Protein AF-0000000087668235 (afdb_homodimer)

Foldseek 3Di:
DDPVVVVVVVVVVVVVVVCVVCVVVQCLVQLLQEDLVQNPDPPRDSHHPHGRPVLLVCLCPVLVLVLQAVLLQCLLVLLLVVLLVVLLVLLLVCLVDPDPVVVVVLVVLVVVLVDDCLVVLVVLQVVCVVVVVLVVLSVSSSVSLNSNCNSVLSVQLSVLLNVPDCVQQVVCVVVPADSVRSVVPPSCVSSVLSNVLSSLVSSLCSSLDDNNQLPRPDDPSNGHLNPSLVVQPDPPRSCSSSSSSSVCVSCVVNVVSCVVCVVSVVCVVVVVVVD/DDPVVVVVVVVVVVVVVVCVVCVVVQCLVQ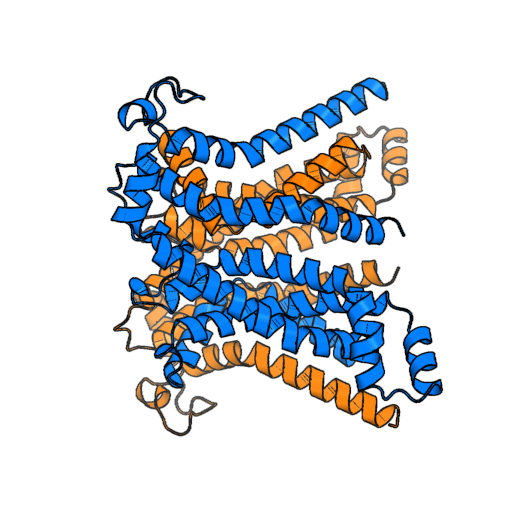LLQEDLVQPPDPPRDSHHPHGRPVLLVCLCPVLVLVLQAVLLQCLLVLLLVVLLVVLLVLLLVCLVDPDPVVVVVLVVLVVVLVDDCLVVLVVLQVVCVVVVVLVVLSVSSSVSLNSNCNSVLSVQLSVLLNVPDCVQLVVCVVVPADSVRCVVPPSCVSSVLSNVLSSLVSSLCSSLDDNNQLPRPDDPSNGHLNPSLVVQPDPPRSCSSSSSSSVCVSCVVNVVSCVVCVVSVVCVVVVVVVD

Secondary structure (DSSP, 8-state):
--HHHHHHHHHHHHHHHHHHHHHHHHHHHHHHTS-HHHHT-SSPPSS-SS--THHHHHHHHHTTHHHHHHHHHHHHHHHHHHHHHHHHHHHHHHHH---HHHHHHHHHHHHHHTS-HHHHHHHHHHHHHHTTGGGSHHHHHHHHHHHHHHHHHHHHHHHHHHTS-HHHHHHHHHTT--HHHHIIIIIHHHTHHHHHHHHHHHHHHHHT--HHHHHH--SGGG--HHHHHHHH--TT---HHHHHHHHHHHHHHHHHHHHHHHHHHHHHHHHHH--/--HHHHHHHHHHHHHHHHHHHHHHHHHHHHHHTS-HHHHT-SSPPSS-SS--THHHHHHHHHTTHHHHHHHHHHHHHHHHHHHHHHHHHHHHHHHH---HHHHHHHHHHHHHHTS-HHHHHHHHHHHHHHTTGGGSHHHHHHHHHHHHHHHHHHHHHHHHHHTS-HHHHHHHHHTT--HHHHIIIIIHHHTHHHHHHHHHHHHHHHHT--HHHHHH--SGGG--HHHHHHHH--TT---HHHHHHHHHHHHHHHHHHHHHHHHHHHHHHHHHH--

pLDDT: mean 86.84, std 11.22, range [36.69, 98.44]

Organism: NCBI:txid484088

Sequence (550 aa):
MSDTFRNRLMFFVALCLAVVYLFPLYWMYVSSLKTGSAMYATPPSFWPSDPQWSTYTDVWASRNMARYLWNSLLIAVGAVALISVFGAGCAYVLARYRNRWIDIGLFLVLLLQVLPPSLMVTPIFVGFSQVGLLNYPRLAVIIAIAANKMPFFVVLVRATFMSVPMELEEAALVDGNSRIGAFFNIVLPLARNGILVSAILIFMQAFGEFVYSKSMIQAAELQPASVGLNTFMGPNTSDWNKIMAYSTIYVTPILAVFVLLQRRIVSGLTSGALKMSDTFRNRLMFFVALCLAVVYLFPLYWMYVSSLKTGSAMYATPPSFWPSDPQWSTYTDVWASRNMARYLWNSLLIAVGAVALISVFGAGCAYVLARYRNRWIDIGLFLVLLLQVLPPSLMVTPIFVGFSQVGLLNYPRLAVIIAIAANKMPFFVVLVRATFMSVPMELEEAALVDGNSRIGAFFNIVLPLARNGILVSAILIFMQAFGEFVYSKSMIQAAELQPASVGLNTFMGPNTSDWNKIMAYSTIYVTPILAVFVLLQRRIVSGLTSGALK

Solvent-accessible surface area (backbone atoms only — not comparable to full-atom values): 28386 Å² total; per-residue (Å²): 129,55,71,66,58,51,50,53,50,39,38,50,50,20,48,51,53,48,48,65,69,43,40,45,58,51,47,23,57,38,42,20,20,28,46,79,68,54,72,68,37,84,73,76,66,92,59,52,90,61,65,37,71,61,43,51,58,48,40,39,62,75,64,44,40,66,52,19,47,47,34,21,48,50,36,12,51,50,18,38,50,53,26,51,62,55,24,49,54,52,12,45,53,52,44,73,50,84,46,73,49,39,52,51,30,51,48,52,51,47,56,58,54,56,53,29,64,56,61,49,42,56,38,48,48,54,52,33,50,76,73,50,39,51,82,42,27,60,59,43,35,20,51,52,49,24,66,60,47,29,56,61,48,20,55,56,33,16,54,36,44,55,69,48,62,63,64,60,49,52,51,34,43,72,74,67,39,48,73,68,49,28,40,66,70,46,51,44,63,72,26,41,65,48,43,48,52,49,44,49,55,50,28,47,40,46,44,26,48,40,66,52,46,60,71,48,34,79,54,71,84,64,28,29,42,42,45,53,52,56,72,61,63,46,93,82,58,74,59,58,26,49,53,25,30,49,47,42,64,65,37,46,62,55,52,53,52,46,63,67,39,48,63,57,48,49,50,55,56,49,56,60,68,72,102,130,55,71,64,58,51,51,51,48,40,38,50,52,22,50,53,51,47,48,64,69,44,40,45,57,50,47,24,58,39,44,19,20,28,48,78,70,54,71,69,37,86,73,76,66,90,58,52,90,62,64,38,70,62,43,51,58,48,40,40,62,76,64,43,39,65,52,19,48,48,34,18,47,51,37,13,51,50,18,38,50,52,27,50,61,56,24,49,55,51,12,45,54,52,43,72,48,84,47,72,49,39,52,51,29,52,47,52,52,49,56,57,52,57,52,28,64,55,61,48,43,55,38,48,48,54,54,34,50,75,73,51,39,52,81,41,27,62,58,42,36,19,52,52,50,24,66,60,47,28,56,62,47,21,54,56,34,16,54,34,45,55,69,50,61,63,65,61,48,52,49,35,42,72,74,67,38,48,71,67,48,30,39,66,71,44,53,44,64,74,27,40,65,48,43,49,51,49,45,49,57,49,28,47,38,45,44,27,47,40,67,53,47,59,70,49,33,79,54,71,86,64,27,29,43,41,43,52,51,56,71,61,64,45,93,80,56,76,57,58,27,52,53,26,30,50,46,43,64,65,39,46,62,56,52,52,52,45,64,68,39,46,63,57,47,50,51,56,55,50,56,60,69,73,102

Radius of gyration: 24.84 Å; Cα contacts (8 Å, |Δi|>4): 646; chains: 2; bounding box: 66×61×59 Å

Nearest PDB structures (foldseek):
  4jbw-assembly2_I  TM=8.636E-01  e=2.370E-10  Escherichia coli K-12
  8ja7-assembly1_B  TM=8.524E-01  e=6.441E-10  Mycobacterium tuberculosis H37Rv
  7cad-assembly1_B  TM=8.622E-01  e=7.026E-10  Mycolicibacterium smegmatis MC2 155
  3puv-assembly1_G  TM=8.013E-01  e=3.823E-10  Escherichia coli K-12
  2r6g-assembly1_G  TM=8.016E-01  e=1.039E-09  Escherichia coli K-12

Structure (mmCIF, N/CA/C/O backbone):
data_AF-0000000087668235-model_v1
#
loop_
_entity.id
_entity.type
_entity.pdbx_description
1 polymer 'ABC transporter permease'
#
loop_
_atom_site.group_PDB
_atom_site.id
_atom_site.type_symbol
_atom_site.label_atom_id
_atom_site.label_alt_id
_atom_site.label_comp_id
_atom_site.label_asym_id
_atom_site.label_entity_id
_atom_site.label_seq_id
_atom_site.pdbx_PDB_ins_code
_atom_site.Cartn_x
_atom_site.Cartn_y
_atom_site.Cartn_z
_atom_site.occupancy
_atom_site.B_iso_or_equiv
_atom_site.auth_seq_id
_atom_site.auth_comp_id
_atom_site.auth_asym_id
_atom_site.auth_atom_id
_atom_site.pdbx_PDB_model_num
ATOM 1 N N . MET A 1 1 ? 28.938 27.391 6.84 1 60.31 1 MET A N 1
ATOM 2 C CA . MET A 1 1 ? 28.625 27.141 5.434 1 60.31 1 MET A CA 1
ATOM 3 C C . MET A 1 1 ? 27.703 28.219 4.879 1 60.31 1 MET A C 1
ATOM 5 O O . MET A 1 1 ? 26.766 28.641 5.555 1 60.31 1 MET A O 1
ATOM 9 N N . SER A 1 2 ? 28.141 28.875 3.855 1 73.62 2 SER A N 1
ATOM 10 C CA . SER A 1 2 ? 27.359 29.969 3.279 1 73.62 2 SER A CA 1
ATOM 11 C C . SER A 1 2 ? 26 29.484 2.795 1 73.62 2 SER A C 1
ATOM 13 O O . SER A 1 2 ? 25.828 28.281 2.518 1 73.62 2 SER A O 1
ATOM 15 N N . ASP A 1 3 ? 25 30.234 2.955 1 78.88 3 ASP A N 1
ATOM 16 C CA . ASP A 1 3 ? 23.625 29.953 2.537 1 78.88 3 ASP A CA 1
ATOM 17 C C . ASP A 1 3 ? 23.578 29.469 1.088 1 78.88 3 ASP A C 1
ATOM 19 O O . ASP A 1 3 ? 22.797 28.578 0.744 1 78.88 3 ASP A O 1
ATOM 23 N N . THR A 1 4 ? 24.578 30.016 0.355 1 81.44 4 THR A N 1
ATOM 24 C CA . THR A 1 4 ? 24.609 29.656 -1.056 1 81.44 4 THR A CA 1
ATOM 25 C C . THR A 1 4 ? 25.078 28.219 -1.228 1 81.44 4 THR A C 1
ATOM 27 O O . THR A 1 4 ? 24.516 27.469 -2.035 1 81.44 4 THR A O 1
ATOM 30 N N . PHE A 1 5 ? 26.125 27.875 -0.523 1 82.94 5 PHE A N 1
ATOM 31 C CA . PHE A 1 5 ? 26.656 26.516 -0.595 1 82.94 5 PHE A CA 1
ATOM 32 C C . PHE A 1 5 ? 25.625 25.516 -0.078 1 82.94 5 PHE A C 1
ATOM 34 O O . PHE A 1 5 ? 25.453 24.438 -0.669 1 82.94 5 PHE A O 1
ATOM 41 N N . ARG A 1 6 ? 24.938 25.906 0.866 1 80.12 6 ARG A N 1
ATOM 42 C CA . ARG A 1 6 ? 23.922 25.031 1.45 1 80.12 6 ARG A CA 1
ATOM 43 C C . ARG A 1 6 ? 22.781 24.797 0.469 1 80.12 6 ARG A C 1
ATOM 45 O O . ARG A 1 6 ? 22.312 23.656 0.319 1 80.12 6 ARG A O 1
ATOM 52 N N . ASN A 1 7 ? 22.422 25.812 -0.205 1 83.19 7 ASN A N 1
ATOM 53 C CA . ASN A 1 7 ? 21.344 25.688 -1.188 1 83.19 7 ASN A CA 1
ATOM 54 C C . ASN A 1 7 ? 21.766 24.828 -2.371 1 83.19 7 ASN A C 1
ATOM 56 O O . ASN A 1 7 ? 20.984 24.031 -2.877 1 83.19 7 ASN A O 1
ATOM 60 N N . ARG A 1 8 ? 23.016 25.031 -2.713 1 84.94 8 ARG A N 1
ATOM 61 C CA . ARG A 1 8 ? 23.531 24.219 -3.816 1 84.94 8 ARG A CA 1
ATOM 62 C C . ARG A 1 8 ? 23.641 22.75 -3.424 1 84.94 8 ARG A C 1
ATOM 64 O O . ARG A 1 8 ? 23.328 21.875 -4.223 1 84.94 8 ARG A O 1
ATOM 71 N N . LEU A 1 9 ? 24.016 22.547 -2.273 1 83.81 9 LEU A N 1
ATOM 72 C CA . LEU A 1 9 ? 24.141 21.172 -1.776 1 83.81 9 LEU A CA 1
ATOM 73 C C . LEU A 1 9 ? 22.781 20.5 -1.682 1 83.81 9 LEU A C 1
ATOM 75 O O . LEU A 1 9 ? 22.625 19.328 -2.064 1 83.81 9 LEU A O 1
ATOM 79 N N . MET A 1 10 ? 21.812 21.266 -1.229 1 81.75 10 MET A N 1
ATOM 80 C CA . MET A 1 10 ? 20.469 20.719 -1.101 1 81.75 10 MET A CA 1
ATOM 81 C C . MET A 1 10 ? 19.875 20.422 -2.471 1 81.75 10 MET A C 1
ATOM 83 O O . MET A 1 10 ? 19.141 19.438 -2.637 1 81.75 10 MET A O 1
ATOM 87 N N . PHE A 1 11 ? 20.172 21.203 -3.328 1 82.81 11 PHE A N 1
ATOM 88 C CA . PHE A 1 11 ? 19.734 20.953 -4.695 1 82.81 11 PHE A CA 1
ATOM 89 C C . PHE A 1 11 ? 20.359 19.688 -5.25 1 82.81 11 PHE A C 1
ATOM 91 O O . PHE A 1 11 ? 19.688 18.891 -5.902 1 82.81 11 PHE A O 1
ATOM 98 N N . PHE A 1 12 ? 21.609 19.531 -4.969 1 86 12 PHE A N 1
ATOM 99 C CA . PHE A 1 12 ? 22.328 18.344 -5.426 1 86 12 PHE A CA 1
ATOM 100 C C . PHE A 1 12 ? 21.734 17.094 -4.789 1 86 12 PHE A C 1
ATOM 102 O O . PHE A 1 12 ? 21.562 16.062 -5.461 1 86 12 PHE A O 1
ATOM 109 N N . VAL A 1 13 ? 21.406 17.219 -3.596 1 81.31 13 VAL A N 1
ATOM 110 C CA . VAL A 1 13 ? 20.812 16.094 -2.889 1 81.31 13 VAL A CA 1
ATOM 111 C C . VAL A 1 13 ? 19.438 15.766 -3.482 1 81.31 13 VAL A C 1
ATOM 113 O O . VAL A 1 13 ? 19.125 14.594 -3.697 1 81.31 13 VAL A O 1
ATOM 116 N N . ALA A 1 14 ? 18.672 16.734 -3.74 1 81.81 14 ALA A N 1
ATOM 117 C CA . ALA A 1 14 ? 17.359 16.562 -4.355 1 81.81 14 ALA A CA 1
ATOM 118 C C . ALA A 1 14 ? 17.484 15.898 -5.727 1 81.81 14 ALA A C 1
ATOM 120 O O . ALA A 1 14 ? 16.688 15.023 -6.074 1 81.81 14 ALA A O 1
ATOM 121 N N . LEU A 1 15 ? 18.453 16.297 -6.383 1 85.19 15 LEU A N 1
ATOM 122 C CA . LEU A 1 15 ? 18.688 15.75 -7.715 1 85.19 15 LEU A CA 1
ATOM 123 C C . LEU A 1 15 ? 19.109 14.281 -7.637 1 85.19 15 LEU A C 1
ATOM 125 O O . LEU A 1 15 ? 18.656 13.461 -8.438 1 85.19 15 LEU A O 1
ATOM 129 N N . CYS A 1 16 ? 19.938 13.961 -6.746 1 85.31 16 CYS A N 1
ATOM 130 C CA . CYS A 1 16 ? 20.375 12.586 -6.555 1 85.31 16 CYS A CA 1
ATOM 131 C C . CYS A 1 16 ? 19.203 11.688 -6.184 1 85.31 16 CYS A C 1
ATOM 133 O O . CYS A 1 16 ? 19.078 10.578 -6.711 1 85.31 16 CYS A O 1
ATOM 135 N N . LEU A 1 17 ? 18.375 12.234 -5.375 1 80.19 17 LEU A N 1
ATOM 136 C CA . LEU A 1 17 ? 17.188 11.484 -4.98 1 80.19 17 LEU A CA 1
ATOM 137 C C . LEU A 1 17 ? 16.281 11.234 -6.176 1 80.19 17 LEU A C 1
ATOM 139 O O . LEU A 1 17 ? 15.797 10.117 -6.375 1 80.19 17 LEU A O 1
ATOM 143 N N . ALA A 1 18 ? 16.109 12.18 -6.934 1 82.12 18 ALA A N 1
ATOM 144 C CA . ALA A 1 18 ? 15.273 12.07 -8.125 1 82.12 18 ALA A CA 1
ATOM 145 C C . ALA A 1 18 ? 15.836 11.047 -9.102 1 82.12 18 ALA A C 1
ATOM 147 O O . ALA A 1 18 ? 15.102 10.219 -9.648 1 82.12 18 ALA A O 1
ATOM 148 N N . VAL A 1 19 ? 17.156 11.117 -9.266 1 86 19 VAL A N 1
ATOM 149 C CA . VAL A 1 19 ? 17.812 10.227 -10.211 1 86 19 VAL A CA 1
ATOM 150 C C . VAL A 1 19 ? 17.688 8.781 -9.727 1 86 19 VAL A C 1
ATOM 152 O O . VAL A 1 19 ? 17.359 7.883 -10.508 1 86 19 VAL A O 1
ATOM 155 N N . VAL A 1 20 ? 17.859 8.57 -8.508 1 84.25 20 VAL A N 1
ATOM 156 C CA . VAL A 1 20 ? 17.812 7.223 -7.945 1 84.25 20 VAL A CA 1
ATOM 157 C C . VAL A 1 20 ? 16.406 6.645 -8.102 1 84.25 20 VAL A C 1
ATOM 159 O O . VAL A 1 20 ? 16.25 5.473 -8.445 1 84.25 20 VAL A O 1
ATOM 162 N N . TYR A 1 21 ? 15.383 7.422 -7.934 1 84.75 21 TYR A N 1
ATOM 163 C CA . TYR A 1 21 ? 14.016 6.926 -7.945 1 84.75 21 TYR A CA 1
ATOM 164 C C . TYR A 1 21 ? 13.477 6.852 -9.367 1 84.75 21 TYR A C 1
ATOM 166 O O . TYR A 1 21 ? 12.617 6.023 -9.672 1 84.75 21 TYR A O 1
ATOM 174 N N . LEU A 1 22 ? 14.039 7.68 -10.25 1 88.12 22 LEU A N 1
ATOM 175 C CA . LEU A 1 22 ? 13.562 7.691 -11.625 1 88.12 22 LEU A CA 1
ATOM 176 C C . LEU A 1 22 ? 14.383 6.75 -12.5 1 88.12 22 LEU A C 1
ATOM 178 O O . LEU A 1 22 ? 13.977 6.402 -13.609 1 88.12 22 LEU A O 1
ATOM 182 N N . PHE A 1 23 ? 15.477 6.344 -12.023 1 89.56 23 PHE A N 1
ATOM 183 C CA . PHE A 1 23 ? 16.391 5.551 -12.828 1 89.56 23 PHE A CA 1
ATOM 184 C C . PHE A 1 23 ? 15.75 4.242 -13.258 1 89.56 23 PHE A C 1
ATOM 186 O O . PHE A 1 23 ? 15.844 3.857 -14.43 1 89.56 23 PHE A O 1
ATOM 193 N N . PRO A 1 24 ? 15.117 3.547 -12.328 1 89.75 24 PRO A N 1
ATOM 194 C CA . PRO A 1 24 ? 14.5 2.289 -12.758 1 89.75 24 PRO A CA 1
ATOM 195 C C . PRO A 1 24 ? 13.492 2.482 -13.883 1 89.75 24 PRO A C 1
ATOM 197 O O . PRO A 1 24 ? 13.383 1.634 -14.773 1 89.75 24 PRO A O 1
ATOM 200 N N . LEU A 1 25 ? 12.758 3.523 -13.805 1 90.5 25 LEU A N 1
ATOM 201 C CA . LEU A 1 25 ? 11.805 3.822 -14.859 1 90.5 25 LEU A CA 1
ATOM 202 C C . LEU A 1 25 ? 12.516 4.117 -16.172 1 90.5 25 LEU A C 1
ATOM 204 O O . LEU A 1 25 ? 12.141 3.592 -17.219 1 90.5 25 LEU A O 1
ATOM 208 N N . TYR A 1 26 ? 13.523 4.938 -16.047 1 92.19 26 TYR A N 1
ATOM 209 C CA . TYR A 1 26 ? 14.32 5.246 -17.234 1 92.19 26 TYR A CA 1
ATOM 210 C C . TYR A 1 26 ? 14.914 3.98 -17.844 1 92.19 26 TYR A C 1
ATOM 212 O O . TYR A 1 26 ? 14.836 3.773 -19.047 1 92.19 26 TYR A O 1
ATOM 220 N N . TRP A 1 27 ? 15.414 3.186 -17.016 1 91.12 27 TRP A N 1
ATOM 221 C CA . TRP A 1 27 ? 16.047 1.947 -17.453 1 91.12 27 TRP A CA 1
ATOM 222 C C . TRP A 1 27 ? 15.031 1.019 -18.109 1 91.12 27 TRP A C 1
ATOM 224 O O . TRP A 1 27 ? 15.367 0.303 -19.062 1 91.12 27 TRP A O 1
ATOM 234 N N . MET A 1 28 ? 13.867 0.999 -17.562 1 92.88 28 MET A N 1
ATOM 235 C CA . MET A 1 28 ? 12.797 0.183 -18.125 1 92.88 28 MET A CA 1
ATOM 236 C C . MET A 1 28 ? 12.492 0.596 -19.562 1 92.88 28 MET A C 1
ATOM 238 O O . MET A 1 28 ? 12.43 -0.25 -20.453 1 92.88 28 MET A O 1
ATOM 242 N N . TYR A 1 29 ? 12.367 1.873 -19.797 1 94.62 29 TYR A N 1
ATOM 243 C CA . TYR A 1 29 ? 12.055 2.379 -21.141 1 94.62 29 TYR A CA 1
ATOM 244 C C . TYR A 1 29 ? 13.188 2.094 -22.109 1 94.62 29 TYR A C 1
ATOM 246 O O . TYR A 1 29 ? 12.961 1.643 -23.234 1 94.62 29 TYR A O 1
ATOM 254 N N . VAL A 1 30 ? 14.406 2.289 -21.672 1 93.94 30 VAL A N 1
ATOM 255 C CA . VAL A 1 30 ? 15.57 2.113 -22.531 1 93.94 30 VAL A CA 1
ATOM 256 C C . VAL A 1 30 ? 15.781 0.628 -22.812 1 93.94 30 VAL A C 1
ATOM 258 O O . VAL A 1 30 ? 16.016 0.244 -23.969 1 93.94 30 VAL A O 1
ATOM 261 N N . SER A 1 31 ? 15.641 -0.188 -21.812 1 91.88 31 SER A N 1
ATOM 262 C CA . SER A 1 31 ? 15.891 -1.618 -21.969 1 91.88 31 SER A CA 1
ATOM 263 C C . SER A 1 31 ? 14.828 -2.277 -22.844 1 91.88 31 SER A C 1
ATOM 265 O O . SER A 1 31 ? 15.102 -3.279 -23.5 1 91.88 31 SER A O 1
ATOM 267 N N . SER A 1 32 ? 13.617 -1.736 -22.828 1 93.69 32 SER A N 1
ATOM 268 C CA . SER A 1 32 ? 12.555 -2.289 -23.656 1 93.69 32 SER A CA 1
ATOM 269 C C . SER A 1 32 ? 12.875 -2.137 -25.141 1 93.69 32 SER A C 1
ATOM 271 O O . SER A 1 32 ? 12.336 -2.865 -25.984 1 93.69 32 SER A O 1
ATOM 273 N N . LEU A 1 33 ? 13.781 -1.244 -25.469 1 95 33 LEU A N 1
ATOM 274 C CA . LEU A 1 33 ? 14.086 -0.949 -26.859 1 95 33 LEU A CA 1
ATOM 275 C C . LEU A 1 33 ? 15.414 -1.586 -27.281 1 95 33 LEU A C 1
ATOM 277 O O . LEU A 1 33 ? 15.789 -1.538 -28.453 1 95 33 LEU A O 1
ATOM 281 N N . LYS A 1 34 ? 16.047 -2.201 -26.375 1 92.31 34 LYS A N 1
ATOM 282 C CA . LYS A 1 34 ? 17.328 -2.818 -26.656 1 92.31 34 LYS A CA 1
ATOM 283 C C . LYS A 1 34 ? 17.156 -4.207 -27.25 1 92.31 34 LYS A C 1
ATOM 285 O O . LYS A 1 34 ? 16.141 -4.859 -27.047 1 92.31 34 LYS A O 1
ATOM 290 N N . THR A 1 35 ? 18.188 -4.594 -28 1 87 35 THR A N 1
ATOM 291 C CA . THR A 1 35 ? 18.25 -5.973 -28.469 1 87 35 THR A CA 1
ATOM 292 C C . THR A 1 35 ? 18.672 -6.914 -27.344 1 87 35 THR A C 1
ATOM 294 O O . THR A 1 35 ? 19.156 -6.469 -26.312 1 87 35 THR A O 1
ATOM 297 N N . GLY A 1 36 ? 18.391 -8.234 -27.531 1 81.62 36 GLY A N 1
ATOM 298 C CA . GLY A 1 36 ? 18.797 -9.219 -26.547 1 81.62 36 GLY A CA 1
ATOM 299 C C . GLY A 1 36 ? 20.281 -9.156 -26.219 1 81.62 36 GLY A C 1
ATOM 300 O O . GLY A 1 36 ? 20.656 -9.242 -25.047 1 81.62 36 GLY A O 1
ATOM 301 N N . SER A 1 37 ? 21.094 -8.922 -27.266 1 81.38 37 SER A N 1
ATOM 302 C CA . SER A 1 37 ? 22.547 -8.867 -27.078 1 81.38 37 SER A CA 1
ATOM 303 C C . SER A 1 37 ? 22.969 -7.594 -26.359 1 81.38 37 SER A C 1
ATOM 305 O O . SER A 1 37 ? 23.875 -7.617 -25.516 1 81.38 37 SER A O 1
ATOM 307 N N . ALA A 1 38 ? 22.281 -6.535 -26.609 1 83.5 38 ALA A N 1
ATOM 308 C CA . ALA A 1 38 ? 22.625 -5.25 -26 1 83.5 38 ALA A CA 1
ATOM 309 C C . ALA A 1 38 ? 22.266 -5.234 -24.516 1 83.5 38 ALA A C 1
ATOM 311 O O . ALA A 1 38 ? 22.859 -4.473 -23.734 1 83.5 38 ALA A O 1
ATOM 312 N N . MET A 1 39 ? 21.391 -6.059 -24.156 1 80.94 39 MET A N 1
ATOM 313 C CA . MET A 1 39 ? 20.938 -6.117 -22.766 1 80.94 39 MET A CA 1
ATOM 314 C C . MET A 1 39 ? 22.047 -6.668 -21.875 1 80.94 39 MET A C 1
ATOM 316 O O . MET A 1 39 ? 22.109 -6.336 -20.688 1 80.94 39 MET A O 1
ATOM 320 N N . TYR A 1 40 ? 22.922 -7.391 -22.516 1 76.19 40 TYR A N 1
ATOM 321 C CA . TYR A 1 40 ? 23.984 -8.023 -21.734 1 76.19 40 TYR A CA 1
ATOM 322 C C . TYR A 1 40 ? 25.344 -7.43 -22.078 1 76.19 40 TYR A C 1
ATOM 324 O O . TYR A 1 40 ? 26.375 -7.977 -21.703 1 76.19 40 TYR A O 1
ATOM 332 N N . ALA A 1 41 ? 25.266 -6.355 -22.734 1 77.31 41 ALA A N 1
ATOM 333 C CA . ALA A 1 41 ? 26.531 -5.734 -23.156 1 77.31 41 ALA A CA 1
ATOM 334 C C . ALA A 1 41 ? 27.281 -5.164 -21.953 1 77.31 41 ALA A C 1
ATOM 336 O O . ALA A 1 41 ? 26.672 -4.723 -20.984 1 77.31 41 ALA A O 1
ATOM 337 N N . THR A 1 42 ? 28.531 -5.32 -21.906 1 76.62 42 THR A N 1
ATOM 338 C CA . THR A 1 42 ? 29.422 -4.719 -20.922 1 76.62 42 THR A CA 1
ATOM 339 C C . THR A 1 42 ? 30.391 -3.75 -21.578 1 76.62 42 THR A C 1
ATOM 341 O O . THR A 1 42 ? 31.203 -4.152 -22.422 1 76.62 42 THR A O 1
ATOM 344 N N . PRO A 1 43 ? 30.344 -2.465 -21.172 1 77.38 43 PRO A N 1
ATOM 345 C CA . PRO A 1 43 ? 29.5 -1.83 -20.156 1 77.38 43 PRO A CA 1
ATOM 346 C C . PRO A 1 43 ? 28.047 -1.634 -20.625 1 77.38 43 PRO A C 1
ATOM 348 O O . PRO A 1 43 ? 27.781 -1.64 -21.828 1 77.38 43 PRO A O 1
ATOM 351 N N . PRO A 1 44 ? 27.234 -1.479 -19.578 1 79.88 44 PRO A N 1
ATOM 352 C CA . PRO A 1 44 ? 25.828 -1.266 -19.953 1 79.88 44 PRO A CA 1
ATOM 353 C C . PRO A 1 44 ? 25.625 0.052 -20.703 1 79.88 44 PRO A C 1
ATOM 355 O O . PRO A 1 44 ? 26.281 1.05 -20.391 1 79.88 44 PRO A O 1
ATOM 358 N N . SER A 1 45 ? 24.875 0.006 -21.781 1 83.06 45 SER A N 1
ATOM 359 C CA . SER A 1 45 ? 24.547 1.212 -22.547 1 83.06 45 SER A CA 1
ATOM 360 C C . SER A 1 45 ? 23.312 1.904 -21.969 1 83.06 45 SER A C 1
ATOM 362 O O . SER A 1 45 ? 22.297 1.257 -21.719 1 83.06 45 SER A O 1
ATOM 364 N N . PHE A 1 46 ? 23.438 3.174 -21.766 1 88 46 PHE A N 1
ATOM 365 C CA . PHE A 1 46 ? 22.359 3.955 -21.188 1 88 46 PHE A CA 1
ATOM 366 C C . PHE A 1 46 ? 21.438 4.492 -22.281 1 88 46 PHE A C 1
ATOM 368 O O . PHE A 1 46 ? 20.438 5.16 -21.984 1 88 46 PHE A O 1
ATOM 375 N N . TRP A 1 47 ? 21.766 4.156 -23.516 1 89.06 47 TRP A N 1
ATOM 376 C CA . TRP A 1 47 ? 20.938 4.504 -24.672 1 89.06 47 TRP A CA 1
ATOM 377 C C . TRP A 1 47 ? 20.891 3.357 -25.672 1 89.06 47 TRP A C 1
ATOM 379 O O . TRP A 1 47 ? 21.891 2.646 -25.859 1 89.06 47 TRP A O 1
ATOM 389 N N . PRO A 1 48 ? 19.766 3.156 -26.203 1 89.44 48 PRO A N 1
ATOM 390 C CA . PRO A 1 48 ? 19.688 2.092 -27.219 1 89.44 48 PRO A CA 1
ATOM 391 C C . PRO A 1 48 ? 20.312 2.496 -28.547 1 89.44 48 PRO A C 1
ATOM 393 O O . PRO A 1 48 ? 19.875 3.457 -29.172 1 89.44 48 PRO A O 1
ATOM 396 N N . SER A 1 49 ? 21.312 1.825 -28.984 1 87.69 49 SER A N 1
ATOM 397 C CA . SER A 1 49 ? 22 2.125 -30.234 1 87.69 49 SER A CA 1
ATOM 398 C C . SER A 1 49 ? 21.141 1.716 -31.438 1 87.69 49 SER A C 1
ATOM 400 O O . SER A 1 49 ? 21.172 2.375 -32.469 1 87.69 49 SER A O 1
ATOM 402 N N . ASP A 1 50 ? 20.406 0.69 -31.312 1 91.19 50 ASP A N 1
ATOM 403 C CA . ASP A 1 50 ? 19.484 0.193 -32.344 1 91.19 50 ASP A CA 1
ATOM 404 C C . ASP A 1 50 ? 18.094 -0.077 -31.75 1 91.19 50 ASP A C 1
ATOM 406 O O . ASP A 1 50 ? 17.75 -1.227 -31.469 1 91.19 50 ASP A O 1
ATOM 410 N N . PRO A 1 51 ? 17.422 1.014 -31.578 1 93.75 51 PRO A N 1
ATOM 411 C CA . PRO A 1 51 ? 16.109 0.868 -30.938 1 93.75 51 PRO A CA 1
ATOM 412 C C . PRO A 1 51 ? 15.18 -0.073 -31.703 1 93.75 51 PRO A C 1
ATOM 414 O O . PRO A 1 51 ? 14.953 0.11 -32.906 1 93.75 51 PRO A O 1
ATOM 417 N N . GLN A 1 52 ? 14.688 -1.099 -30.953 1 93.62 52 GLN A N 1
ATOM 418 C CA . GLN A 1 52 ? 13.758 -2.076 -31.516 1 93.62 52 GLN A CA 1
ATOM 419 C C . GLN A 1 52 ? 12.312 -1.695 -31.219 1 93.62 52 GLN A C 1
ATOM 421 O O . GLN A 1 52 ? 11.672 -2.289 -30.359 1 93.62 52 GLN A O 1
ATOM 426 N N . TRP A 1 53 ? 11.695 -0.889 -32.094 1 94.25 53 TRP A N 1
ATOM 427 C CA . TRP A 1 53 ? 10.328 -0.423 -31.891 1 94.25 53 TRP A CA 1
ATOM 428 C C . TRP A 1 53 ? 9.328 -1.556 -32.094 1 94.25 53 TRP A C 1
ATOM 430 O O . TRP A 1 53 ? 8.227 -1.529 -31.531 1 94.25 53 TRP A O 1
ATOM 440 N N . SER A 1 54 ? 9.719 -2.541 -32.812 1 94.69 54 SER A N 1
ATOM 441 C CA . SER A 1 54 ? 8.828 -3.658 -33.125 1 94.69 54 SER A CA 1
ATOM 442 C C . SER A 1 54 ? 8.539 -4.496 -31.891 1 94.69 54 SER A C 1
ATOM 444 O O . SER A 1 54 ? 7.562 -5.25 -31.859 1 94.69 54 SER A O 1
ATOM 446 N N . THR A 1 55 ? 9.414 -4.316 -30.891 1 93.88 55 THR A N 1
ATOM 447 C CA . THR A 1 55 ? 9.203 -5.047 -29.656 1 93.88 55 THR A CA 1
ATOM 448 C C . THR A 1 55 ? 7.84 -4.723 -29.047 1 93.88 55 THR A C 1
ATOM 450 O O . THR A 1 55 ? 7.164 -5.605 -28.516 1 93.88 55 THR A O 1
ATOM 453 N N . TYR A 1 56 ? 7.41 -3.557 -29.188 1 95.25 56 TYR A N 1
ATOM 454 C CA . TYR A 1 56 ? 6.141 -3.131 -28.609 1 95.25 56 TYR A CA 1
ATOM 455 C C . TYR A 1 56 ? 4.965 -3.76 -29.344 1 95.25 56 TYR A C 1
ATOM 457 O O . TYR A 1 56 ? 4.02 -4.246 -28.734 1 95.25 56 TYR A O 1
ATOM 465 N N . THR A 1 57 ? 5.012 -3.789 -30.625 1 95.25 57 THR A N 1
ATOM 466 C CA . THR A 1 57 ? 3.938 -4.398 -31.391 1 95.25 57 THR A CA 1
ATOM 467 C C . THR A 1 57 ? 3.908 -5.91 -31.188 1 95.25 57 THR A C 1
ATOM 469 O O . THR A 1 57 ? 2.834 -6.512 -31.109 1 95.25 57 THR A O 1
ATOM 472 N N . ASP A 1 58 ? 5.039 -6.473 -31.078 1 93.5 58 ASP A N 1
ATOM 473 C CA . ASP A 1 58 ? 5.137 -7.91 -30.844 1 93.5 58 ASP A CA 1
ATOM 474 C C . ASP A 1 58 ? 4.547 -8.289 -29.484 1 93.5 58 ASP A C 1
ATOM 476 O O . ASP A 1 58 ? 3.76 -9.234 -29.391 1 93.5 58 ASP A O 1
ATOM 480 N N . VAL A 1 59 ? 4.953 -7.551 -28.5 1 92.5 59 VAL A N 1
ATOM 481 C CA . VAL A 1 59 ? 4.477 -7.836 -27.156 1 92.5 59 VAL A CA 1
ATOM 482 C C . VAL A 1 59 ? 2.977 -7.57 -27.062 1 92.5 59 VAL A C 1
ATOM 484 O O . VAL A 1 59 ? 2.238 -8.336 -26.438 1 92.5 59 VAL A O 1
ATOM 487 N N . TRP A 1 60 ? 2.506 -6.527 -27.719 1 94.62 60 TRP A N 1
ATOM 488 C CA . TRP A 1 60 ? 1.084 -6.199 -27.719 1 94.62 60 TRP A CA 1
ATOM 489 C C . TRP A 1 60 ? 0.254 -7.355 -28.266 1 94.62 60 TRP A C 1
ATOM 491 O O . TRP A 1 60 ? -0.739 -7.758 -27.641 1 94.62 60 TRP A O 1
ATOM 501 N N . ALA A 1 61 ? 0.738 -7.918 -29.312 1 93.38 61 ALA A N 1
ATOM 502 C CA . ALA A 1 61 ? 0.003 -8.984 -29.984 1 93.38 61 ALA A CA 1
ATOM 503 C C . ALA A 1 61 ? 0.221 -10.32 -29.297 1 93.38 61 ALA A C 1
ATOM 505 O O . ALA A 1 61 ? -0.739 -11.031 -28.984 1 93.38 61 ALA A O 1
ATOM 506 N N . SER A 1 62 ? 1.425 -10.68 -28.969 1 89.5 62 SER A N 1
ATOM 507 C CA . SER A 1 62 ? 1.76 -12.008 -28.453 1 89.5 62 SER A CA 1
ATOM 508 C C . SER A 1 62 ? 1.257 -12.195 -27.031 1 89.5 62 SER A C 1
ATOM 510 O O . SER A 1 62 ? 0.941 -13.312 -26.625 1 89.5 62 SER A O 1
ATOM 512 N N . ARG A 1 63 ? 1.177 -11.164 -26.328 1 88.06 63 ARG A N 1
ATOM 513 C CA . ARG A 1 63 ? 0.805 -11.297 -24.922 1 88.06 63 ARG A CA 1
ATOM 514 C C . ARG A 1 63 ? -0.621 -10.812 -24.688 1 88.06 63 ARG A C 1
ATOM 516 O O . ARG A 1 63 ? -1.058 -10.688 -23.547 1 88.06 63 ARG A O 1
ATOM 523 N N . ASN A 1 64 ? -1.354 -10.477 -25.766 1 92.19 64 ASN A N 1
ATOM 524 C CA . ASN A 1 64 ? -2.729 -10.008 -25.656 1 92.19 64 ASN A CA 1
ATOM 525 C C . ASN A 1 64 ? -2.848 -8.859 -24.656 1 92.19 64 ASN A C 1
ATOM 527 O O . ASN A 1 64 ? -3.709 -8.891 -23.766 1 92.19 64 ASN A O 1
ATOM 531 N N . MET A 1 65 ? -1.996 -7.887 -24.812 1 93.62 65 MET A N 1
ATOM 532 C CA . MET A 1 65 ? -1.893 -6.773 -23.875 1 93.62 65 MET A CA 1
ATOM 533 C C . MET A 1 65 ? -3.221 -6.031 -23.766 1 93.62 65 MET A C 1
ATOM 535 O O . MET A 1 65 ? -3.576 -5.539 -22.688 1 93.62 65 MET A O 1
ATOM 539 N N . ALA A 1 66 ? -3.928 -5.945 -24.797 1 95.06 66 ALA A N 1
ATOM 540 C CA . ALA A 1 66 ? -5.203 -5.23 -24.797 1 95.06 66 ALA A CA 1
ATOM 541 C C . ALA A 1 66 ? -6.164 -5.824 -23.781 1 95.06 66 ALA A C 1
ATOM 543 O O . ALA A 1 66 ? -6.852 -5.09 -23.062 1 95.06 66 ALA A O 1
ATOM 544 N N . ARG A 1 67 ? -6.203 -7.062 -23.734 1 95.19 67 ARG A N 1
ATOM 545 C CA . ARG A 1 67 ? -7.098 -7.742 -22.797 1 95.19 67 ARG A CA 1
ATOM 546 C C . ARG A 1 67 ? -6.68 -7.484 -21.359 1 95.19 67 ARG A C 1
ATOM 548 O O . ARG A 1 67 ? -7.516 -7.156 -20.516 1 95.19 67 ARG A O 1
ATOM 555 N N . TYR A 1 68 ? -5.418 -7.652 -21.078 1 95.56 68 TYR A N 1
ATOM 556 C CA . TYR A 1 68 ? -4.914 -7.453 -19.734 1 95.56 68 TYR A CA 1
ATOM 557 C C . TYR A 1 68 ? -5.113 -6.012 -19.281 1 95.56 68 TYR A C 1
ATOM 559 O O . TYR A 1 68 ? -5.496 -5.762 -18.141 1 95.56 68 TYR A O 1
ATOM 567 N N . LEU A 1 69 ? -4.879 -5.098 -20.188 1 96.31 69 LEU A N 1
ATOM 568 C CA . LEU A 1 69 ? -5.078 -3.691 -19.859 1 96.31 69 LEU A CA 1
ATOM 569 C C . LEU A 1 69 ? -6.555 -3.383 -19.656 1 96.31 69 LEU A C 1
ATOM 571 O O . LEU A 1 69 ? -6.914 -2.594 -18.781 1 96.31 69 LEU A O 1
ATOM 575 N N . TRP A 1 70 ? -7.359 -3.967 -20.469 1 97.06 70 TRP A N 1
ATOM 576 C CA . TRP A 1 70 ? -8.797 -3.799 -20.312 1 97.06 70 TRP A CA 1
ATOM 577 C C . TRP A 1 70 ? -9.25 -4.316 -18.953 1 97.06 70 TRP A C 1
ATOM 579 O O . TRP A 1 70 ? -10.047 -3.666 -18.266 1 97.06 70 TRP A O 1
ATOM 589 N N . ASN A 1 71 ? -8.773 -5.461 -18.609 1 97.75 71 ASN A N 1
ATOM 590 C CA . ASN A 1 71 ? -9.102 -6.016 -17.297 1 97.75 71 ASN A CA 1
ATOM 591 C C . ASN A 1 71 ? -8.648 -5.094 -16.172 1 97.75 71 ASN A C 1
ATOM 593 O O . ASN A 1 71 ? -9.367 -4.906 -15.188 1 97.75 71 ASN A O 1
ATOM 597 N N . SER A 1 72 ? -7.449 -4.586 -16.312 1 97.38 72 SER A N 1
ATOM 598 C CA . SER A 1 72 ? -6.945 -3.639 -15.32 1 97.38 72 SER A CA 1
ATOM 599 C C . SER A 1 72 ? -7.863 -2.428 -15.195 1 97.38 72 SER A C 1
ATOM 601 O O . SER A 1 72 ? -8.188 -2.002 -14.086 1 97.38 72 SER A O 1
ATOM 603 N N . LEU A 1 73 ? -8.258 -1.893 -16.312 1 97.25 73 LEU A N 1
ATOM 604 C CA . LEU A 1 73 ? -9.117 -0.713 -16.328 1 97.25 73 LEU A CA 1
ATOM 605 C C . LEU A 1 73 ? -10.477 -1.018 -15.703 1 97.25 73 LEU A C 1
ATOM 607 O O . LEU A 1 73 ? -10.977 -0.237 -14.891 1 97.25 73 LEU A O 1
ATOM 611 N N . LEU A 1 74 ? -11.016 -2.104 -16.094 1 98.19 74 LEU A N 1
ATOM 612 C CA . LEU A 1 74 ? -12.32 -2.504 -15.57 1 98.19 74 LEU A CA 1
ATOM 613 C C . LEU A 1 74 ? -12.289 -2.639 -14.055 1 98.19 74 LEU A C 1
ATOM 615 O O . LEU A 1 74 ? -13.164 -2.111 -13.359 1 98.19 74 LEU A O 1
ATOM 619 N N . ILE A 1 75 ? -11.32 -3.295 -13.562 1 98.44 75 ILE A N 1
ATOM 620 C CA . ILE A 1 75 ? -11.188 -3.533 -12.133 1 98.44 75 ILE A CA 1
ATOM 621 C C . ILE A 1 75 ? -10.953 -2.211 -11.406 1 98.44 75 ILE A C 1
ATOM 623 O O . ILE A 1 75 ? -11.594 -1.922 -10.398 1 98.44 75 ILE A O 1
ATOM 627 N N . ALA A 1 76 ? -10.055 -1.448 -11.945 1 97.88 76 ALA A N 1
ATOM 628 C CA . ALA A 1 76 ? -9.711 -0.182 -11.305 1 97.88 76 ALA A CA 1
ATOM 629 C C . ALA A 1 76 ? -10.898 0.777 -11.312 1 97.88 76 ALA A C 1
ATOM 631 O O . ALA A 1 76 ? -11.234 1.371 -10.281 1 97.88 76 ALA A O 1
ATOM 632 N N . VAL A 1 77 ? -11.516 0.941 -12.445 1 97.88 77 VAL A N 1
ATOM 633 C CA . VAL A 1 77 ? -12.648 1.852 -12.562 1 97.88 77 VAL A CA 1
ATOM 634 C C . VAL A 1 77 ? -13.82 1.341 -11.727 1 97.88 77 VAL A C 1
ATOM 636 O O . VAL A 1 77 ? -14.516 2.127 -11.078 1 97.88 77 VAL A O 1
ATOM 639 N N . GLY A 1 78 ? -14.039 0.057 -11.773 1 98.44 78 GLY A N 1
ATOM 640 C CA . GLY A 1 78 ? -15.086 -0.521 -10.938 1 98.44 78 GLY A CA 1
ATOM 641 C C . GLY A 1 78 ? -14.891 -0.251 -9.461 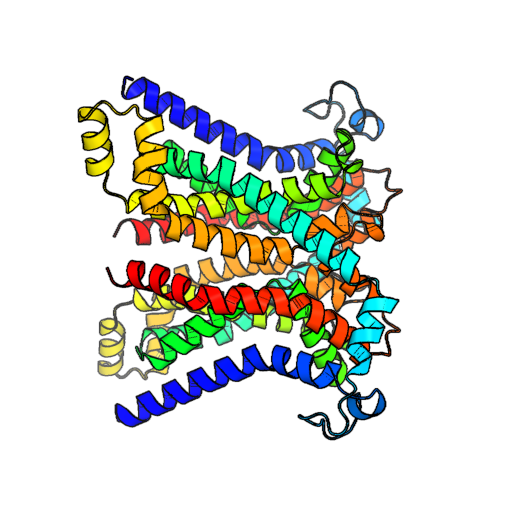1 98.44 78 GLY A C 1
ATOM 642 O O . GLY A 1 78 ? -15.836 0.125 -8.766 1 98.44 78 GLY A O 1
ATOM 643 N N . ALA A 1 79 ? -13.688 -0.463 -8.984 1 98.25 79 ALA A N 1
ATOM 644 C CA . ALA A 1 79 ? -13.375 -0.226 -7.574 1 98.25 79 ALA A CA 1
ATOM 645 C C . ALA A 1 79 ? -13.555 1.246 -7.215 1 98.25 79 ALA A C 1
ATOM 647 O O . ALA A 1 79 ? -14.172 1.572 -6.195 1 98.25 79 ALA A O 1
ATOM 648 N N . VAL A 1 80 ? -13.039 2.131 -8.047 1 97.81 80 VAL A N 1
ATOM 649 C CA . VAL A 1 80 ? -13.117 3.564 -7.785 1 97.81 80 VAL A CA 1
ATOM 650 C C . VAL A 1 80 ? -14.57 4.016 -7.785 1 97.81 80 VAL A C 1
ATOM 652 O O . VAL A 1 80 ? -14.977 4.844 -6.965 1 97.81 80 VAL A O 1
ATOM 655 N N . ALA A 1 81 ? -15.336 3.521 -8.711 1 98.06 81 ALA A N 1
ATOM 656 C CA . ALA A 1 81 ? -16.75 3.867 -8.773 1 98.06 81 ALA A CA 1
ATOM 657 C C . ALA A 1 81 ? -17.469 3.48 -7.488 1 98.06 81 ALA A C 1
ATOM 659 O O . ALA A 1 81 ? -18.203 4.293 -6.906 1 98.06 81 ALA A O 1
ATOM 660 N N . LEU A 1 82 ? -17.234 2.307 -7.055 1 97.25 82 LEU A N 1
ATOM 661 C CA . LEU A 1 82 ? -17.859 1.829 -5.824 1 97.25 82 LEU A CA 1
ATOM 662 C C . LEU A 1 82 ? -17.422 2.672 -4.629 1 97.25 82 LEU A C 1
ATOM 664 O O . LEU A 1 82 ? -18.25 3.068 -3.807 1 97.25 82 LEU A O 1
ATOM 668 N N . ILE A 1 83 ? -16.156 2.953 -4.535 1 97.12 83 ILE A N 1
ATOM 669 C CA . ILE A 1 83 ? -15.57 3.705 -3.426 1 97.12 83 ILE A CA 1
ATOM 670 C C . ILE A 1 83 ? -16.078 5.141 -3.449 1 97.12 83 ILE A C 1
ATOM 672 O O . ILE A 1 83 ? -16.438 5.703 -2.406 1 97.12 83 ILE A O 1
ATOM 676 N N . SER A 1 84 ? -16.125 5.738 -4.641 1 96.75 84 SER A N 1
ATOM 677 C CA . SER A 1 84 ? -16.547 7.133 -4.762 1 96.75 84 SER A CA 1
ATOM 678 C C . SER A 1 84 ? -18.016 7.297 -4.426 1 96.75 84 SER A C 1
ATOM 680 O O . SER A 1 84 ? -18.406 8.25 -3.744 1 96.75 84 SER A O 1
ATOM 682 N N . VAL A 1 85 ? -18.828 6.422 -4.844 1 94.12 85 VAL A N 1
ATOM 683 C CA . VAL A 1 85 ? -20.281 6.52 -4.641 1 94.12 85 VAL A CA 1
ATOM 684 C C . VAL A 1 85 ? -20.609 6.305 -3.166 1 94.12 85 VAL A C 1
ATOM 686 O O . VAL A 1 85 ? -21.312 7.113 -2.557 1 94.12 85 VAL A O 1
ATOM 689 N N . PHE A 1 86 ? -20.031 5.332 -2.557 1 92.06 86 PHE A N 1
ATOM 690 C CA . PHE A 1 86 ? -20.359 5.023 -1.169 1 92.06 86 PHE A CA 1
ATOM 691 C C . PHE A 1 86 ? -19.484 5.824 -0.216 1 92.06 86 PHE A C 1
ATOM 693 O O . PHE A 1 86 ? -19.922 6.227 0.861 1 92.06 86 PHE A O 1
ATOM 700 N N . GLY A 1 87 ? -18.297 6.07 -0.634 1 93.56 87 GLY A N 1
ATOM 701 C CA . GLY A 1 87 ? -17.359 6.754 0.228 1 93.56 87 GLY A CA 1
ATOM 702 C C . GLY A 1 87 ? -17.625 8.242 0.355 1 93.56 87 GLY A C 1
ATOM 703 O O . GLY A 1 87 ? -17.469 8.82 1.432 1 93.56 87 GLY A O 1
ATOM 704 N N . ALA A 1 88 ? -18.016 8.859 -0.723 1 94.38 88 ALA A N 1
ATOM 705 C CA . ALA A 1 88 ? -18.281 10.297 -0.695 1 94.38 88 ALA A CA 1
ATOM 706 C C . ALA A 1 88 ? -19.422 10.625 0.256 1 94.38 88 ALA A C 1
ATOM 708 O O . ALA A 1 88 ? -19.328 11.562 1.052 1 94.38 88 ALA A O 1
ATOM 709 N N . GLY A 1 89 ? -20.5 9.867 0.158 1 90.38 89 GLY A N 1
ATOM 710 C CA . GLY A 1 89 ? -21.609 10.07 1.079 1 90.38 89 GLY A CA 1
ATOM 711 C C . GLY A 1 89 ? -21.219 9.883 2.533 1 90.38 89 GLY A C 1
ATOM 712 O O . GLY A 1 89 ? -21.562 10.695 3.387 1 90.38 89 GLY A O 1
ATOM 713 N N . CYS A 1 90 ? -20.484 8.836 2.752 1 88.56 90 CYS A N 1
ATOM 714 C CA . CYS A 1 90 ? -20.016 8.562 4.105 1 88.56 90 CYS A CA 1
ATOM 715 C C . CYS A 1 90 ? -19.125 9.688 4.609 1 88.56 90 CYS A C 1
ATOM 717 O O . CYS A 1 90 ? -19.281 10.148 5.742 1 88.56 90 CYS A O 1
ATOM 719 N N . ALA A 1 91 ? -18.203 10.109 3.779 1 91.88 91 ALA A N 1
ATOM 720 C CA . ALA A 1 91 ? -17.281 11.18 4.137 1 91.88 91 ALA A CA 1
ATOM 721 C C . ALA A 1 91 ? -18.031 12.469 4.461 1 91.88 91 ALA A C 1
ATOM 723 O O . ALA A 1 91 ? -17.656 13.195 5.383 1 91.88 91 ALA A O 1
ATOM 724 N N . TYR A 1 92 ? -19.109 12.758 3.74 1 92.19 92 TYR A N 1
ATOM 725 C CA . TYR A 1 92 ? -19.906 13.953 3.959 1 92.19 92 TYR A CA 1
ATOM 726 C C . TYR A 1 92 ? -20.578 13.914 5.328 1 92.19 92 TYR A C 1
ATOM 728 O O . TYR A 1 92 ? -20.5 14.883 6.086 1 92.19 92 TYR A O 1
ATOM 736 N N . VAL A 1 93 ? -21.203 12.82 5.582 1 86.12 93 VAL A N 1
ATOM 737 C CA . VAL A 1 93 ? -21.906 12.672 6.852 1 86.12 93 VAL A CA 1
ATOM 738 C C . VAL A 1 93 ? -20.906 12.797 8.008 1 86.12 93 VAL A C 1
ATOM 740 O O . VAL A 1 93 ? -21.188 13.469 9 1 86.12 93 VAL A O 1
ATOM 743 N N . LEU A 1 94 ? -19.766 12.281 7.828 1 85.38 94 LEU A N 1
ATOM 744 C CA . LEU A 1 94 ? -18.766 12.297 8.891 1 85.38 94 LEU A CA 1
ATOM 745 C C . LEU A 1 94 ? -18.141 13.68 9.023 1 85.38 94 LEU A C 1
ATOM 747 O O . LEU A 1 94 ? -17.625 14.031 10.086 1 85.38 94 LEU A O 1
ATOM 751 N N . ALA A 1 95 ? -18.078 14.375 7.992 1 87.75 95 ALA A N 1
ATOM 752 C CA . ALA A 1 95 ? -17.562 15.742 8.023 1 87.75 95 ALA A CA 1
ATOM 753 C C . ALA A 1 95 ? -18.531 16.672 8.742 1 87.75 95 ALA A C 1
ATOM 755 O O . ALA A 1 95 ? -18.109 17.641 9.383 1 87.75 95 ALA A O 1
ATOM 756 N N . ARG A 1 96 ? -19.781 16.438 8.648 1 86.56 96 ARG A N 1
ATOM 757 C CA . ARG A 1 96 ? -20.797 17.344 9.188 1 86.56 96 ARG A CA 1
ATOM 758 C C . ARG A 1 96 ? -21.172 16.953 10.617 1 86.56 96 ARG A C 1
ATOM 760 O O . ARG A 1 96 ? -21.594 17.797 11.406 1 86.56 96 ARG A O 1
ATOM 767 N N . TYR A 1 97 ? -21.062 15.75 10.859 1 81.44 97 TYR A N 1
ATOM 768 C CA . TYR A 1 97 ? -21.422 15.305 12.203 1 81.44 97 TYR A CA 1
ATOM 769 C C . TYR A 1 97 ? -20.188 14.867 12.977 1 81.44 97 TYR A C 1
ATOM 771 O O . TYR A 1 97 ? -19.641 13.789 12.727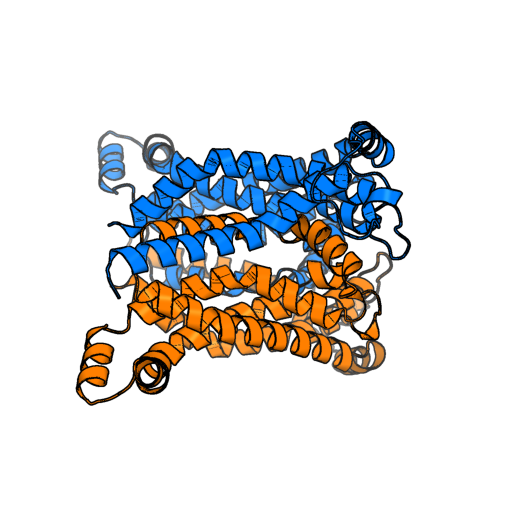 1 81.44 97 TYR A O 1
ATOM 779 N N . ARG A 1 98 ? -19.719 15.703 13.773 1 77.56 98 ARG A N 1
ATOM 780 C CA . ARG A 1 98 ? -18.562 15.398 14.586 1 77.56 98 ARG A CA 1
ATOM 781 C C . ARG A 1 98 ? -18.953 14.656 15.859 1 77.56 98 ARG A C 1
ATOM 783 O O . ARG A 1 98 ? -19.844 15.102 16.594 1 77.56 98 ARG A O 1
ATOM 790 N N . ASN A 1 99 ? -18.641 13.414 15.992 1 81.19 99 ASN A N 1
ATOM 791 C CA . ASN A 1 99 ? -18.922 12.57 17.156 1 81.19 99 ASN A CA 1
ATOM 792 C C . ASN A 1 99 ? -17.719 11.727 17.531 1 81.19 99 ASN A C 1
ATOM 794 O O . ASN A 1 99 ? -16.969 11.281 16.672 1 81.19 99 ASN A O 1
ATOM 798 N N . ARG A 1 100 ? -17.484 11.688 18.797 1 81.31 100 ARG A N 1
ATOM 799 C CA . ARG A 1 100 ? -16.312 10.953 19.312 1 81.31 100 ARG A CA 1
ATOM 800 C C . ARG A 1 100 ? -16.375 9.484 18.906 1 81.31 100 ARG A C 1
ATOM 802 O O . ARG A 1 100 ? -15.336 8.875 18.625 1 81.31 100 ARG A O 1
ATOM 809 N N . TRP A 1 101 ? -17.547 8.977 18.828 1 78.38 101 TRP A N 1
ATOM 810 C CA . TRP A 1 101 ? -17.688 7.566 18.484 1 78.38 101 TRP A CA 1
ATOM 811 C C . TRP A 1 101 ? -17.297 7.32 17.031 1 78.38 101 TRP A C 1
ATOM 813 O O . TRP A 1 101 ? -16.688 6.301 16.703 1 78.38 101 TRP A O 1
ATOM 823 N N . ILE A 1 102 ? -17.547 8.242 16.219 1 77.19 102 ILE A N 1
ATOM 824 C CA . ILE A 1 102 ? -17.203 8.133 14.805 1 77.19 102 ILE A CA 1
ATOM 825 C C . ILE A 1 102 ? -15.695 8.242 14.625 1 77.19 102 ILE A C 1
ATOM 827 O O . ILE A 1 102 ? -15.094 7.504 13.844 1 77.19 102 ILE A O 1
ATOM 831 N N . ASP A 1 103 ? -15.203 9.086 15.414 1 76.88 103 ASP A N 1
ATOM 832 C CA . ASP A 1 103 ? -13.758 9.258 15.328 1 76.88 103 ASP A CA 1
ATOM 833 C C . ASP A 1 103 ? -13.023 7.988 15.75 1 76.88 103 ASP A C 1
ATOM 835 O O . ASP A 1 103 ? -12.047 7.59 15.109 1 76.88 103 ASP A O 1
ATOM 839 N N . ILE A 1 104 ? -13.586 7.41 16.719 1 77.19 104 ILE A N 1
ATOM 840 C CA . ILE A 1 104 ? -12.977 6.172 17.203 1 77.19 104 ILE A CA 1
ATOM 841 C C . ILE A 1 104 ? -13.164 5.066 16.172 1 77.19 104 ILE A C 1
ATOM 843 O O . ILE A 1 104 ? -12.234 4.312 15.875 1 77.19 104 ILE A O 1
ATOM 847 N N . GLY A 1 105 ? -14.336 4.984 15.617 1 75.88 105 GLY A N 1
ATOM 848 C CA . GLY A 1 105 ? -14.602 3.986 14.594 1 75.88 105 GLY A CA 1
ATOM 849 C C . GLY A 1 105 ? -13.734 4.156 13.359 1 75.88 105 GLY A C 1
ATOM 850 O O . GLY A 1 105 ? -13.172 3.184 12.852 1 75.88 105 GLY A O 1
ATOM 851 N N . LEU A 1 106 ? -13.633 5.363 12.961 1 75.44 106 LEU A N 1
ATOM 852 C CA . LEU A 1 106 ? -12.82 5.641 11.773 1 75.44 106 LEU A CA 1
ATOM 853 C C . LEU A 1 106 ? -11.352 5.344 12.039 1 75.44 106 LEU A C 1
ATOM 855 O O . LEU A 1 106 ? -10.656 4.809 11.18 1 75.44 106 LEU A O 1
ATOM 859 N N . PHE A 1 107 ? -10.992 5.652 13.172 1 74.81 107 PHE A N 1
ATOM 860 C CA . PHE A 1 107 ? -9.602 5.395 13.547 1 74.81 107 PHE A CA 1
ATOM 861 C C . PHE A 1 107 ? -9.312 3.9 13.531 1 74.81 107 PHE A C 1
ATOM 863 O O . PHE A 1 107 ? -8.281 3.467 13.016 1 74.81 107 PHE A O 1
ATOM 870 N N . LEU A 1 108 ? -10.227 3.184 14.031 1 75.06 108 LEU A N 1
ATOM 871 C CA . LEU A 1 108 ? -10.062 1.736 14.078 1 75.06 108 LEU A CA 1
ATOM 872 C C . LEU A 1 108 ? -10 1.145 12.68 1 75.06 108 LEU A C 1
ATOM 874 O O . LEU A 1 108 ? -9.164 0.284 12.398 1 75.06 108 LEU A O 1
ATOM 878 N N . VAL A 1 109 ? -10.812 1.641 11.891 1 79.19 109 VAL A N 1
ATOM 879 C CA . VAL A 1 109 ? -10.867 1.14 10.516 1 79.19 109 VAL A CA 1
ATOM 880 C C . VAL A 1 109 ? -9.578 1.504 9.781 1 79.19 109 VAL A C 1
ATOM 882 O O . VAL A 1 109 ? -9.031 0.689 9.039 1 79.19 109 VAL A O 1
ATOM 885 N N . LEU A 1 110 ? -9.102 2.666 10.031 1 76.88 110 LEU A N 1
ATOM 886 C CA . LEU A 1 110 ? -7.855 3.105 9.406 1 76.88 110 LEU A CA 1
ATOM 887 C C . LEU A 1 110 ? -6.676 2.27 9.891 1 76.88 110 LEU A C 1
ATOM 889 O O . LEU A 1 110 ? -5.797 1.916 9.102 1 76.88 110 LEU A O 1
ATOM 893 N N . LEU A 1 111 ? -6.75 2.004 11.148 1 72.25 111 LEU A N 1
ATOM 894 C CA . LEU A 1 111 ? -5.691 1.181 11.719 1 72.25 111 LEU A CA 1
ATOM 895 C C . LEU A 1 111 ? -5.684 -0.209 11.094 1 72.25 111 LEU A C 1
ATOM 897 O O . LEU A 1 111 ? -4.621 -0.765 10.812 1 72.25 111 LEU A O 1
ATOM 901 N N . LEU A 1 112 ? -6.84 -0.734 10.844 1 75.44 112 LEU A N 1
ATOM 902 C CA . LEU A 1 112 ? -6.945 -2.059 10.242 1 75.44 112 LEU A CA 1
ATOM 903 C C . LEU A 1 112 ? -6.457 -2.039 8.797 1 75.44 112 LEU A C 1
ATOM 905 O O . LEU A 1 112 ? -6.004 -3.061 8.273 1 75.44 112 LEU A O 1
ATOM 909 N N . GLN A 1 113 ? -6.488 -0.891 8.242 1 78.12 113 GLN A N 1
ATOM 910 C CA . GLN A 1 113 ? -6.066 -0.764 6.852 1 78.12 113 GLN A CA 1
ATOM 911 C C . GLN A 1 113 ? -4.547 -0.821 6.727 1 78.12 113 GLN A C 1
ATOM 913 O O . GLN A 1 113 ? -4.012 -1.013 5.633 1 78.12 113 GLN A O 1
ATOM 918 N N . VAL A 1 114 ? -3.949 -0.592 7.859 1 75.44 114 VAL A N 1
ATOM 919 C CA . VAL A 1 114 ? -2.49 -0.663 7.844 1 75.44 114 VAL A CA 1
ATOM 920 C C . VAL A 1 114 ? -2.047 -2.107 7.621 1 75.44 114 VAL A C 1
ATOM 922 O O . VAL A 1 114 ? -0.924 -2.354 7.176 1 75.44 114 VAL A O 1
ATOM 925 N N . LEU A 1 115 ? -2.994 -3.031 7.855 1 81.94 115 LEU A N 1
ATOM 926 C CA . LEU A 1 115 ? -2.68 -4.43 7.582 1 81.94 115 LEU A CA 1
ATOM 927 C C . LEU A 1 115 ? -2.475 -4.66 6.09 1 81.94 115 LEU A C 1
ATOM 929 O O . LEU A 1 115 ? -3.27 -4.195 5.27 1 81.94 115 LEU A O 1
ATOM 933 N N . PRO A 1 116 ? -1.412 -5.309 5.746 1 87.38 116 PRO A N 1
ATOM 934 C CA . PRO A 1 116 ? -1.159 -5.59 4.328 1 87.38 116 PRO A CA 1
ATOM 935 C C . PRO A 1 116 ? -2.238 -6.469 3.701 1 87.38 116 PRO A C 1
ATOM 937 O O . PRO A 1 116 ? -2.82 -7.316 4.379 1 87.38 116 PRO A O 1
ATOM 940 N N . PRO A 1 117 ? -2.447 -6.25 2.447 1 90.06 117 PRO A N 1
ATOM 941 C CA . PRO A 1 117 ? -3.438 -7.074 1.747 1 90.06 117 PRO A CA 1
ATOM 942 C C . PRO A 1 117 ? -3.131 -8.57 1.833 1 90.06 117 PRO A C 1
ATOM 944 O O . PRO A 1 117 ? -4.047 -9.391 1.831 1 90.06 117 PRO A O 1
ATOM 947 N N . SER A 1 118 ? -1.891 -8.906 1.884 1 90.31 118 SER A N 1
ATOM 948 C CA . SER A 1 118 ? -1.486 -10.305 1.927 1 90.31 118 SER A CA 1
ATOM 949 C C . SER A 1 118 ? -1.995 -10.992 3.191 1 90.31 118 SER A C 1
ATOM 951 O O . SER A 1 118 ? -2.154 -12.211 3.221 1 90.31 118 SER A O 1
ATOM 953 N N . LEU A 1 119 ? -2.26 -10.203 4.191 1 86.06 119 LEU A N 1
ATOM 954 C CA . LEU A 1 119 ? -2.76 -10.75 5.449 1 86.06 119 LEU A CA 1
ATOM 955 C C . LEU A 1 119 ? -4.266 -10.977 5.383 1 86.06 119 LEU A C 1
ATOM 957 O O . LEU A 1 119 ? -4.797 -11.859 6.059 1 86.06 119 LEU A O 1
ATOM 961 N N . MET A 1 120 ? -4.891 -10.188 4.562 1 88.69 120 MET A N 1
ATOM 962 C CA . MET A 1 120 ? -6.352 -10.203 4.559 1 88.69 120 MET A CA 1
ATOM 963 C C . MET A 1 120 ? -6.883 -10.992 3.365 1 88.69 120 MET A C 1
ATOM 965 O O . MET A 1 120 ? -8.07 -11.336 3.318 1 88.69 120 MET A O 1
ATOM 969 N N . VAL A 1 121 ? -6.055 -11.344 2.5 1 91.44 121 VAL A N 1
ATOM 970 C CA . VAL A 1 121 ? -6.504 -11.945 1.25 1 91.44 121 VAL A CA 1
ATOM 971 C C . VAL A 1 121 ? -7.113 -13.32 1.528 1 91.44 121 VAL A C 1
ATOM 973 O O . VAL A 1 121 ? -8.094 -13.711 0.894 1 91.44 121 VAL A O 1
ATOM 976 N N . THR A 1 122 ? -6.652 -14.016 2.492 1 90.06 122 THR A N 1
ATOM 977 C CA . THR A 1 122 ? -7.105 -15.383 2.725 1 90.06 122 THR A CA 1
ATOM 978 C C . THR A 1 122 ? -8.516 -15.398 3.299 1 90.06 122 THR A C 1
ATOM 980 O O . THR A 1 122 ? -9.414 -16.047 2.748 1 90.06 122 THR A O 1
ATOM 983 N N . PRO A 1 123 ? -8.711 -14.68 4.363 1 89.06 123 PRO A N 1
ATOM 984 C CA . PRO A 1 123 ? -10.086 -14.695 4.875 1 89.06 123 PRO A CA 1
ATOM 985 C C . PRO A 1 123 ? -11.094 -14.141 3.871 1 89.06 123 PRO A C 1
ATOM 987 O O . PRO A 1 123 ? -12.234 -14.609 3.812 1 89.06 123 PRO A O 1
ATOM 990 N N . ILE A 1 124 ? -10.75 -13.234 3.127 1 90.5 124 ILE A N 1
ATOM 991 C CA . ILE A 1 124 ? -11.633 -12.672 2.121 1 90.5 124 ILE A CA 1
ATOM 992 C C . ILE A 1 124 ? -11.883 -13.695 1.014 1 90.5 124 ILE A C 1
ATOM 994 O O . ILE A 1 124 ? -13.016 -13.883 0.574 1 90.5 124 ILE A O 1
ATOM 998 N N . PHE A 1 125 ? -10.852 -14.352 0.61 1 90.12 125 PHE A N 1
ATOM 999 C CA . PHE A 1 125 ? -10.938 -15.391 -0.411 1 90.12 125 PHE A CA 1
ATOM 1000 C C . PHE A 1 125 ? -11.883 -16.5 0.025 1 90.12 125 PHE A C 1
ATOM 1002 O O . PHE A 1 125 ? -12.773 -16.891 -0.733 1 90.12 125 PHE A O 1
ATOM 1009 N N . VAL A 1 126 ? -11.633 -16.984 1.192 1 85.62 126 VAL A N 1
ATOM 1010 C CA . VAL A 1 126 ? -12.445 -18.094 1.701 1 85.62 126 VAL A CA 1
ATOM 1011 C C . VAL A 1 126 ? -13.898 -17.641 1.848 1 85.62 126 VAL A C 1
ATOM 1013 O O . VAL A 1 126 ? -14.82 -18.344 1.448 1 85.62 126 VAL A O 1
ATOM 1016 N N . GLY A 1 127 ? -14.125 -16.469 2.408 1 86.44 127 GLY A N 1
ATOM 1017 C CA . GLY A 1 127 ? -15.469 -15.93 2.504 1 86.44 127 GLY A CA 1
ATOM 1018 C C . GLY A 1 127 ? -16.156 -15.789 1.156 1 86.44 127 GLY A C 1
ATOM 1019 O O . GLY A 1 127 ? -17.312 -16.188 0.999 1 86.44 127 GLY A O 1
ATOM 1020 N N . PHE A 1 128 ? -15.445 -15.219 0.187 1 90.94 128 PHE A N 1
ATOM 1021 C CA . PHE A 1 128 ? -15.984 -15.039 -1.155 1 90.94 128 PHE A CA 1
ATOM 1022 C C . PHE A 1 128 ? -16.281 -16.391 -1.809 1 90.94 128 PHE A C 1
ATOM 1024 O O . PHE A 1 128 ? -17.234 -16.516 -2.57 1 90.94 128 PHE A O 1
ATOM 1031 N N . SER A 1 129 ? -15.367 -17.312 -1.533 1 86.62 129 SER A N 1
ATOM 1032 C CA . SER A 1 129 ? -15.578 -18.656 -2.066 1 86.62 129 SER A CA 1
ATOM 1033 C C . SER A 1 129 ? -16.859 -19.281 -1.521 1 86.62 129 SER A C 1
ATOM 1035 O O . SER A 1 129 ? -17.641 -19.875 -2.275 1 86.62 129 SER A O 1
ATOM 1037 N N . GLN A 1 130 ? -17.094 -19.141 -0.279 1 82.94 130 GLN A N 1
ATOM 1038 C CA . GLN A 1 130 ? -18.234 -19.75 0.399 1 82.94 130 GLN A CA 1
ATOM 1039 C C . GLN A 1 130 ? -19.562 -19.156 -0.083 1 82.94 130 GLN A C 1
ATOM 1041 O O . GLN A 1 130 ? -20.578 -19.844 -0.095 1 82.94 130 GLN A O 1
ATOM 1046 N N . VAL A 1 131 ? -19.578 -17.938 -0.533 1 87.88 131 VAL A N 1
ATOM 1047 C CA . VAL A 1 131 ? -20.828 -17.312 -0.952 1 87.88 131 VAL A CA 1
ATOM 1048 C C . VAL A 1 131 ? -20.922 -17.312 -2.475 1 87.88 131 VAL A C 1
ATOM 1050 O O . VAL A 1 131 ? -21.844 -16.703 -3.049 1 87.88 131 VAL A O 1
ATOM 1053 N N . GLY A 1 132 ? -19.953 -17.859 -3.15 1 90.81 132 GLY A N 1
ATOM 1054 C CA . GLY A 1 132 ? -20 -18.062 -4.59 1 90.81 132 GLY A CA 1
ATOM 1055 C C . GLY A 1 132 ? -19.531 -16.844 -5.371 1 90.81 132 GLY A C 1
ATOM 1056 O O . GLY A 1 132 ? -19.656 -16.797 -6.594 1 90.81 132 GLY A O 1
ATOM 1057 N N . LEU A 1 133 ? -18.984 -15.93 -4.75 1 93.94 133 LEU A N 1
ATOM 1058 C CA . LEU A 1 133 ? -18.562 -14.688 -5.395 1 93.94 133 LEU A CA 1
ATOM 1059 C C . LEU A 1 133 ? -17.344 -14.922 -6.289 1 93.94 133 LEU A C 1
ATOM 1061 O O . LEU A 1 133 ? -17.094 -14.141 -7.207 1 93.94 133 LEU A O 1
ATOM 1065 N N . LEU A 1 134 ? -16.641 -16.016 -6.07 1 92.12 134 LEU A N 1
ATOM 1066 C CA . LEU A 1 134 ? -15.453 -16.297 -6.871 1 92.12 134 LEU A CA 1
ATOM 1067 C C . LEU A 1 134 ? -15.836 -16.766 -8.273 1 92.12 134 LEU A C 1
ATOM 1069 O O . LEU A 1 134 ? -14.984 -16.828 -9.164 1 92.12 134 LEU A O 1
ATOM 1073 N N . ASN A 1 135 ? -17.156 -17.062 -8.438 1 95.12 135 ASN A N 1
ATOM 1074 C CA . ASN A 1 135 ? -17.641 -17.328 -9.781 1 95.12 135 ASN A CA 1
ATOM 1075 C C . ASN A 1 135 ? -17.609 -16.062 -10.648 1 95.12 135 ASN A C 1
ATOM 1077 O O . ASN A 1 135 ? -17.703 -16.156 -11.875 1 95.12 135 ASN A O 1
ATOM 1081 N N . TYR A 1 136 ? -17.578 -14.93 -10.008 1 97.25 136 TYR A N 1
ATOM 1082 C CA . TYR A 1 136 ? -17.359 -13.625 -10.625 1 97.25 136 TYR A CA 1
ATOM 1083 C C . TYR A 1 136 ? -16.078 -12.977 -10.117 1 97.25 136 TYR A C 1
ATOM 1085 O O . TYR A 1 136 ? -16.125 -11.969 -9.406 1 97.25 136 TYR A O 1
ATOM 1093 N N . PRO A 1 137 ? -14.945 -13.492 -10.602 1 96.5 137 PRO A N 1
ATOM 1094 C CA . PRO A 1 137 ? -13.672 -13.18 -9.953 1 96.5 137 PRO A CA 1
ATOM 1095 C C . PRO A 1 137 ? -13.305 -11.703 -10.07 1 96.5 137 PRO A C 1
ATOM 1097 O O . PRO A 1 137 ? -12.727 -11.133 -9.133 1 96.5 137 PRO A O 1
ATOM 1100 N N . ARG A 1 138 ? -13.625 -11.039 -11.195 1 97.94 138 ARG A N 1
ATOM 1101 C CA . ARG A 1 138 ? -13.305 -9.625 -11.32 1 97.94 138 ARG A CA 1
ATOM 1102 C C . ARG A 1 138 ? -14.133 -8.781 -10.352 1 97.94 138 ARG A C 1
ATOM 1104 O O . ARG A 1 138 ? -13.625 -7.836 -9.75 1 97.94 138 ARG A O 1
ATOM 1111 N N . LEU A 1 139 ? -15.352 -9.141 -10.195 1 98 139 LEU A N 1
ATOM 1112 C CA . LEU A 1 139 ? -16.203 -8.453 -9.227 1 98 139 LEU A CA 1
ATOM 1113 C C . LEU A 1 139 ? -15.695 -8.672 -7.805 1 98 139 LEU A C 1
ATOM 1115 O O . LEU A 1 139 ? -15.695 -7.75 -6.988 1 98 139 LEU A O 1
ATOM 1119 N N . ALA A 1 140 ? -15.289 -9.914 -7.547 1 97.5 140 ALA A N 1
ATOM 1120 C CA . ALA A 1 140 ? -14.727 -10.234 -6.238 1 97.5 140 ALA A CA 1
ATOM 1121 C C . ALA A 1 140 ? -13.539 -9.336 -5.914 1 97.5 140 ALA A C 1
ATOM 1123 O O . ALA A 1 140 ? -13.438 -8.789 -4.812 1 97.5 140 ALA A O 1
ATOM 1124 N N . VAL A 1 141 ? -12.688 -9.164 -6.91 1 98.06 141 VAL A N 1
ATOM 1125 C CA . VAL A 1 141 ? -11.5 -8.336 -6.727 1 98.06 141 VAL A CA 1
ATOM 1126 C C . VAL A 1 141 ? -11.914 -6.879 -6.543 1 98.06 141 VAL A C 1
ATOM 1128 O O . VAL A 1 141 ? -11.367 -6.176 -5.688 1 98.06 141 VAL A O 1
ATOM 1131 N N . ILE A 1 142 ? -12.875 -6.406 -7.293 1 98.44 142 ILE A N 1
ATOM 1132 C CA . ILE A 1 142 ? -13.375 -5.039 -7.199 1 98.44 142 ILE A CA 1
ATOM 1133 C C . ILE A 1 142 ? -13.867 -4.766 -5.781 1 98.44 142 ILE A C 1
ATOM 1135 O O . ILE A 1 142 ? -13.516 -3.748 -5.18 1 98.44 142 ILE A O 1
ATOM 1139 N N . ILE A 1 143 ? -14.586 -5.672 -5.242 1 96.69 143 ILE A N 1
ATOM 1140 C CA . ILE A 1 143 ? -15.164 -5.516 -3.908 1 96.69 143 ILE A CA 1
ATOM 1141 C C . ILE A 1 143 ? -14.047 -5.547 -2.863 1 96.69 143 ILE A C 1
ATOM 1143 O O . ILE A 1 143 ? -14.062 -4.762 -1.912 1 96.69 143 ILE A O 1
ATOM 1147 N N . ALA A 1 144 ? -13.117 -6.457 -3.033 1 95.44 144 ALA A N 1
ATOM 1148 C CA . ALA A 1 144 ? -11.992 -6.551 -2.1 1 95.44 144 ALA A CA 1
ATOM 1149 C C . ALA A 1 144 ? -11.18 -5.262 -2.082 1 95.44 144 ALA A C 1
ATOM 1151 O O . ALA A 1 144 ? -10.82 -4.762 -1.015 1 95.44 144 ALA A O 1
ATOM 1152 N N . ILE A 1 145 ? -10.906 -4.707 -3.256 1 96.31 145 ILE A N 1
ATOM 1153 C CA . ILE A 1 145 ? -10.164 -3.453 -3.365 1 96.31 145 ILE A CA 1
ATOM 1154 C C . ILE A 1 145 ? -10.961 -2.326 -2.709 1 96.31 145 ILE A C 1
ATOM 1156 O O . ILE A 1 145 ? -10.398 -1.521 -1.96 1 96.31 145 ILE A O 1
ATOM 1160 N N . ALA A 1 146 ? -12.211 -2.309 -3.008 1 95.06 146 ALA A N 1
ATOM 1161 C CA . ALA A 1 146 ? -13.062 -1.263 -2.451 1 95.06 146 ALA A CA 1
ATOM 1162 C C . ALA A 1 146 ? -13.07 -1.313 -0.926 1 95.06 146 ALA A C 1
ATOM 1164 O O . ALA A 1 146 ? -12.953 -0.28 -0.263 1 95.06 146 ALA A O 1
ATOM 1165 N N . ALA A 1 147 ? -13.195 -2.496 -0.445 1 90.56 147 ALA A N 1
ATOM 1166 C CA . ALA A 1 147 ? -13.203 -2.658 1.007 1 90.56 147 ALA A CA 1
ATOM 1167 C C . ALA A 1 147 ? -11.875 -2.203 1.611 1 90.56 147 ALA A C 1
ATOM 1169 O O . ALA A 1 147 ? -11.852 -1.599 2.686 1 90.56 147 ALA A O 1
ATOM 1170 N N . ASN A 1 148 ? -10.852 -2.447 0.939 1 91.94 148 ASN A N 1
ATOM 1171 C CA . ASN A 1 148 ? -9.516 -2.129 1.439 1 91.94 148 ASN A CA 1
ATOM 1172 C C . ASN A 1 148 ? -9.227 -0.634 1.354 1 91.94 148 ASN A C 1
ATOM 1174 O O . ASN A 1 148 ? -8.594 -0.068 2.25 1 91.94 148 ASN A O 1
ATOM 1178 N N . LYS A 1 149 ? -9.711 0.03 0.324 1 92.75 149 LYS A N 1
ATOM 1179 C CA . LYS A 1 149 ? -9.297 1.405 0.056 1 92.75 149 LYS A CA 1
ATOM 1180 C C . LYS A 1 149 ? -10.367 2.396 0.517 1 92.75 149 LYS A C 1
ATOM 1182 O O . LYS A 1 149 ? -10.102 3.594 0.626 1 92.75 149 LYS A O 1
ATOM 1187 N N . MET A 1 150 ? -11.508 1.973 0.923 1 91.88 150 MET A N 1
ATOM 1188 C CA . MET A 1 150 ? -12.641 2.828 1.273 1 91.88 150 MET A CA 1
ATOM 1189 C C . MET A 1 150 ? -12.289 3.736 2.447 1 91.88 150 MET A C 1
ATOM 1191 O O . MET A 1 150 ? -12.516 4.945 2.389 1 91.88 150 MET A O 1
ATOM 1195 N N . PRO A 1 151 ? -11.758 3.203 3.502 1 87.88 151 PRO A N 1
ATOM 1196 C CA . PRO A 1 151 ? -11.469 4.074 4.645 1 87.88 151 PRO A CA 1
ATOM 1197 C C . PRO A 1 151 ? -10.516 5.211 4.297 1 87.88 151 PRO A C 1
ATOM 1199 O O . PRO A 1 151 ? -10.695 6.344 4.758 1 87.88 151 PRO A O 1
ATOM 1202 N N . PHE A 1 152 ? -9.523 4.875 3.502 1 88.25 152 PHE A N 1
ATOM 1203 C CA . PHE A 1 152 ? -8.578 5.906 3.08 1 88.25 152 PHE A CA 1
ATOM 1204 C C . PHE A 1 152 ? -9.281 6.98 2.258 1 88.25 152 PHE A C 1
ATOM 1206 O O . PHE A 1 152 ? -9.047 8.172 2.451 1 88.25 152 PHE A O 1
ATOM 1213 N N . PHE A 1 153 ? -10.086 6.578 1.399 1 93.25 153 PHE A N 1
ATOM 1214 C CA . PHE A 1 153 ? -10.867 7.512 0.592 1 93.25 153 PHE A CA 1
ATOM 1215 C C . PHE A 1 153 ? -11.75 8.383 1.474 1 93.25 153 PHE A C 1
ATOM 1217 O O . PHE A 1 153 ? -11.812 9.602 1.283 1 93.25 153 PHE A O 1
ATOM 1224 N N . VAL A 1 154 ? -12.375 7.82 2.408 1 91 154 VAL A N 1
ATOM 1225 C CA . VAL A 1 154 ? -13.312 8.531 3.273 1 91 154 VAL A CA 1
ATOM 1226 C C . VAL A 1 154 ? -12.57 9.594 4.078 1 91 154 VAL A C 1
ATOM 1228 O O . VAL A 1 154 ? -13.047 10.727 4.207 1 91 154 VAL A O 1
ATOM 1231 N N . VAL A 1 155 ? -11.453 9.266 4.523 1 86.31 155 VAL A N 1
ATOM 1232 C CA . VAL A 1 155 ? -10.688 10.211 5.336 1 86.31 155 VAL A CA 1
ATOM 1233 C C . VAL A 1 155 ? -10.25 11.391 4.473 1 86.31 155 VAL A C 1
ATOM 1235 O O . VAL A 1 155 ? -10.359 12.547 4.887 1 86.31 155 VAL A O 1
ATOM 1238 N N . LEU A 1 156 ? -9.75 11.117 3.297 1 87.88 156 LEU A N 1
ATOM 1239 C CA . LEU A 1 156 ? -9.297 12.18 2.402 1 87.88 156 LEU A CA 1
ATOM 1240 C C . LEU A 1 156 ? -10.453 13.086 2 1 87.88 156 LEU A C 1
ATOM 1242 O O . LEU A 1 156 ? -10.328 14.312 2.051 1 87.88 156 LEU A O 1
ATOM 1246 N N . VAL A 1 157 ? -11.492 12.516 1.686 1 94 157 VAL A N 1
ATOM 1247 C CA . VAL A 1 157 ? -12.633 13.266 1.168 1 94 157 VAL A CA 1
ATOM 1248 C C . VAL A 1 157 ? -13.344 13.984 2.314 1 94 157 VAL A C 1
ATOM 1250 O O . VAL A 1 157 ? -13.898 15.062 2.131 1 94 157 VAL A O 1
ATOM 1253 N N . ARG A 1 158 ? -13.336 13.32 3.443 1 90.88 158 ARG A N 1
ATOM 1254 C CA . ARG A 1 158 ? -13.867 14 4.621 1 90.88 158 ARG A CA 1
ATOM 1255 C C . ARG A 1 158 ? -13.172 15.344 4.84 1 90.88 158 ARG A C 1
ATOM 1257 O O . ARG A 1 158 ? -13.828 16.344 5.125 1 90.88 158 ARG A O 1
ATOM 1264 N N . ALA A 1 159 ? -11.914 15.32 4.719 1 86.69 159 ALA A N 1
ATOM 1265 C CA . ALA A 1 159 ? -11.148 16.562 4.867 1 86.69 159 ALA A CA 1
ATOM 1266 C C . ALA A 1 159 ? -11.562 17.594 3.826 1 86.69 159 ALA A C 1
ATOM 1268 O O . ALA A 1 159 ? -11.609 18.781 4.117 1 86.69 159 ALA A O 1
ATOM 1269 N N . THR A 1 160 ? -11.812 17.156 2.689 1 91.19 160 THR A N 1
ATOM 1270 C CA . THR A 1 160 ? -12.266 18.031 1.62 1 91.19 160 THR A CA 1
ATOM 1271 C C . THR A 1 160 ? -13.625 18.641 1.954 1 91.19 160 THR A C 1
ATOM 1273 O O . THR A 1 160 ? -13.836 19.844 1.771 1 91.19 160 THR A O 1
ATOM 1276 N N . PHE A 1 161 ? -14.477 17.906 2.484 1 93.69 161 PHE A N 1
ATOM 1277 C CA . PHE A 1 161 ? -15.805 18.391 2.84 1 93.69 161 PHE A CA 1
ATOM 1278 C C . PHE A 1 161 ? -15.734 19.344 4.031 1 93.69 161 PHE A C 1
ATOM 1280 O O . PHE A 1 161 ? -16.516 20.281 4.117 1 93.69 161 PHE A O 1
ATOM 1287 N N . MET A 1 162 ? -14.859 19.078 4.914 1 90.44 162 MET A N 1
ATOM 1288 C CA . MET A 1 162 ? -14.688 19.938 6.082 1 90.44 162 MET A CA 1
ATOM 1289 C C . MET A 1 162 ? -14.219 21.328 5.668 1 90.44 162 MET A C 1
ATOM 1291 O O . MET A 1 162 ? -14.461 22.312 6.379 1 90.44 162 MET A O 1
ATOM 1295 N N . SER A 1 163 ? -13.586 21.375 4.574 1 91.06 163 SER A N 1
ATOM 1296 C CA . SER A 1 163 ? -13.086 22.656 4.09 1 91.06 163 SER A CA 1
ATOM 1297 C C . SER A 1 163 ? -14.211 23.484 3.475 1 91.06 163 SER A C 1
ATOM 1299 O O . SER A 1 163 ? -14.047 24.688 3.252 1 91.06 163 SER A O 1
ATOM 1301 N N . VAL A 1 164 ? -15.297 22.891 3.186 1 92.5 164 VAL A N 1
ATOM 1302 C CA . VAL A 1 164 ? -16.469 23.609 2.693 1 92.5 164 VAL A CA 1
ATOM 1303 C C . VAL A 1 164 ? -17.25 24.188 3.869 1 92.5 164 VAL A C 1
ATOM 1305 O O . VAL A 1 164 ? -17.766 23.438 4.707 1 92.5 164 VAL A O 1
ATOM 1308 N N . PRO A 1 165 ? -17.312 25.438 3.967 1 93.69 165 PRO A N 1
ATOM 1309 C CA . PRO A 1 165 ? -18 26.047 5.102 1 93.69 165 PRO A CA 1
ATOM 1310 C C . PRO A 1 165 ? -19.438 25.547 5.27 1 93.69 165 PRO A C 1
ATOM 1312 O O . PRO A 1 165 ? -20.188 25.484 4.293 1 93.69 165 PRO A O 1
ATOM 1315 N N . MET A 1 166 ? -19.781 25.281 6.434 1 90.5 166 MET A N 1
ATOM 1316 C CA . MET A 1 166 ? -21.109 24.766 6.762 1 90.5 166 MET A CA 1
ATOM 1317 C C . MET A 1 166 ? -22.172 25.828 6.504 1 90.5 166 MET A C 1
ATOM 1319 O O . MET A 1 166 ? -23.328 25.484 6.191 1 90.5 166 MET A O 1
ATOM 1323 N N . GLU A 1 167 ? -21.734 27.031 6.57 1 92.94 167 GLU A N 1
ATOM 1324 C CA . GLU A 1 167 ? -22.641 28.156 6.387 1 92.94 167 GLU A CA 1
ATOM 1325 C C . GLU A 1 167 ? -23.297 28.141 5.004 1 92.94 167 GLU A C 1
ATOM 1327 O O . GLU A 1 167 ? -24.438 28.547 4.84 1 92.94 167 GLU A O 1
ATOM 1332 N N . LEU A 1 168 ? -22.609 27.641 4.082 1 92.56 168 LEU A N 1
ATOM 1333 C CA . LEU A 1 168 ? -23.125 27.562 2.725 1 92.56 168 LEU A CA 1
ATOM 1334 C C . LEU A 1 168 ? -24.281 26.562 2.645 1 92.56 168 LEU A C 1
ATOM 1336 O O . LEU A 1 168 ? -25.25 26.797 1.925 1 92.56 168 LEU A O 1
ATOM 1340 N N . GLU A 1 169 ? -24.141 25.547 3.359 1 91.06 169 GLU A N 1
ATOM 1341 C CA . GLU A 1 169 ? -25.188 24.531 3.406 1 91.06 169 GLU A CA 1
ATOM 1342 C C . GLU A 1 169 ? -26.406 25.047 4.168 1 91.06 169 GLU A C 1
ATOM 1344 O O . GLU A 1 169 ? -27.547 24.797 3.77 1 91.06 169 GLU A O 1
ATOM 1349 N N . GLU A 1 170 ? -26.188 25.719 5.23 1 91.12 170 GLU A N 1
ATOM 1350 C CA . GLU A 1 170 ? -27.281 26.297 6.02 1 91.12 170 GLU A CA 1
ATOM 1351 C C . GLU A 1 170 ? -28.047 27.344 5.223 1 91.12 170 GLU A C 1
ATOM 1353 O O . GLU A 1 170 ? -29.281 27.391 5.297 1 91.12 170 GLU A O 1
ATOM 1358 N N . ALA A 1 171 ? -27.312 28.078 4.527 1 93.38 171 ALA A N 1
ATOM 1359 C CA . ALA A 1 171 ? -27.938 29.094 3.682 1 93.38 171 ALA A CA 1
ATOM 1360 C C . ALA A 1 171 ? -28.812 28.438 2.609 1 93.38 171 ALA A C 1
ATOM 1362 O O . ALA A 1 171 ? -29.891 28.938 2.291 1 93.38 171 ALA A O 1
ATOM 1363 N N . ALA A 1 172 ? -28.375 27.391 2.07 1 92.06 172 ALA A N 1
ATOM 1364 C CA . ALA A 1 172 ? -29.141 26.672 1.058 1 92.06 172 ALA A CA 1
ATOM 1365 C C . ALA A 1 172 ? -30.422 26.094 1.645 1 92.06 172 ALA A C 1
ATOM 1367 O O . ALA A 1 172 ? -31.469 26.078 0.979 1 92.06 172 ALA A O 1
ATOM 1368 N N . LEU A 1 173 ? -30.328 25.672 2.842 1 90.19 173 LEU A N 1
ATOM 1369 C CA . LEU A 1 173 ? -31.516 25.156 3.521 1 90.19 173 LEU A CA 1
ATOM 1370 C C . LEU A 1 173 ? -32.531 26.266 3.758 1 90.19 173 LEU A C 1
ATOM 1372 O O . LEU A 1 173 ? -33.75 26.047 3.623 1 90.19 173 LEU A O 1
ATOM 1376 N N . VAL A 1 174 ? -31.984 27.406 4.102 1 92.06 174 VAL A N 1
ATOM 1377 C CA . VAL A 1 174 ? -32.844 28.562 4.32 1 92.06 174 VAL A CA 1
ATOM 1378 C C . VAL A 1 174 ? -33.5 28.969 3.006 1 92.06 174 VAL A C 1
ATOM 1380 O O . VAL A 1 174 ? -34.656 29.406 2.996 1 92.06 174 VAL A O 1
ATOM 1383 N N . ASP A 1 175 ? -32.875 28.797 1.889 1 92.75 175 ASP A N 1
ATOM 1384 C CA . ASP A 1 175 ? -33.406 29.141 0.564 1 92.75 175 ASP A CA 1
ATOM 1385 C C . ASP A 1 175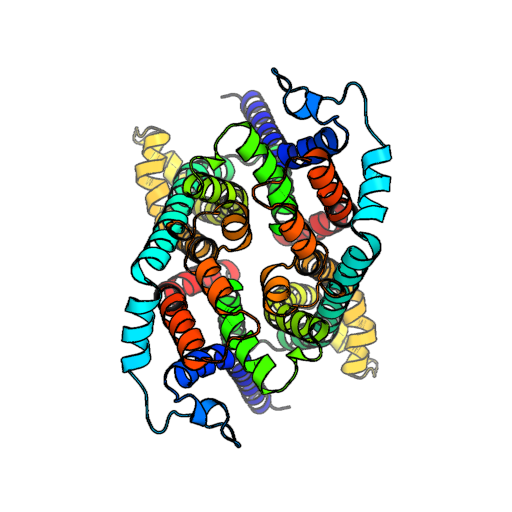 ? -34.375 28.078 0.072 1 92.75 175 ASP A C 1
ATOM 1387 O O . ASP A 1 175 ? -34.938 28.203 -1.026 1 92.75 175 ASP A O 1
ATOM 1391 N N . GLY A 1 176 ? -34.594 27.016 0.839 1 91.06 176 GLY A N 1
ATOM 1392 C CA . GLY A 1 176 ? -35.625 26.047 0.52 1 91.06 176 GLY A CA 1
ATOM 1393 C C . GLY A 1 176 ? -35.062 24.734 -0.034 1 91.06 176 GLY A C 1
ATOM 1394 O O . GLY A 1 176 ? -35.844 23.844 -0.391 1 91.06 176 GLY A O 1
ATOM 1395 N N . ASN A 1 177 ? -33.75 24.688 -0.092 1 89.88 177 ASN A N 1
ATOM 1396 C CA . ASN A 1 177 ? -33.188 23.438 -0.558 1 89.88 177 ASN A CA 1
ATOM 1397 C C . ASN A 1 177 ? -33.281 22.344 0.499 1 89.88 177 ASN A C 1
ATOM 1399 O O . ASN A 1 177 ? -33.25 22.625 1.698 1 89.88 177 ASN A O 1
ATOM 1403 N N . SER A 1 178 ? -33.531 21.156 0.023 1 91.88 178 SER A N 1
ATOM 1404 C CA . SER A 1 178 ? -33.438 20.016 0.938 1 91.88 178 SER A CA 1
ATOM 1405 C C . SER A 1 178 ? -31.984 19.703 1.278 1 91.88 178 SER A C 1
ATOM 1407 O O . SER A 1 178 ? -31.062 20.234 0.644 1 91.88 178 SER A O 1
ATOM 1409 N N . ARG A 1 179 ? -31.734 18.953 2.266 1 88.06 179 ARG A N 1
ATOM 1410 C CA . ARG A 1 179 ? -30.375 18.562 2.65 1 88.06 179 ARG A CA 1
ATOM 1411 C C . ARG A 1 179 ? -29.672 17.812 1.524 1 88.06 179 ARG A C 1
ATOM 1413 O O . ARG A 1 179 ? -28.5 18.031 1.257 1 88.06 179 ARG A O 1
ATOM 1420 N N . ILE A 1 180 ? -30.406 16.938 0.947 1 90.94 180 ILE A N 1
ATOM 1421 C CA . ILE A 1 180 ? -29.875 16.172 -0.172 1 90.94 180 ILE A CA 1
ATOM 1422 C C . ILE A 1 180 ? -29.609 17.109 -1.352 1 90.94 180 ILE A C 1
ATOM 1424 O O . ILE A 1 180 ? -28.594 16.969 -2.043 1 90.94 180 ILE A O 1
ATOM 1428 N N . GLY A 1 181 ? -30.5 18 -1.541 1 91.81 181 GLY A N 1
ATOM 1429 C CA . GLY A 1 181 ? -30.297 19 -2.584 1 91.81 181 GLY A CA 1
ATOM 1430 C C . GLY A 1 181 ? -29.062 19.859 -2.357 1 91.81 181 GLY A C 1
ATOM 1431 O O . GLY A 1 181 ? -28.312 20.125 -3.291 1 91.81 181 GLY A O 1
ATOM 1432 N N . ALA A 1 182 ? -28.906 20.297 -1.105 1 92.81 182 ALA A N 1
ATOM 1433 C CA . ALA A 1 182 ? -27.734 21.109 -0.759 1 92.81 182 ALA A CA 1
ATOM 1434 C C . ALA A 1 182 ? -26.453 20.328 -0.978 1 92.81 182 ALA A C 1
ATOM 1436 O O . ALA A 1 182 ? -25.438 20.875 -1.411 1 92.81 182 ALA A O 1
ATOM 1437 N N . PHE A 1 183 ? -26.5 19.031 -0.689 1 93.19 183 PHE A N 1
ATOM 1438 C CA . PHE A 1 183 ? -25.328 18.172 -0.889 1 93.19 183 PHE A CA 1
ATOM 1439 C C . PHE A 1 183 ? -24.953 18.109 -2.365 1 93.19 183 PHE A C 1
ATOM 1441 O O . PHE A 1 183 ? -23.797 18.344 -2.729 1 93.19 183 PHE A O 1
ATOM 1448 N N . PHE A 1 184 ? -25.891 17.859 -3.281 1 93.69 184 PHE A N 1
ATOM 1449 C CA . PHE A 1 184 ? -25.609 17.609 -4.688 1 93.69 184 PHE A CA 1
ATOM 1450 C C . PHE A 1 184 ? -25.359 18.906 -5.434 1 93.69 184 PHE A C 1
ATOM 1452 O O . PHE A 1 184 ? -24.562 18.953 -6.371 1 93.69 184 PHE A O 1
ATOM 1459 N N . ASN A 1 185 ? -25.953 20 -4.961 1 93.25 185 ASN A N 1
ATOM 1460 C CA . ASN A 1 185 ? -25.922 21.219 -5.754 1 93.25 185 ASN A CA 1
ATOM 1461 C C . ASN A 1 185 ? -24.875 22.203 -5.223 1 93.25 185 ASN A C 1
ATOM 1463 O O . ASN A 1 185 ? -24.453 23.109 -5.945 1 93.25 185 ASN A O 1
ATOM 1467 N N . ILE A 1 186 ? -24.453 22 -4.008 1 93.44 186 ILE A N 1
ATOM 1468 C CA . ILE A 1 186 ? -23.562 23.016 -3.428 1 93.44 186 ILE A CA 1
ATOM 1469 C C . ILE A 1 186 ? -22.297 22.344 -2.916 1 93.44 186 ILE A C 1
ATOM 1471 O O . ILE A 1 186 ? -21.203 22.578 -3.447 1 93.44 186 ILE A O 1
ATOM 1475 N N . VAL A 1 187 ? -22.453 21.453 -1.966 1 94.38 187 VAL A N 1
ATOM 1476 C CA . VAL A 1 187 ? -21.297 20.922 -1.253 1 94.38 187 VAL A CA 1
ATOM 1477 C C . VAL A 1 187 ? -20.453 20.062 -2.201 1 94.38 187 VAL A C 1
ATOM 1479 O O . VAL A 1 187 ? -19.234 20.219 -2.264 1 94.38 187 VAL A O 1
ATOM 1482 N N . LEU A 1 188 ? -21.125 19.219 -2.977 1 94.44 188 LEU A N 1
ATOM 1483 C CA . LEU A 1 188 ? -20.438 18.281 -3.857 1 94.44 188 LEU A CA 1
ATOM 1484 C C . LEU A 1 188 ? -19.641 19.031 -4.93 1 94.44 188 LEU A C 1
ATOM 1486 O O . LEU A 1 188 ? -18.469 18.766 -5.141 1 94.44 188 LEU A O 1
ATOM 1490 N N . PRO A 1 189 ? -20.266 19.969 -5.555 1 94.69 189 PRO A N 1
ATOM 1491 C CA . PRO A 1 189 ? -19.516 20.719 -6.555 1 94.69 189 PRO A CA 1
ATOM 1492 C C . PRO A 1 189 ? -18.344 21.5 -5.953 1 94.69 189 PRO A C 1
ATOM 1494 O O . PRO A 1 189 ? -17.297 21.641 -6.594 1 94.69 189 PRO A O 1
ATOM 1497 N N . LEU A 1 190 ? -18.5 21.969 -4.781 1 93.62 190 LEU A N 1
ATOM 1498 C CA . LEU A 1 190 ? -17.438 22.734 -4.133 1 93.62 190 LEU A CA 1
ATOM 1499 C C . LEU A 1 190 ? -16.297 21.812 -3.713 1 93.62 190 LEU A C 1
ATOM 1501 O O . LEU A 1 190 ? -15.141 22.234 -3.633 1 93.62 190 LEU A O 1
ATOM 1505 N N . ALA A 1 191 ? -16.594 20.609 -3.48 1 94.38 191 ALA A N 1
ATOM 1506 C CA . ALA A 1 191 ? -15.586 19.656 -3.018 1 94.38 191 ALA A CA 1
ATOM 1507 C C . ALA A 1 191 ? -15.086 18.781 -4.168 1 94.38 191 ALA A C 1
ATOM 1509 O O . ALA A 1 191 ? -14.312 17.844 -3.957 1 94.38 191 ALA A O 1
ATOM 1510 N N . ARG A 1 192 ? -15.469 19.031 -5.371 1 92.81 192 ARG A N 1
ATOM 1511 C CA . ARG A 1 192 ? -15.25 18.156 -6.512 1 92.81 192 ARG A CA 1
ATOM 1512 C C . ARG A 1 192 ? -13.758 17.938 -6.762 1 92.81 192 ARG A C 1
ATOM 1514 O O . ARG A 1 192 ? -13.336 16.844 -7.141 1 92.81 192 ARG A O 1
ATOM 1521 N N . ASN A 1 193 ? -12.945 18.922 -6.59 1 88.81 193 ASN A N 1
ATOM 1522 C CA . ASN A 1 193 ? -11.516 18.797 -6.855 1 88.81 193 ASN A CA 1
ATOM 1523 C C . ASN A 1 193 ? -10.852 17.828 -5.879 1 88.81 193 ASN A C 1
ATOM 1525 O O . ASN A 1 193 ? -10.078 16.953 -6.289 1 88.81 193 ASN A O 1
ATOM 1529 N N . GLY A 1 194 ? -11.219 18.016 -4.613 1 89.88 194 GLY A N 1
ATOM 1530 C CA . GLY A 1 194 ? -10.672 17.094 -3.619 1 89.88 194 GLY A CA 1
ATOM 1531 C C . GLY A 1 194 ? -11.117 15.664 -3.816 1 89.88 194 GLY A C 1
ATOM 1532 O O . GLY A 1 194 ? -10.328 14.734 -3.641 1 89.88 194 GLY A O 1
ATOM 1533 N N . ILE A 1 195 ? -12.344 15.523 -4.223 1 93.88 195 ILE A N 1
ATOM 1534 C CA . ILE A 1 195 ? -12.891 14.195 -4.469 1 93.88 195 ILE A CA 1
ATOM 1535 C C . ILE A 1 195 ? -12.195 13.57 -5.676 1 93.88 195 ILE A C 1
ATOM 1537 O O . ILE A 1 195 ? -11.812 12.398 -5.637 1 93.88 195 ILE A O 1
ATOM 1541 N N . LEU A 1 196 ? -12.008 14.359 -6.691 1 91.19 196 LEU A N 1
ATOM 1542 C CA . LEU A 1 196 ? -11.367 13.875 -7.91 1 91.19 196 LEU A CA 1
ATOM 1543 C C . LEU A 1 196 ? -9.922 13.461 -7.641 1 91.19 196 LEU A C 1
ATOM 1545 O O . LEU A 1 196 ? -9.477 12.422 -8.117 1 91.19 196 LEU A O 1
ATOM 1549 N N . VAL A 1 197 ? -9.211 14.258 -6.91 1 87.69 197 VAL A N 1
ATOM 1550 C CA . VAL A 1 197 ? -7.824 13.945 -6.578 1 87.69 197 VAL A CA 1
ATOM 1551 C C . VAL A 1 197 ? -7.762 12.641 -5.793 1 87.69 197 VAL A C 1
ATOM 1553 O O . VAL A 1 197 ? -6.93 11.773 -6.086 1 87.69 197 VAL A O 1
ATOM 1556 N N . SER A 1 198 ? -8.656 12.562 -4.824 1 91.69 198 SER A N 1
ATOM 1557 C CA . SER A 1 198 ? -8.703 11.344 -4.023 1 91.69 198 SER A CA 1
ATOM 1558 C C . SER A 1 198 ? -9.047 10.125 -4.883 1 91.69 198 SER A C 1
ATOM 1560 O O . SER A 1 198 ? -8.445 9.062 -4.727 1 91.69 198 SER A O 1
ATOM 1562 N N . ALA A 1 199 ? -9.969 10.297 -5.777 1 93.69 199 ALA A N 1
ATOM 1563 C CA . ALA A 1 199 ? -10.391 9.211 -6.66 1 93.69 199 ALA A CA 1
ATOM 1564 C C . ALA A 1 199 ? -9.242 8.781 -7.574 1 93.69 199 ALA A C 1
ATOM 1566 O O . ALA A 1 199 ? -9.062 7.586 -7.824 1 93.69 199 ALA A O 1
ATOM 1567 N N . ILE A 1 200 ? -8.516 9.688 -8.039 1 90.81 200 ILE A N 1
ATOM 1568 C CA . ILE A 1 200 ? -7.406 9.391 -8.938 1 90.81 200 ILE A CA 1
ATOM 1569 C C . ILE A 1 200 ? -6.312 8.641 -8.18 1 90.81 200 ILE A C 1
ATOM 1571 O O . ILE A 1 200 ? -5.711 7.703 -8.703 1 90.81 200 ILE A O 1
ATOM 1575 N N . LEU A 1 201 ? -6.055 9.078 -7.008 1 88.5 201 LEU A N 1
ATOM 1576 C CA . LEU A 1 201 ? -5.07 8.391 -6.18 1 88.5 201 LEU A CA 1
ATOM 1577 C C . LEU A 1 201 ? -5.473 6.934 -5.961 1 88.5 201 LEU A C 1
ATOM 1579 O O . LEU A 1 201 ? -4.637 6.035 -6.07 1 88.5 201 LEU A O 1
ATOM 1583 N N . ILE A 1 202 ? -6.711 6.734 -5.691 1 93.12 202 ILE A N 1
ATOM 1584 C CA . ILE A 1 202 ? -7.207 5.383 -5.473 1 93.12 202 ILE A CA 1
ATOM 1585 C C . ILE A 1 202 ? -7.148 4.594 -6.781 1 93.12 202 ILE A C 1
ATOM 1587 O O . ILE A 1 202 ? -6.859 3.395 -6.773 1 93.12 202 ILE A O 1
ATOM 1591 N N . PHE A 1 203 ? -7.48 5.23 -7.852 1 94.12 203 PHE A N 1
ATOM 1592 C CA . PHE A 1 203 ? -7.406 4.59 -9.156 1 94.12 203 PHE A CA 1
ATOM 1593 C C . PHE A 1 203 ? -6.004 4.055 -9.422 1 94.12 203 PHE A C 1
ATOM 1595 O O . PHE A 1 203 ? -5.844 2.92 -9.875 1 94.12 203 PHE A O 1
ATOM 1602 N N . MET A 1 204 ? -5.055 4.863 -9.195 1 91.25 204 ME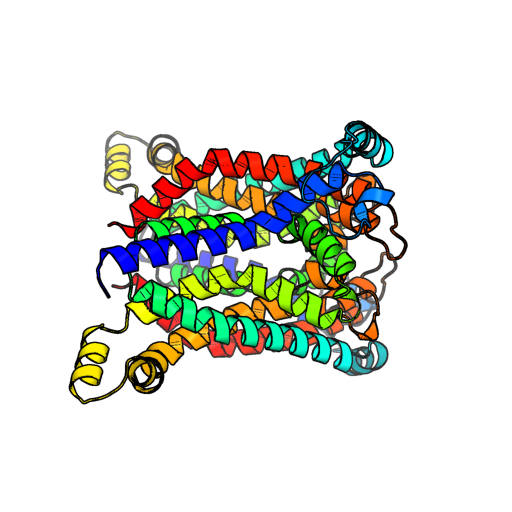T A N 1
ATOM 1603 C CA . MET A 1 204 ? -3.672 4.461 -9.438 1 91.25 204 MET A CA 1
ATOM 1604 C C . MET A 1 204 ? -3.314 3.227 -8.617 1 91.25 204 MET A C 1
ATOM 1606 O O . MET A 1 204 ? -2.639 2.32 -9.109 1 91.25 204 MET A O 1
ATOM 1610 N N . GLN A 1 205 ? -3.773 3.176 -7.438 1 91.5 205 GLN A N 1
ATOM 1611 C CA . GLN A 1 205 ? -3.5 2.025 -6.582 1 91.5 205 GLN A CA 1
ATOM 1612 C C . GLN A 1 205 ? -4.277 0.798 -7.047 1 91.5 205 GLN A C 1
ATOM 1614 O O . GLN A 1 205 ? -3.746 -0.314 -7.055 1 91.5 205 GLN A O 1
ATOM 1619 N N . ALA A 1 206 ? -5.48 1.017 -7.41 1 95.56 206 ALA A N 1
ATOM 1620 C CA . ALA A 1 206 ? -6.332 -0.081 -7.863 1 95.56 206 ALA A CA 1
ATOM 1621 C C . ALA A 1 206 ? -5.82 -0.662 -9.18 1 95.56 206 ALA A C 1
ATOM 1623 O O . ALA A 1 206 ? -5.883 -1.875 -9.391 1 95.56 206 ALA A O 1
ATOM 1624 N N . PHE A 1 207 ? -5.352 0.202 -9.984 1 95.25 207 PHE A N 1
ATOM 1625 C CA . PHE A 1 207 ? -4.836 -0.214 -11.289 1 95.25 207 PHE A CA 1
ATOM 1626 C C . PHE A 1 207 ? -3.629 -1.129 -11.117 1 95.25 207 PHE A C 1
ATOM 1628 O O . PHE A 1 207 ? -3.412 -2.031 -11.93 1 95.25 207 PHE A O 1
ATOM 1635 N N . GLY A 1 208 ? -2.875 -0.967 -10.094 1 94.12 208 GLY A N 1
ATOM 1636 C CA . GLY A 1 208 ? -1.677 -1.755 -9.859 1 94.12 208 GLY A CA 1
ATOM 1637 C C . GLY A 1 208 ? -1.873 -2.842 -8.82 1 94.12 208 GLY A C 1
ATOM 1638 O O . GLY A 1 208 ? -0.903 -3.434 -8.344 1 94.12 208 GLY A O 1
ATOM 1639 N N . GLU A 1 209 ? -3.113 -3.023 -8.484 1 94.25 209 GLU A N 1
ATOM 1640 C CA . GLU A 1 209 ? -3.402 -4.047 -7.48 1 94.25 209 GLU A CA 1
ATOM 1641 C C . GLU A 1 209 ? -2.955 -5.426 -7.957 1 94.25 209 GLU A C 1
ATOM 1643 O O . GLU A 1 209 ? -3.117 -5.77 -9.133 1 94.25 209 GLU A O 1
ATOM 1648 N N . PHE A 1 210 ? -2.387 -6.234 -7.062 1 94.94 210 PHE A N 1
ATOM 1649 C CA . PHE A 1 210 ? -1.779 -7.496 -7.465 1 94.94 210 PHE A CA 1
ATOM 1650 C C . PHE A 1 210 ? -2.244 -8.633 -6.562 1 94.94 210 PHE A C 1
ATOM 1652 O O . PHE A 1 210 ? -2.607 -9.711 -7.043 1 94.94 210 PHE A O 1
ATOM 1659 N N . VAL A 1 211 ? -2.361 -8.391 -5.336 1 93.25 211 VAL A N 1
ATOM 1660 C CA . VAL A 1 211 ? -2.51 -9.453 -4.344 1 93.25 211 VAL A CA 1
ATOM 1661 C C . VAL A 1 211 ? -3.881 -10.109 -4.488 1 93.25 211 VAL A C 1
ATOM 1663 O O . VAL A 1 211 ? -3.979 -11.328 -4.656 1 93.25 211 VAL A O 1
ATOM 1666 N N . TYR A 1 212 ? -4.895 -9.359 -4.496 1 94.75 212 TYR A N 1
ATOM 1667 C CA . TYR A 1 212 ? -6.242 -9.906 -4.617 1 94.75 212 TYR A CA 1
ATOM 1668 C C . TYR A 1 212 ? -6.453 -10.531 -5.988 1 94.75 212 TYR A C 1
ATOM 1670 O O . TYR A 1 212 ? -7.039 -11.617 -6.102 1 94.75 212 TYR A O 1
ATOM 1678 N N . SER A 1 213 ? -5.93 -9.875 -6.977 1 95.38 213 SER A N 1
ATOM 1679 C CA . SER A 1 213 ? -6.102 -10.359 -8.344 1 95.38 213 SER A CA 1
ATOM 1680 C C . SER A 1 213 ? -5.398 -11.695 -8.547 1 95.38 213 SER A C 1
ATOM 1682 O O . SER A 1 213 ? -5.977 -12.625 -9.117 1 95.38 213 SER A O 1
ATOM 1684 N N . LYS A 1 214 ? -4.227 -11.781 -8.117 1 92.25 214 LYS A N 1
ATOM 1685 C CA . LYS A 1 214 ? -3.471 -13.016 -8.266 1 92.25 214 LYS A CA 1
ATOM 1686 C C . LYS A 1 214 ? -4.133 -14.164 -7.508 1 92.25 214 LYS A C 1
ATOM 1688 O O . LYS A 1 214 ? -4.109 -15.312 -7.961 1 92.25 214 LYS A O 1
ATOM 1693 N N . SER A 1 215 ? -4.754 -13.867 -6.426 1 91 215 SER A N 1
ATOM 1694 C CA . SER A 1 215 ? -5.316 -14.898 -5.559 1 91 215 SER A CA 1
ATOM 1695 C C . SER A 1 215 ? -6.715 -15.297 -6.012 1 91 215 SER A C 1
ATOM 1697 O O . SER A 1 215 ? -7.082 -16.469 -5.934 1 91 215 SER A O 1
ATOM 1699 N N . MET A 1 216 ? -7.5 -14.391 -6.574 1 92.69 216 MET A N 1
ATOM 1700 C CA . MET A 1 216 ? -8.922 -14.648 -6.758 1 92.69 216 MET A CA 1
ATOM 1701 C C . MET A 1 216 ? -9.242 -14.914 -8.227 1 92.69 216 MET A C 1
ATOM 1703 O O . MET A 1 216 ? -10.281 -15.492 -8.539 1 92.69 216 MET A O 1
ATOM 1707 N N . ILE A 1 217 ? -8.383 -14.453 -9.078 1 94.56 217 ILE A N 1
ATOM 1708 C CA . ILE A 1 217 ? -8.633 -14.664 -10.5 1 94.56 217 ILE A CA 1
ATOM 1709 C C . ILE A 1 217 ? -7.723 -15.773 -11.016 1 94.56 217 ILE A C 1
ATOM 1711 O O . ILE A 1 217 ? -6.523 -15.562 -11.211 1 94.56 217 ILE A O 1
ATOM 1715 N N . GLN A 1 218 ? -8.312 -16.844 -11.359 1 88.88 218 GLN A N 1
ATOM 1716 C CA . GLN A 1 218 ? -7.531 -18 -11.805 1 88.88 218 GLN A CA 1
ATOM 1717 C C . GLN A 1 218 ? -7.398 -18.016 -13.328 1 88.88 218 GLN A C 1
ATOM 1719 O O . GLN A 1 218 ? -6.328 -18.312 -13.859 1 88.88 218 GLN A O 1
ATOM 1724 N N . ALA A 1 219 ? -8.508 -17.672 -13.977 1 92.12 219 ALA A N 1
ATOM 1725 C CA . ALA A 1 219 ? -8.484 -17.656 -15.438 1 92.12 219 ALA A CA 1
ATOM 1726 C C . ALA A 1 219 ? -7.582 -16.531 -15.961 1 92.12 219 ALA A C 1
ATOM 1728 O O . ALA A 1 219 ? -7.812 -15.359 -15.672 1 92.12 219 ALA A O 1
ATOM 1729 N N . ALA A 1 220 ? -6.668 -16.891 -16.719 1 91.31 220 ALA A N 1
ATOM 1730 C CA . ALA A 1 220 ? -5.68 -15.945 -17.234 1 91.31 220 ALA A CA 1
ATOM 1731 C C . ALA A 1 220 ? -6.348 -14.828 -18.031 1 91.31 220 ALA A C 1
ATOM 1733 O O . ALA A 1 220 ? -5.906 -13.68 -17.984 1 91.31 220 ALA A O 1
ATOM 1734 N N . GLU A 1 221 ? -7.41 -15.133 -18.703 1 94.31 221 GLU A N 1
ATOM 1735 C CA . GLU A 1 221 ? -8.07 -14.18 -19.594 1 94.31 221 GLU A CA 1
ATOM 1736 C C . GLU A 1 221 ? -8.75 -13.07 -18.797 1 94.31 221 GLU A C 1
ATOM 1738 O O . GLU A 1 221 ? -9.109 -12.031 -19.359 1 94.31 221 GLU A O 1
ATOM 1743 N N . LEU A 1 222 ? -8.922 -13.312 -17.516 1 96.69 222 LEU A N 1
ATOM 1744 C CA . LEU A 1 222 ? -9.609 -12.32 -16.688 1 96.69 222 LEU A CA 1
ATOM 1745 C C . LEU A 1 222 ? -8.617 -11.578 -15.789 1 96.69 222 LEU A C 1
ATOM 1747 O O . LEU A 1 222 ? -9.008 -10.672 -15.055 1 96.69 222 LEU A O 1
ATOM 1751 N N . GLN A 1 223 ? -7.352 -11.945 -15.891 1 96.12 223 GLN A N 1
ATOM 1752 C CA . GLN A 1 223 ? -6.336 -11.352 -15.023 1 96.12 223 GLN A CA 1
ATOM 1753 C C . GLN A 1 223 ? -5.941 -9.961 -15.516 1 96.12 223 GLN A C 1
ATOM 1755 O O . GLN A 1 223 ? -5.914 -9.711 -16.719 1 96.12 223 GLN A O 1
ATOM 1760 N N . PRO A 1 224 ? -5.66 -9.031 -14.555 1 97.12 224 PRO A N 1
ATOM 1761 C CA . PRO A 1 224 ? -5.148 -7.715 -14.945 1 97.12 224 PRO A CA 1
ATOM 1762 C C . PRO A 1 224 ? -3.68 -7.754 -15.367 1 97.12 224 PRO A C 1
ATOM 1764 O O . PRO A 1 224 ? -3.018 -8.781 -15.203 1 97.12 224 PRO A O 1
ATOM 1767 N N . ALA A 1 225 ? -3.236 -6.676 -15.883 1 95.12 225 ALA A N 1
ATOM 1768 C CA . ALA A 1 225 ? -1.885 -6.578 -16.422 1 95.12 225 ALA A CA 1
ATOM 1769 C C . ALA A 1 225 ? -0.838 -6.789 -15.336 1 95.12 225 ALA A C 1
ATOM 1771 O O . ALA A 1 225 ? 0.24 -7.328 -15.602 1 95.12 225 ALA A O 1
ATOM 1772 N N . SER A 1 226 ? -1.109 -6.414 -14.125 1 93.38 226 SER A N 1
ATOM 1773 C CA . SER A 1 226 ? -0.186 -6.605 -13.008 1 93.38 226 SER A CA 1
ATOM 1774 C C . SER A 1 226 ? 0.135 -8.086 -12.805 1 93.38 226 SER A C 1
ATOM 1776 O O . SER A 1 226 ? 1.296 -8.453 -12.617 1 93.38 226 SER A O 1
ATOM 1778 N N . VAL A 1 227 ? -0.85 -8.93 -12.914 1 92.5 227 VAL A N 1
ATOM 1779 C CA . VAL A 1 227 ? -0.69 -10.367 -12.727 1 92.5 227 VAL A CA 1
ATOM 1780 C C . VAL A 1 227 ? -0.094 -10.992 -13.984 1 92.5 227 VAL A C 1
ATOM 1782 O O . VAL A 1 227 ? 0.752 -11.891 -13.898 1 92.5 227 VAL A O 1
ATOM 1785 N N . GLY A 1 228 ? -0.54 -10.531 -15.109 1 88.5 228 GLY A N 1
ATOM 1786 C CA . GLY A 1 228 ? -0.003 -11.023 -16.359 1 88.5 228 GLY A CA 1
ATOM 1787 C C . GLY A 1 228 ? 1.501 -10.867 -16.469 1 88.5 228 GLY A C 1
ATOM 1788 O O . GLY A 1 228 ? 2.188 -11.75 -17 1 88.5 228 GLY A O 1
ATOM 1789 N N . LEU A 1 229 ? 2.002 -9.805 -15.992 1 82.81 229 LEU A N 1
ATOM 1790 C CA . LEU A 1 229 ? 3.438 -9.539 -16 1 82.81 229 LEU A CA 1
ATOM 1791 C C . LEU A 1 229 ? 4.195 -10.594 -15.203 1 82.81 229 LEU A C 1
ATOM 1793 O O . LEU A 1 229 ? 5.277 -11.023 -15.609 1 82.81 229 LEU A O 1
ATOM 1797 N N . ASN A 1 230 ? 3.605 -11.008 -14.164 1 76.56 230 ASN A N 1
ATOM 1798 C CA . ASN A 1 230 ? 4.246 -11.984 -13.289 1 76.56 230 ASN A CA 1
ATOM 1799 C C . ASN A 1 230 ? 4.367 -13.344 -13.961 1 76.56 230 ASN A C 1
ATOM 1801 O O . ASN A 1 230 ? 5.348 -14.062 -13.758 1 76.56 230 ASN A O 1
ATOM 1805 N N . THR A 1 231 ? 3.465 -13.672 -14.766 1 73.44 231 THR A N 1
ATOM 1806 C CA . THR A 1 231 ? 3.502 -14.953 -15.461 1 73.44 231 THR A CA 1
ATOM 1807 C C . THR A 1 231 ? 4.578 -14.953 -16.547 1 73.44 231 THR A C 1
ATOM 1809 O O . THR A 1 231 ? 5.086 -16.016 -16.922 1 73.44 231 THR A O 1
ATOM 1812 N N . PHE A 1 232 ? 4.895 -13.766 -16.859 1 71.19 232 PHE A N 1
ATOM 1813 C CA . PHE A 1 232 ? 5.898 -13.594 -17.891 1 71.19 232 PHE A CA 1
ATOM 1814 C C . PHE A 1 232 ? 7.305 -13.656 -17.312 1 71.19 232 PHE A C 1
ATOM 1816 O O . PHE A 1 232 ? 8.266 -13.984 -18.016 1 71.19 232 PHE A O 1
ATOM 1823 N N . MET A 1 233 ? 7.527 -13.336 -15.961 1 67.19 233 MET A N 1
ATOM 1824 C CA . MET A 1 233 ? 8.828 -13.203 -15.312 1 67.19 233 MET A CA 1
ATOM 1825 C C . MET A 1 233 ? 9.297 -14.547 -14.758 1 67.19 233 MET A C 1
ATOM 1827 O O . MET A 1 233 ? 10.18 -14.602 -13.906 1 67.19 233 MET A O 1
ATOM 1831 N N . GLY A 1 234 ? 9.031 -15.664 -15.43 1 59.69 234 GLY A N 1
ATOM 1832 C CA . GLY A 1 234 ? 9.453 -16.969 -14.938 1 59.69 234 GLY A CA 1
ATOM 1833 C C . GLY A 1 234 ? 10.953 -17.172 -15.031 1 59.69 234 GLY A C 1
ATOM 1834 O O . GLY A 1 234 ? 11.672 -16.328 -15.555 1 59.69 234 GLY A O 1
ATOM 1835 N N . PRO A 1 235 ? 11.633 -18.062 -14.227 1 56.09 235 PRO A N 1
ATOM 1836 C CA . PRO A 1 235 ? 13.07 -18.344 -14.109 1 56.09 235 PRO A CA 1
ATOM 1837 C C . PRO A 1 235 ? 13.766 -18.438 -15.469 1 56.09 235 PRO A C 1
ATOM 1839 O O . PRO A 1 235 ? 14.953 -18.141 -15.586 1 56.09 235 PRO A O 1
ATOM 1842 N N . ASN A 1 236 ? 13.047 -18.891 -16.344 1 54.47 236 ASN A N 1
ATOM 1843 C CA . ASN A 1 236 ? 13.734 -19.141 -17.609 1 54.47 236 ASN A CA 1
ATOM 1844 C C . ASN A 1 236 ? 13.5 -18.016 -18.609 1 54.47 236 ASN A C 1
ATOM 1846 O O . ASN A 1 236 ? 13.641 -18.203 -19.812 1 54.47 236 ASN A O 1
ATOM 1850 N N . THR A 1 237 ? 13.164 -16.891 -17.953 1 61.59 237 THR A N 1
ATOM 1851 C CA . THR A 1 237 ? 12.852 -15.836 -18.906 1 61.59 237 THR A CA 1
ATOM 1852 C C . THR A 1 237 ? 14.125 -15.18 -19.422 1 61.59 237 THR A C 1
ATOM 1854 O O . THR A 1 237 ? 15 -14.812 -18.641 1 61.59 237 THR A O 1
ATOM 1857 N N . SER A 1 238 ? 14.32 -15.328 -20.75 1 63.34 238 SER A N 1
ATOM 1858 C CA . SER A 1 238 ? 15.516 -14.797 -21.406 1 63.34 238 SER A CA 1
ATOM 1859 C C . SER A 1 238 ? 15.203 -13.516 -22.172 1 63.34 238 SER A C 1
ATOM 1861 O O . SER A 1 238 ? 16.109 -12.781 -22.562 1 63.34 238 SER A O 1
ATOM 1863 N N . ASP A 1 239 ? 13.992 -13.281 -22.391 1 81.12 239 ASP A N 1
ATOM 1864 C CA . ASP A 1 239 ? 13.695 -12.117 -23.219 1 81.12 239 ASP A CA 1
ATOM 1865 C C . ASP A 1 239 ? 13.359 -10.898 -22.359 1 81.12 239 ASP A C 1
ATOM 1867 O O . ASP A 1 239 ? 12.211 -10.453 -22.328 1 81.12 239 ASP A O 1
ATOM 1871 N N . TRP A 1 240 ? 14.398 -10.281 -21.891 1 84.12 240 TRP A N 1
ATOM 1872 C CA . TRP A 1 240 ? 14.25 -9.172 -20.953 1 84.12 240 TRP A CA 1
ATOM 1873 C C . TRP A 1 240 ? 13.656 -7.953 -21.656 1 84.12 240 TRP A C 1
ATOM 1875 O O . TRP A 1 240 ? 12.906 -7.184 -21.047 1 84.12 240 TRP A O 1
ATOM 1885 N N . ASN A 1 241 ? 14.031 -7.816 -22.875 1 87.88 241 ASN A N 1
ATOM 1886 C CA . ASN A 1 241 ? 13.492 -6.684 -23.625 1 87.88 241 ASN A CA 1
ATOM 1887 C C . ASN A 1 241 ? 11.977 -6.754 -23.734 1 87.88 241 ASN A C 1
ATOM 1889 O O . ASN A 1 241 ? 11.289 -5.742 -23.594 1 87.88 241 ASN A O 1
ATOM 1893 N N . LYS A 1 242 ? 11.453 -7.961 -23.938 1 89.25 242 LYS A N 1
ATOM 1894 C CA . LYS A 1 242 ? 10.008 -8.125 -24.062 1 89.25 242 LYS A CA 1
ATOM 1895 C C . LYS A 1 242 ? 9.312 -7.918 -22.719 1 89.25 242 LYS A C 1
ATOM 1897 O O . LYS A 1 242 ? 8.219 -7.355 -22.672 1 89.25 242 LYS A O 1
ATOM 1902 N N . ILE A 1 243 ? 9.961 -8.336 -21.703 1 89.31 243 ILE A N 1
ATOM 1903 C CA . ILE A 1 243 ? 9.414 -8.141 -20.375 1 89.31 243 ILE A CA 1
ATOM 1904 C C . ILE A 1 243 ? 9.375 -6.648 -20.047 1 89.31 243 ILE A C 1
ATOM 1906 O O . ILE A 1 243 ? 8.367 -6.148 -19.531 1 89.31 243 ILE A O 1
ATOM 1910 N N . MET A 1 244 ? 10.453 -5.984 -20.406 1 91.25 244 MET A N 1
ATOM 1911 C CA . MET A 1 244 ? 10.523 -4.547 -20.172 1 91.25 244 MET A CA 1
ATOM 1912 C C . MET A 1 244 ? 9.516 -3.803 -21.047 1 91.25 244 MET A C 1
ATOM 1914 O O . MET A 1 244 ? 8.953 -2.791 -20.625 1 91.25 244 MET A O 1
ATOM 1918 N N . ALA A 1 245 ? 9.289 -4.32 -22.188 1 93.06 245 ALA A N 1
ATOM 1919 C CA . ALA A 1 245 ? 8.289 -3.719 -23.062 1 93.06 245 ALA A CA 1
ATOM 1920 C C . ALA A 1 245 ? 6.887 -3.877 -22.484 1 93.06 245 ALA A C 1
ATOM 1922 O O . ALA A 1 245 ? 6.09 -2.936 -22.5 1 93.06 245 ALA A O 1
ATOM 1923 N N . TYR A 1 246 ? 6.586 -5.066 -22.031 1 92.75 246 TYR A N 1
ATOM 1924 C CA . TYR A 1 246 ? 5.316 -5.289 -21.344 1 92.75 246 TYR A CA 1
ATOM 1925 C C . TYR A 1 246 ? 5.129 -4.301 -20.203 1 92.75 246 TYR A C 1
ATOM 1927 O O . TYR A 1 246 ? 4.086 -3.654 -20.094 1 92.75 246 TYR A O 1
ATOM 1935 N N . SER A 1 247 ? 6.113 -4.207 -19.422 1 92.56 247 SER A N 1
ATOM 1936 C CA . SER A 1 247 ? 6.07 -3.314 -18.266 1 92.56 247 SER A CA 1
ATOM 1937 C C . SER A 1 247 ? 5.883 -1.863 -18.703 1 92.56 247 SER A C 1
ATOM 1939 O O . SER A 1 247 ? 5.129 -1.117 -18.062 1 92.56 247 SER A O 1
ATOM 1941 N N . THR A 1 248 ? 6.574 -1.471 -19.734 1 94.38 248 THR A N 1
ATOM 1942 C CA . THR A 1 248 ? 6.473 -0.104 -20.234 1 94.38 248 THR A CA 1
ATOM 1943 C C . THR A 1 248 ? 5.043 0.212 -20.656 1 94.38 248 THR A C 1
ATOM 1945 O O . THR A 1 248 ? 4.496 1.258 -20.297 1 94.38 248 THR A O 1
ATOM 1948 N N . ILE A 1 249 ? 4.492 -0.702 -21.375 1 94.56 249 ILE A N 1
ATOM 1949 C CA . ILE A 1 249 ? 3.121 -0.51 -21.844 1 94.56 249 ILE A CA 1
ATOM 1950 C C . ILE A 1 249 ? 2.178 -0.418 -20.641 1 94.56 249 ILE A C 1
ATOM 1952 O O . ILE A 1 249 ? 1.277 0.424 -20.609 1 94.56 249 ILE A O 1
ATOM 1956 N N . TYR A 1 250 ? 2.398 -1.241 -19.672 1 92.94 250 TYR A N 1
ATOM 1957 C CA . TYR A 1 250 ? 1.564 -1.344 -18.469 1 92.94 250 TYR A CA 1
ATOM 1958 C C . TYR A 1 250 ? 1.694 -0.097 -17.609 1 92.94 250 TYR A C 1
ATOM 1960 O O . TYR A 1 250 ? 0.696 0.424 -17.109 1 92.94 250 TYR A O 1
ATOM 1968 N N . VAL A 1 251 ? 2.873 0.453 -17.484 1 92.31 251 VAL A N 1
ATOM 1969 C CA . VAL A 1 251 ? 3.176 1.513 -16.531 1 92.31 251 VAL A CA 1
ATOM 1970 C C . VAL A 1 251 ? 2.832 2.871 -17.141 1 92.31 251 VAL A C 1
ATOM 1972 O O . VAL A 1 251 ? 2.424 3.791 -16.422 1 92.31 251 VAL A O 1
ATOM 1975 N N . THR A 1 252 ? 2.895 3.068 -18.391 1 93.06 252 THR A N 1
ATOM 1976 C CA . THR A 1 252 ? 2.822 4.355 -19.062 1 93.06 252 THR A CA 1
ATOM 1977 C C . THR A 1 252 ? 1.471 5.023 -18.828 1 93.06 252 THR A C 1
ATOM 1979 O O . THR A 1 252 ? 1.406 6.219 -18.531 1 93.06 252 THR A O 1
ATOM 1982 N N . PRO A 1 253 ? 0.373 4.277 -18.875 1 91.06 253 PRO A N 1
ATOM 1983 C CA . PRO A 1 253 ? -0.909 4.934 -18.609 1 91.06 253 PRO A CA 1
ATOM 1984 C C . PRO A 1 253 ? -0.983 5.52 -17.203 1 91.06 253 PRO A C 1
ATOM 1986 O O . PRO A 1 253 ? -1.551 6.598 -17 1 91.06 253 PRO A O 1
ATOM 1989 N N . ILE A 1 254 ? -0.435 4.836 -16.312 1 89.5 254 ILE A N 1
ATOM 1990 C CA . ILE A 1 254 ? -0.462 5.309 -14.938 1 89.5 254 ILE A CA 1
ATOM 1991 C C . ILE A 1 254 ? 0.43 6.539 -14.789 1 89.5 254 ILE A C 1
ATOM 1993 O O . ILE A 1 254 ? 0.071 7.496 -14.102 1 89.5 254 ILE A O 1
ATOM 1997 N N . LEU A 1 255 ? 1.584 6.5 -15.406 1 87.69 255 LEU A N 1
ATOM 1998 C CA . LEU A 1 255 ? 2.484 7.648 -15.375 1 87.69 255 LEU A CA 1
ATOM 1999 C C . LEU A 1 255 ? 1.836 8.867 -16.031 1 87.69 255 LEU A C 1
ATOM 2001 O O . LEU A 1 255 ? 2.01 9.992 -15.555 1 87.69 255 LEU A O 1
ATOM 2005 N N . ALA A 1 256 ? 1.139 8.633 -17.047 1 87.94 256 ALA A N 1
ATOM 2006 C CA . ALA A 1 256 ? 0.446 9.727 -17.734 1 87.94 256 ALA A CA 1
ATOM 2007 C C . ALA A 1 256 ? -0.602 10.367 -16.828 1 87.94 256 ALA A C 1
ATOM 2009 O O . ALA A 1 256 ? -0.692 11.594 -16.75 1 87.94 256 ALA A O 1
ATOM 2010 N N . VAL A 1 257 ? -1.338 9.547 -16.125 1 84.94 257 VAL A N 1
ATOM 2011 C CA . VAL A 1 257 ? -2.346 10.047 -15.188 1 84.94 257 VAL A CA 1
ATOM 2012 C C . VAL A 1 257 ? -1.67 10.82 -14.062 1 84.94 257 VAL A C 1
ATOM 2014 O O . VAL A 1 257 ? -2.148 11.891 -13.664 1 84.94 257 VAL A O 1
ATOM 2017 N N . PHE A 1 258 ? -0.664 10.305 -13.656 1 78.94 258 PHE A N 1
ATOM 2018 C CA . PHE A 1 258 ? 0.104 10.938 -12.586 1 78.94 258 PHE A CA 1
ATOM 2019 C C . PHE A 1 258 ? 0.57 12.328 -13 1 78.94 258 PHE A C 1
ATOM 2021 O O . PHE A 1 258 ? 0.43 13.281 -12.242 1 78.94 258 PHE A O 1
ATOM 2028 N N . VAL A 1 259 ? 1.157 12.445 -14.133 1 78.19 259 VAL A N 1
ATOM 2029 C CA . VAL A 1 259 ? 1.702 13.711 -14.617 1 78.19 259 VAL A CA 1
ATOM 2030 C C . VAL A 1 259 ? 0.574 14.719 -14.797 1 78.19 259 VAL A C 1
ATOM 2032 O O . VAL A 1 259 ? 0.743 15.906 -14.508 1 78.19 259 VAL A O 1
ATOM 2035 N N . LEU A 1 260 ? -0.499 14.328 -15.172 1 75.88 260 LEU A N 1
ATOM 2036 C CA . LEU A 1 260 ? -1.635 15.219 -15.398 1 75.88 260 LEU A CA 1
ATOM 2037 C C . LEU A 1 260 ? -2.191 15.734 -14.078 1 75.88 260 LEU A C 1
ATOM 2039 O O . LEU A 1 260 ? -2.621 16.891 -13.992 1 75.88 260 LEU A O 1
ATOM 2043 N N . LEU A 1 261 ? -2.047 14.922 -13.055 1 73.5 261 LEU A N 1
ATOM 2044 C CA . LEU A 1 261 ? -2.701 15.25 -11.789 1 73.5 261 LEU A CA 1
ATOM 2045 C C . LEU A 1 261 ? -1.75 16 -10.867 1 73.5 261 LEU A C 1
ATOM 2047 O O . LEU A 1 261 ? -2.186 16.641 -9.906 1 73.5 261 LEU A O 1
ATOM 2051 N N . GLN A 1 262 ? -0.45 15.773 -11.141 1 73.19 262 GLN A N 1
ATOM 2052 C CA . GLN A 1 262 ? 0.539 16.328 -10.227 1 73.19 262 GLN A CA 1
ATOM 2053 C C . GLN A 1 262 ? 0.277 17.812 -9.969 1 73.19 262 GLN A C 1
ATOM 2055 O O . GLN A 1 262 ? 0.46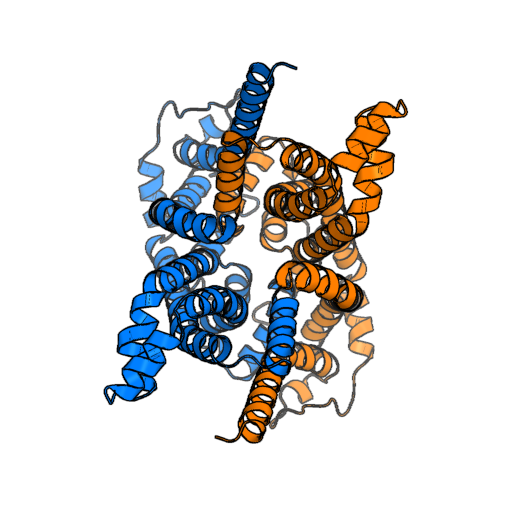5 18.297 -8.844 1 73.19 262 GLN A O 1
ATOM 2060 N N . ARG A 1 263 ? -0.279 18.5 -10.883 1 69.69 263 ARG A N 1
ATOM 2061 C CA . ARG A 1 263 ? -0.553 19.922 -10.664 1 69.69 263 ARG A CA 1
ATOM 2062 C C . ARG A 1 263 ? -1.702 20.109 -9.68 1 69.69 263 ARG A C 1
ATOM 2064 O O . ARG A 1 263 ? -1.659 21 -8.828 1 69.69 263 ARG A O 1
ATOM 2071 N N . ARG A 1 264 ? -2.598 19.266 -9.797 1 66.38 264 ARG A N 1
ATOM 2072 C CA . ARG A 1 264 ? -3.764 19.359 -8.93 1 66.38 264 ARG A CA 1
ATOM 2073 C C . ARG A 1 264 ? -3.447 18.844 -7.527 1 66.38 264 ARG A C 1
ATOM 2075 O O . ARG A 1 264 ? -3.939 19.391 -6.535 1 66.38 264 ARG A O 1
ATOM 2082 N N . ILE A 1 265 ? -2.611 17.859 -7.543 1 62.62 265 ILE A N 1
ATOM 2083 C CA . ILE A 1 265 ? -2.24 17.25 -6.27 1 62.62 265 ILE A CA 1
ATOM 2084 C C . ILE A 1 265 ? -1.368 18.219 -5.473 1 62.62 265 ILE A C 1
ATOM 2086 O O . ILE A 1 265 ? -1.574 18.406 -4.27 1 62.62 265 ILE A O 1
ATOM 2090 N N . VAL A 1 266 ? -0.481 18.812 -6.156 1 58.59 266 VAL A N 1
ATOM 2091 C CA . VAL A 1 266 ? 0.439 19.75 -5.52 1 58.59 266 VAL A CA 1
ATOM 2092 C C . VAL A 1 266 ? -0.334 20.953 -4.992 1 58.59 266 VAL A C 1
ATOM 2094 O O . VAL A 1 266 ? -0.078 21.438 -3.881 1 58.59 266 VAL A O 1
ATOM 2097 N N . SER A 1 267 ? -1.211 21.359 -5.738 1 56.84 267 SER A N 1
ATOM 2098 C CA . SER A 1 267 ? -2.004 22.5 -5.301 1 56.84 267 SER A CA 1
ATOM 2099 C C . SER A 1 267 ? -2.869 22.141 -4.098 1 56.84 267 SER A C 1
ATOM 2101 O O . SER A 1 267 ? -3.004 22.938 -3.162 1 56.84 267 SER A O 1
ATOM 2103 N N . GLY A 1 268 ? -3.424 21.016 -4.117 1 52.28 268 GLY A N 1
ATOM 2104 C CA . GLY A 1 268 ? -4.281 20.562 -3.033 1 52.28 268 GLY A CA 1
ATOM 2105 C C . GLY A 1 268 ? -3.518 20.266 -1.754 1 52.28 268 GLY A C 1
ATOM 2106 O O . GLY A 1 268 ? -3.965 20.641 -0.664 1 52.28 268 GLY A O 1
ATOM 2107 N N . LEU A 1 269 ? -2.309 19.656 -1.863 1 51.25 269 LEU A N 1
ATOM 2108 C CA . LEU A 1 269 ? -1.518 19.266 -0.698 1 51.25 269 LEU A CA 1
ATOM 2109 C C . LEU A 1 269 ? -0.82 20.484 -0.095 1 51.25 269 LEU A C 1
ATOM 2111 O O . LEU A 1 269 ? -0.618 20.547 1.119 1 51.25 269 LEU A O 1
ATOM 2115 N N . THR A 1 270 ? -0.358 21.391 -0.931 1 47.78 270 THR A N 1
ATOM 2116 C CA . THR A 1 270 ? 0.316 22.594 -0.458 1 47.78 270 THR A CA 1
ATOM 2117 C C . THR A 1 270 ? -0.693 23.594 0.093 1 47.78 270 THR A C 1
ATOM 2119 O O . THR A 1 270 ? -0.35 24.438 0.933 1 47.78 270 THR A O 1
ATOM 2122 N N . SER A 1 271 ? -1.796 23.562 -0.453 1 46.94 271 SER A N 1
ATOM 2123 C CA . SER A 1 271 ? -2.789 24.484 0.091 1 46.94 271 SER A CA 1
ATOM 2124 C C . SER A 1 271 ? -3.176 24.094 1.517 1 46.94 271 SER A C 1
ATOM 2126 O O . SER A 1 271 ? -3.463 24.969 2.342 1 46.94 271 SER A O 1
ATOM 2128 N N . GLY A 1 272 ? -3.172 22.812 1.808 1 42.25 272 GLY A N 1
ATOM 2129 C CA . GLY A 1 272 ? -3.504 22.422 3.168 1 42.25 272 GLY A CA 1
ATOM 2130 C C . GLY A 1 272 ? -2.359 22.625 4.145 1 42.25 272 GLY A C 1
ATOM 2131 O O . GLY A 1 272 ? -2.584 22.844 5.336 1 42.25 272 GLY A O 1
ATOM 2132 N N . ALA A 1 273 ? -1.051 22.406 3.848 1 41.25 273 ALA A N 1
ATOM 2133 C CA . ALA A 1 273 ? 0.13 22.594 4.688 1 41.25 273 ALA A CA 1
ATOM 2134 C C . ALA A 1 273 ? 0.383 24.078 4.945 1 41.25 273 ALA A C 1
ATOM 2136 O O . ALA A 1 273 ? 0.955 24.453 5.973 1 41.25 273 ALA A O 1
ATOM 2137 N N . LEU A 1 274 ? 0.128 24.891 4.07 1 36.69 274 LEU A N 1
ATOM 2138 C CA . LEU A 1 274 ? 0.433 26.297 4.254 1 36.69 274 LEU A CA 1
ATOM 2139 C C . LEU A 1 274 ? -0.668 27 5.047 1 36.69 274 LEU A C 1
ATOM 2141 O O . LEU A 1 274 ? -0.528 28.156 5.426 1 36.69 274 LEU A O 1
ATOM 2145 N N . LYS A 1 275 ? -1.673 26.375 5.512 1 37.69 275 LYS A N 1
ATOM 2146 C CA . LYS A 1 275 ? -2.512 27.188 6.395 1 37.69 275 LYS A CA 1
ATOM 2147 C C . LYS A 1 275 ? -2.199 26.891 7.863 1 37.69 275 LYS A C 1
ATOM 2149 O O . LYS A 1 275 ? -1.893 25.766 8.227 1 37.69 275 LYS A O 1
ATOM 2154 N N . MET B 1 1 ? -33.656 16.188 14.711 1 60.22 1 MET B N 1
ATOM 2155 C CA . MET B 1 1 ? -33.156 14.992 15.398 1 60.22 1 MET B CA 1
ATOM 2156 C C . MET B 1 1 ? -32.406 15.367 16.672 1 60.22 1 MET B C 1
ATOM 2158 O O . MET B 1 1 ? -31.625 16.328 16.672 1 60.22 1 MET B O 1
ATOM 2162 N N . SER B 1 2 ? -32.844 14.875 17.766 1 73.88 2 SER B N 1
ATOM 2163 C CA . SER B 1 2 ? -32.219 15.219 19.047 1 73.88 2 SER B CA 1
ATOM 2164 C C . SER B 1 2 ? -30.75 14.797 19.078 1 73.88 2 SER B C 1
ATOM 2166 O O . SER B 1 2 ? -30.344 13.906 18.328 1 73.88 2 SER B O 1
ATOM 2168 N N . ASP B 1 3 ? -29.922 15.555 19.672 1 79 3 ASP B N 1
ATOM 2169 C CA . ASP B 1 3 ? -28.5 15.305 19.812 1 79 3 ASP B CA 1
ATOM 2170 C C . ASP B 1 3 ? -28.234 13.891 20.328 1 79 3 ASP B C 1
ATOM 2172 O O . ASP B 1 3 ? -27.266 13.242 19.922 1 79 3 ASP B O 1
ATOM 2176 N N . THR B 1 4 ? -29.25 13.477 21.109 1 81.88 4 THR B N 1
ATOM 2177 C CA . THR B 1 4 ? -29.094 12.148 21.688 1 81.88 4 THR B CA 1
ATOM 2178 C C . THR B 1 4 ? -29.266 11.078 20.609 1 81.88 4 THR B C 1
ATOM 2180 O O . THR B 1 4 ? -28.5 10.102 20.562 1 81.88 4 THR B O 1
ATOM 2183 N N . PHE B 1 5 ? -30.297 11.227 19.828 1 83.06 5 PHE B N 1
ATOM 2184 C CA . PHE B 1 5 ? -30.547 10.266 18.766 1 83.06 5 PHE B CA 1
ATOM 2185 C C . PHE B 1 5 ? -29.422 10.273 17.75 1 83.06 5 PHE B C 1
ATOM 2187 O O . PHE B 1 5 ? -28.984 9.211 17.281 1 83.06 5 PHE B O 1
ATOM 2194 N N . ARG B 1 6 ? -28.906 11.367 17.547 1 80.31 6 ARG B N 1
ATOM 2195 C CA . ARG B 1 6 ? -27.797 11.508 16.594 1 80.31 6 ARG B CA 1
ATOM 2196 C C . ARG B 1 6 ? -26.547 10.805 17.094 1 80.31 6 ARG B C 1
ATOM 2198 O O . ARG B 1 6 ? -25.875 10.102 16.328 1 80.31 6 ARG B O 1
ATOM 2205 N N . ASN B 1 7 ? -26.328 10.938 18.344 1 83.06 7 ASN B N 1
ATOM 2206 C CA . ASN B 1 7 ? -25.156 10.297 18.938 1 83.06 7 ASN B CA 1
ATOM 2207 C C . ASN B 1 7 ? -25.297 8.773 18.953 1 83.06 7 ASN B C 1
ATOM 2209 O O . ASN B 1 7 ? -24.344 8.055 18.688 1 83.06 7 ASN B O 1
ATOM 2213 N N . ARG B 1 8 ? -26.516 8.391 19.188 1 85 8 ARG B N 1
ATOM 2214 C CA . ARG B 1 8 ? -26.781 6.953 19.188 1 85 8 ARG B CA 1
ATOM 2215 C C . ARG B 1 8 ? -26.656 6.379 17.781 1 85 8 ARG B C 1
ATOM 2217 O O . ARG B 1 8 ? -26.109 5.285 17.594 1 85 8 ARG B O 1
ATOM 2224 N N . LEU B 1 9 ? -27.094 7.086 16.875 1 83.81 9 LEU B N 1
ATOM 2225 C CA . LEU B 1 9 ? -27.016 6.648 15.492 1 83.81 9 LEU B CA 1
ATOM 2226 C C . LEU B 1 9 ? -25.578 6.578 15.016 1 83.81 9 LEU B C 1
ATOM 2228 O O . LEU B 1 9 ? -25.188 5.617 14.352 1 83.81 9 LEU B O 1
ATOM 2232 N N . MET B 1 10 ? -24.812 7.578 15.438 1 81.56 10 MET B N 1
ATOM 2233 C CA . MET B 1 10 ? -23.406 7.605 15.047 1 81.56 10 MET B CA 1
ATOM 2234 C C . MET B 1 10 ? -22.641 6.465 15.695 1 81.56 10 MET B C 1
ATOM 2236 O O . MET B 1 10 ? -21.734 5.895 15.086 1 81.56 10 MET B O 1
ATOM 2240 N N . PHE B 1 11 ? -22.984 6.184 16.812 1 82.88 11 PHE B N 1
ATOM 2241 C CA . PHE B 1 11 ? -22.391 5.047 17.484 1 82.88 11 PHE B CA 1
ATOM 2242 C C . PHE B 1 11 ? -22.719 3.746 16.766 1 82.88 11 PHE B C 1
ATOM 2244 O O . PHE B 1 11 ? -21.844 2.889 16.594 1 82.88 11 PHE B O 1
ATOM 2251 N N . PHE B 1 12 ? -23.938 3.645 16.359 1 85.88 12 PHE B N 1
ATOM 2252 C CA . PHE B 1 12 ? -24.375 2.453 15.648 1 85.88 12 PHE B CA 1
ATOM 2253 C C . PHE B 1 12 ? -23.625 2.32 14.32 1 85.88 12 PHE B C 1
ATOM 2255 O O . PHE B 1 12 ? -23.219 1.225 13.945 1 85.88 12 PHE B O 1
ATOM 2262 N N . VAL B 1 13 ? -23.438 3.396 13.727 1 81.25 13 VAL B N 1
ATOM 2263 C CA . VAL B 1 13 ? -22.734 3.396 12.445 1 81.25 13 VAL B CA 1
ATOM 2264 C C . VAL B 1 13 ? -21.281 2.99 12.672 1 81.25 13 VAL B C 1
ATOM 2266 O O . VAL B 1 13 ? -20.719 2.191 11.906 1 81.25 13 VAL B O 1
ATOM 2269 N N . ALA B 1 14 ? -20.672 3.504 13.672 1 81.81 14 ALA B N 1
ATOM 2270 C CA . ALA B 1 14 ? -19.297 3.156 14.016 1 81.81 14 ALA B CA 1
ATOM 2271 C C . ALA B 1 14 ? -19.172 1.667 14.32 1 81.81 14 ALA B C 1
ATOM 2273 O O . ALA B 1 14 ? -18.203 1.023 13.906 1 81.81 14 ALA B O 1
ATOM 2274 N N . LEU B 1 15 ? -20.125 1.205 14.953 1 85.25 15 LEU B N 1
ATOM 2275 C CA . LEU B 1 15 ? -20.125 -0.208 15.312 1 85.25 15 LEU B CA 1
ATOM 2276 C C . LEU B 1 15 ? -20.281 -1.085 14.078 1 85.25 15 LEU B C 1
ATOM 2278 O O . LEU B 1 15 ? -19.609 -2.117 13.953 1 85.25 15 LEU B O 1
ATOM 2282 N N . CYS B 1 16 ? -21.125 -0.731 13.203 1 85.31 16 CYS B N 1
ATOM 2283 C CA . CYS B 1 16 ? -21.328 -1.47 11.961 1 85.31 16 CYS B CA 1
ATOM 2284 C C . CYS B 1 16 ? -20.047 -1.491 11.133 1 85.31 16 CYS B C 1
ATOM 2286 O O . CYS B 1 16 ? -19.672 -2.531 10.586 1 85.31 16 CYS B O 1
ATOM 2288 N N . LEU B 1 17 ? -19.406 -0.379 11.141 1 80.19 17 LEU B N 1
ATOM 2289 C CA . LEU B 1 17 ? -18.156 -0.292 10.406 1 80.19 17 LEU B CA 1
ATOM 2290 C C . LEU B 1 17 ? -17.109 -1.212 11.023 1 80.19 17 LEU B C 1
ATOM 2292 O O . LEU B 1 17 ? -16.406 -1.933 10.305 1 80.19 17 LEU B O 1
ATOM 2296 N N . ALA B 1 18 ? -17.047 -1.218 12.25 1 82.25 18 ALA B N 1
ATOM 2297 C CA . ALA B 1 18 ? -16.094 -2.064 12.961 1 82.25 18 ALA B CA 1
ATOM 2298 C C . ALA B 1 18 ? -16.375 -3.543 12.695 1 82.25 18 ALA B C 1
ATOM 2300 O O . ALA B 1 18 ? -15.445 -4.316 12.445 1 82.25 18 ALA B O 1
ATOM 2301 N N . VAL B 1 19 ? -17.656 -3.863 12.734 1 86.06 19 VAL B N 1
ATOM 2302 C CA . VAL B 1 19 ? -18.047 -5.258 12.539 1 86.06 19 VAL B CA 1
ATOM 2303 C C . VAL B 1 19 ? -17.703 -5.699 11.125 1 86.06 19 VAL B C 1
ATOM 2305 O O . VAL B 1 19 ? -17.141 -6.781 10.922 1 86.06 19 VAL B O 1
ATOM 2308 N N . VAL B 1 20 ? -17.953 -4.902 10.195 1 84.38 20 VAL B N 1
ATOM 2309 C CA . VAL B 1 20 ? -17.719 -5.238 8.797 1 84.38 20 VAL B CA 1
ATOM 2310 C C . VAL B 1 20 ? -16.219 -5.441 8.562 1 84.38 20 VAL B C 1
ATOM 2312 O O . VAL B 1 20 ? -15.812 -6.371 7.863 1 84.38 20 VAL B O 1
ATOM 2315 N N . TYR B 1 21 ? -15.375 -4.672 9.172 1 84.75 21 TYR B N 1
ATOM 2316 C CA . TYR B 1 21 ? -13.938 -4.719 8.914 1 84.75 21 TYR B CA 1
ATOM 2317 C C . TYR B 1 21 ? -13.266 -5.789 9.773 1 84.75 21 TYR B C 1
ATOM 2319 O O . TYR B 1 21 ? -12.242 -6.352 9.375 1 84.75 21 TYR B O 1
ATOM 2327 N N . LEU B 1 22 ? -13.883 -6.098 10.906 1 88.19 22 LEU B N 1
ATOM 2328 C CA . LEU B 1 22 ? -13.289 -7.086 11.797 1 88.19 22 LEU B CA 1
ATOM 2329 C C . LEU B 1 22 ? -13.844 -8.477 11.508 1 88.19 22 LEU B C 1
ATOM 2331 O O . LEU B 1 22 ? -13.281 -9.484 11.945 1 88.19 22 LEU B O 1
ATOM 2335 N N . PHE B 1 23 ? -14.883 -8.539 10.805 1 89.62 23 PHE B N 1
ATOM 2336 C CA . PHE B 1 23 ? -15.562 -9.812 10.578 1 89.62 23 PHE B CA 1
ATOM 2337 C C . PHE B 1 23 ? -14.648 -10.805 9.875 1 89.62 23 PHE B C 1
ATOM 2339 O O . PHE B 1 23 ? -14.555 -11.969 10.273 1 89.62 23 PHE B O 1
ATOM 2346 N N . PRO B 1 24 ? -13.992 -10.367 8.812 1 89.81 24 PRO B N 1
ATOM 2347 C CA . PRO B 1 24 ? -13.117 -11.328 8.133 1 89.81 24 PRO B CA 1
ATOM 2348 C C . PRO B 1 24 ? -12.055 -11.914 9.062 1 89.81 24 PRO B C 1
ATOM 2350 O O . PRO B 1 24 ? -11.711 -13.094 8.945 1 89.81 24 PRO B O 1
ATOM 2353 N N . LEU B 1 25 ? -11.547 -11.102 9.906 1 90.5 25 LEU B N 1
ATOM 2354 C CA . LEU B 1 25 ? -10.57 -11.586 10.875 1 90.5 25 LEU B CA 1
ATOM 2355 C C . LEU B 1 25 ? -11.203 -12.586 11.844 1 90.5 25 LEU B C 1
ATOM 2357 O O . LEU B 1 25 ? -10.633 -13.648 12.102 1 90.5 25 LEU B O 1
ATOM 2361 N N . TYR B 1 26 ? -12.336 -12.188 12.32 1 92.19 26 TYR B N 1
ATOM 2362 C CA . TYR B 1 26 ? -13.062 -13.078 13.211 1 92.19 26 TYR B CA 1
ATOM 2363 C C . TYR B 1 26 ? -13.352 -14.414 12.523 1 92.19 26 TYR B C 1
ATOM 2365 O O . TYR B 1 26 ? -13.125 -15.477 13.109 1 92.19 26 TYR B O 1
ATOM 2373 N N . TRP B 1 27 ? -13.773 -14.32 11.359 1 91.19 27 TRP B N 1
ATOM 2374 C CA . TRP B 1 27 ? -14.125 -15.516 10.586 1 91.19 27 TRP B CA 1
ATOM 2375 C C . TRP B 1 27 ? -12.906 -16.391 10.352 1 91.19 27 TRP B C 1
ATOM 2377 O O . TRP B 1 27 ? -13.008 -17.625 10.344 1 91.19 27 TRP B O 1
ATOM 2387 N N . MET B 1 28 ? -11.812 -15.758 10.102 1 93 28 MET B N 1
ATOM 2388 C CA . MET B 1 28 ? -10.562 -16.469 9.891 1 93 28 MET B CA 1
ATOM 2389 C C . MET B 1 28 ? -10.203 -17.312 11.117 1 93 28 MET B C 1
ATOM 2391 O O . MET B 1 28 ? -9.906 -18.5 11 1 93 28 MET B O 1
ATOM 2395 N N . TYR B 1 29 ? -10.281 -16.719 12.289 1 94.69 29 TYR B N 1
ATOM 2396 C CA . TYR B 1 29 ? -9.945 -17.422 13.523 1 94.69 29 TYR B CA 1
ATOM 2397 C C . TYR B 1 29 ? -10.914 -18.562 13.789 1 94.69 29 TYR B C 1
ATOM 2399 O O . TYR B 1 29 ? -10.5 -19.672 14.141 1 94.69 29 TYR B O 1
ATOM 2407 N N . VAL B 1 30 ? -12.18 -18.328 13.57 1 94 30 VAL B N 1
ATOM 2408 C CA . VAL B 1 30 ? -13.211 -19.328 13.844 1 94 30 VAL B CA 1
ATOM 2409 C C . VAL B 1 30 ? -13.117 -20.469 12.836 1 94 30 VAL B C 1
ATOM 2411 O O . VAL B 1 30 ? -13.172 -21.641 13.211 1 94 30 VAL B O 1
ATOM 2414 N N . SER B 1 31 ? -12.922 -20.125 11.594 1 92 31 SER B N 1
ATOM 2415 C CA . SER B 1 31 ? -12.891 -21.125 10.531 1 92 31 SER B CA 1
ATOM 2416 C C . SER B 1 31 ? -11.648 -22 10.641 1 92 31 SER B C 1
ATOM 2418 O O . SER B 1 31 ? -11.672 -23.172 10.227 1 92 31 SER B O 1
ATOM 2420 N N . SER B 1 32 ? -10.57 -21.469 11.172 1 93.81 32 SER B N 1
ATOM 2421 C CA . SER B 1 32 ? -9.352 -22.25 11.336 1 93.81 32 SER B CA 1
ATOM 2422 C C . SER B 1 32 ? -9.562 -23.391 12.328 1 93.81 32 SER B C 1
ATOM 2424 O O . SER B 1 32 ? -8.82 -24.391 12.305 1 93.81 32 SER B O 1
ATOM 2426 N N . LEU B 1 33 ? -10.586 -23.297 13.141 1 95.06 33 LEU B N 1
ATOM 2427 C CA . LEU B 1 33 ? -10.812 -24.281 14.195 1 95.06 33 LEU B CA 1
ATOM 2428 C C . LEU B 1 33 ? -11.953 -25.219 13.82 1 95.06 33 LEU B C 1
ATOM 2430 O O . LEU B 1 33 ? -12.227 -26.188 14.531 1 95.06 33 LEU B O 1
ATOM 2434 N N . LYS B 1 34 ? -12.531 -24.969 12.734 1 92.38 34 LYS B N 1
ATOM 2435 C CA . LYS B 1 34 ? -13.656 -25.797 12.297 1 92.38 34 LYS B CA 1
ATOM 2436 C C . LYS B 1 34 ? -13.18 -27.047 11.578 1 92.38 34 LYS B C 1
ATOM 2438 O O . LYS B 1 34 ? -12.078 -27.078 11.023 1 92.38 34 LYS B O 1
ATOM 2443 N N . THR B 1 35 ? -14.047 -28.047 11.641 1 87 35 THR B N 1
ATOM 2444 C CA . THR B 1 35 ? -13.805 -29.25 10.836 1 87 35 THR B CA 1
ATOM 2445 C C . THR B 1 35 ? -14.156 -28.984 9.367 1 87 35 THR B C 1
ATOM 2447 O O . THR B 1 35 ? -14.805 -28 9.047 1 87 35 THR B O 1
ATOM 2450 N N . GLY B 1 36 ? -13.617 -29.859 8.461 1 81.69 36 GLY B N 1
ATOM 2451 C CA . GLY B 1 36 ? -13.93 -29.734 7.051 1 81.69 36 GLY B CA 1
ATOM 2452 C C . GLY B 1 36 ? -15.422 -29.719 6.77 1 81.69 36 GLY B C 1
ATOM 2453 O O . GLY B 1 36 ? -15.898 -28.922 5.961 1 81.69 36 GLY B O 1
ATOM 2454 N N . SER B 1 37 ? -16.172 -30.562 7.516 1 81.44 37 SER B N 1
ATOM 2455 C CA . SER B 1 37 ? -17.609 -30.656 7.324 1 81.44 37 SER B CA 1
ATOM 2456 C C . SER B 1 37 ? -18.328 -29.406 7.855 1 81.44 37 SER B C 1
ATOM 2458 O O . SER B 1 37 ? -19.281 -28.922 7.242 1 81.44 37 SER B O 1
ATOM 2460 N N . ALA B 1 38 ? -17.812 -28.859 8.898 1 83.56 38 ALA B N 1
ATOM 2461 C CA . ALA B 1 38 ? -18.438 -27.688 9.508 1 83.56 38 ALA B CA 1
ATOM 2462 C C . ALA B 1 38 ? -18.219 -26.438 8.656 1 83.56 38 ALA B C 1
ATOM 2464 O O . ALA B 1 38 ? -19 -25.484 8.734 1 83.56 38 ALA B O 1
ATOM 2465 N N . MET B 1 39 ? -17.25 -26.5 7.875 1 81.19 39 MET B N 1
ATOM 2466 C CA . MET B 1 39 ? -16.938 -25.344 7.02 1 81.19 39 MET B CA 1
ATOM 2467 C C . MET B 1 39 ? -18 -25.172 5.941 1 81.19 39 MET B C 1
ATOM 2469 O O . MET B 1 39 ? -18.219 -24.047 5.473 1 81.19 39 MET B O 1
ATOM 2473 N N . TYR B 1 40 ? -18.641 -26.25 5.672 1 76.62 40 TYR B N 1
ATOM 2474 C CA . TYR B 1 40 ? -19.641 -26.203 4.605 1 76.62 40 TYR B CA 1
ATOM 2475 C C . TYR B 1 40 ? -21.047 -26.375 5.164 1 76.62 40 TYR B C 1
ATOM 2477 O O . TYR B 1 40 ? -22 -26.594 4.406 1 76.62 40 TYR B O 1
ATOM 2485 N N . ALA B 1 41 ? -21.125 -26.25 6.422 1 77.56 41 ALA B N 1
ATOM 2486 C CA . ALA B 1 41 ? -22.422 -26.438 7.055 1 77.56 41 ALA B CA 1
ATOM 2487 C C . ALA B 1 41 ? -23.375 -25.312 6.699 1 77.56 41 ALA B C 1
ATOM 2489 O O . ALA B 1 41 ? -22.953 -24.172 6.508 1 77.56 41 ALA B O 1
ATOM 2490 N N . THR B 1 42 ? -24.594 -25.609 6.434 1 77.06 42 THR B N 1
ATOM 2491 C CA . THR B 1 42 ? -25.656 -24.641 6.219 1 77.06 42 THR B CA 1
ATOM 2492 C C . THR B 1 42 ? -26.734 -24.766 7.293 1 77.06 42 THR B C 1
ATOM 2494 O O . THR B 1 42 ? -27.359 -25.812 7.418 1 77.06 42 THR B O 1
ATOM 2497 N N . PRO B 1 43 ? -26.953 -23.688 8.062 1 77.81 43 PRO B N 1
ATOM 2498 C CA . PRO B 1 43 ? -26.328 -22.359 8.016 1 77.81 43 PRO B CA 1
ATOM 2499 C C . PRO B 1 43 ? -24.906 -22.344 8.594 1 77.81 43 PRO B C 1
ATOM 2501 O O . PRO B 1 43 ? -24.547 -23.25 9.352 1 77.81 43 PRO B O 1
ATOM 2504 N N . PRO B 1 44 ? -24.234 -21.266 8.156 1 80.12 44 PRO B N 1
ATOM 2505 C CA . PRO B 1 44 ? -22.859 -21.188 8.688 1 80.12 44 PRO B CA 1
ATOM 2506 C C . PRO B 1 44 ? -22.828 -20.969 10.195 1 80.12 44 PRO B C 1
ATOM 2508 O O . PRO B 1 44 ? -23.688 -20.25 10.734 1 80.12 44 PRO B O 1
ATOM 2511 N N . SER B 1 45 ? -21.984 -21.719 10.883 1 83.44 45 SER B N 1
ATOM 2512 C CA . SER B 1 45 ? -21.828 -21.547 12.32 1 83.44 45 SER B CA 1
ATOM 2513 C C . SER B 1 45 ? -20.797 -20.469 12.633 1 83.44 45 SER B C 1
ATOM 2515 O O . SER B 1 45 ? -19.703 -20.453 12.055 1 83.44 45 SER B O 1
ATOM 2517 N N . PHE B 1 46 ? -21.172 -19.578 13.508 1 88.06 46 PHE B N 1
ATOM 2518 C CA . PHE B 1 46 ? -20.312 -18.453 13.867 1 88.06 46 PHE B CA 1
ATOM 2519 C C . PHE B 1 46 ? -19.406 -18.828 15.031 1 88.06 46 PHE B C 1
ATOM 2521 O O . PHE B 1 46 ? -18.594 -18.016 15.477 1 88.06 46 PHE B O 1
ATOM 2528 N N . TRP B 1 47 ? -19.547 -20.062 15.484 1 89.19 47 TRP B N 1
ATOM 2529 C CA . TRP B 1 47 ? -18.703 -20.609 16.531 1 89.19 47 TRP B CA 1
ATOM 2530 C C . TRP B 1 47 ? -18.344 -22.062 16.25 1 89.19 47 TRP B C 1
ATOM 2532 O O . TRP B 1 47 ? -19.172 -22.812 15.711 1 89.19 47 TRP B O 1
ATOM 2542 N N . PRO B 1 48 ? -17.156 -22.406 16.531 1 89.62 48 PRO B N 1
ATOM 2543 C CA . PRO B 1 48 ? -16.797 -23.812 16.312 1 89.62 48 PRO B CA 1
ATOM 2544 C C . PRO B 1 48 ? -17.359 -24.734 17.375 1 89.62 48 PRO B C 1
ATOM 2546 O O . PRO B 1 48 ? -17.031 -24.594 18.562 1 89.62 48 PRO B O 1
ATOM 2549 N N . SER B 1 49 ? -18.172 -25.656 17.031 1 87.75 49 SER B N 1
ATOM 2550 C CA . SER B 1 49 ? -18.781 -26.594 17.969 1 87.75 49 SER B CA 1
ATOM 2551 C C . SER B 1 49 ? -17.766 -27.625 18.453 1 87.75 49 SER B C 1
ATOM 2553 O O . SER B 1 49 ? -17.812 -28.062 19.594 1 87.75 49 SER B O 1
ATOM 2555 N N . ASP B 1 50 ? -16.859 -27.984 17.641 1 91.31 50 ASP B N 1
ATOM 2556 C CA . ASP B 1 50 ? -15.789 -28.922 17.938 1 91.31 50 ASP B CA 1
ATOM 2557 C C . ASP B 1 50 ? -14.438 -28.359 17.5 1 91.31 50 ASP B C 1
ATOM 2559 O O . ASP B 1 50 ? -13.914 -28.75 16.453 1 91.31 50 ASP B O 1
ATOM 2563 N N . PRO B 1 51 ? -13.977 -27.469 18.312 1 93.88 51 PRO B N 1
ATOM 2564 C CA . PRO B 1 51 ? -12.734 -26.812 17.922 1 93.88 51 PRO B CA 1
ATOM 2565 C C . PRO B 1 51 ? -11.578 -27.781 17.734 1 93.88 51 PRO B C 1
ATOM 2567 O O . PRO B 1 51 ? -11.273 -28.578 18.625 1 93.88 51 PRO B O 1
ATOM 2570 N N . GLN B 1 52 ? -10.969 -27.719 16.516 1 93.81 52 GLN B N 1
ATOM 2571 C CA . GLN B 1 52 ? -9.828 -28.562 16.172 1 93.81 52 GLN B CA 1
ATOM 2572 C C . GLN B 1 52 ? -8.508 -27.828 16.422 1 93.81 52 GLN B C 1
ATOM 2574 O O . GLN B 1 52 ? -7.863 -27.375 15.477 1 93.81 52 GLN B O 1
ATOM 2579 N N . TRP B 1 53 ? -7.973 -27.938 17.656 1 94.38 53 TRP B N 1
ATOM 2580 C CA . TRP B 1 53 ? -6.742 -27.234 18 1 94.38 53 TRP B CA 1
ATOM 2581 C C . TRP B 1 53 ? -5.539 -27.875 17.328 1 94.38 53 TRP B C 1
ATOM 2583 O O . TRP B 1 53 ? -4.52 -27.219 17.094 1 94.38 53 TRP B O 1
ATOM 2593 N N . SER B 1 54 ? -5.672 -29.109 16.953 1 94.81 54 SER B N 1
ATOM 2594 C CA . SER B 1 54 ? -4.574 -29.844 16.344 1 94.81 54 SER B CA 1
ATOM 2595 C C . SER B 1 54 ? -4.246 -29.297 14.961 1 94.81 54 SER B C 1
ATOM 2597 O O . SER B 1 54 ? -3.156 -29.547 14.438 1 94.81 54 SER B O 1
ATOM 2599 N N . THR B 1 55 ? -5.227 -28.578 14.414 1 94 55 THR B N 1
ATOM 2600 C CA . THR B 1 55 ? -5.004 -27.984 13.102 1 94 55 THR B CA 1
ATOM 2601 C C . THR B 1 55 ? -3.789 -27.062 13.117 1 94 55 THR B C 1
ATOM 2603 O O . THR B 1 55 ? -3.01 -27.031 12.164 1 94 55 THR B O 1
ATOM 2606 N N . TYR B 1 56 ? -3.566 -26.406 14.164 1 95.38 56 TYR B N 1
ATOM 2607 C CA . TYR B 1 56 ? -2.457 -25.469 14.266 1 95.38 56 TYR B CA 1
ATOM 2608 C C . TYR B 1 56 ? -1.123 -26.203 14.328 1 95.38 56 TYR B C 1
ATOM 2610 O O . TYR B 1 56 ? -0.163 -25.812 13.656 1 95.38 56 TYR B O 1
ATOM 2618 N N . THR B 1 57 ? -1.049 -27.234 15.062 1 95.31 57 THR B N 1
ATOM 2619 C CA . THR B 1 57 ? 0.187 -28 15.148 1 95.31 57 THR B CA 1
ATOM 2620 C C . THR B 1 57 ? 0.477 -28.703 13.828 1 95.31 57 THR B C 1
ATOM 2622 O O . THR B 1 57 ? 1.633 -28.797 13.414 1 95.31 57 THR B O 1
ATOM 2625 N N . ASP B 1 58 ? -0.533 -29.156 13.219 1 93.62 58 ASP B N 1
ATOM 2626 C CA . ASP B 1 58 ? -0.384 -29.844 11.93 1 93.62 58 ASP B CA 1
ATOM 2627 C C . ASP B 1 58 ? 0.138 -28.875 10.867 1 93.62 58 ASP B C 1
ATOM 2629 O O . ASP B 1 58 ? 1.075 -29.203 10.133 1 93.62 58 ASP B O 1
ATOM 2633 N N . VAL B 1 59 ? -0.486 -27.75 10.812 1 92.62 59 VAL B N 1
ATOM 2634 C CA . VAL B 1 59 ? -0.094 -26.75 9.82 1 92.62 59 VAL B CA 1
ATOM 2635 C C . VAL B 1 59 ? 1.317 -26.25 10.117 1 92.62 59 VAL B C 1
ATOM 2637 O O . VAL B 1 59 ? 2.123 -26.078 9.195 1 92.62 59 VAL B O 1
ATOM 2640 N N . TRP B 1 60 ? 1.648 -26.078 11.375 1 94.75 60 TRP B N 1
ATOM 2641 C CA . TRP B 1 60 ? 2.977 -25.609 11.766 1 94.75 60 TRP B CA 1
ATOM 2642 C C . TRP B 1 60 ? 4.055 -26.562 11.258 1 94.75 60 TRP B C 1
ATOM 2644 O O . TRP B 1 60 ? 5.047 -26.141 10.664 1 94.75 60 TRP B O 1
ATOM 2654 N N . ALA B 1 61 ? 3.787 -27.812 11.414 1 93.56 61 ALA B N 1
ATOM 2655 C CA . ALA B 1 61 ? 4.77 -28.828 11.055 1 93.56 61 ALA B CA 1
ATOM 2656 C C . ALA B 1 61 ? 4.738 -29.109 9.555 1 93.56 61 ALA B C 1
ATOM 2658 O O . ALA B 1 61 ? 5.777 -29.094 8.891 1 93.56 61 ALA B O 1
ATOM 2659 N N . SER B 1 62 ? 3.592 -29.297 8.969 1 89.75 62 SER B N 1
ATOM 2660 C CA . SER B 1 62 ? 3.461 -29.734 7.578 1 89.75 62 SER B CA 1
ATOM 2661 C C . SER B 1 62 ? 3.857 -28.625 6.613 1 89.75 62 SER B C 1
ATOM 2663 O O . SER B 1 62 ? 4.336 -28.891 5.512 1 89.75 62 SER B O 1
ATOM 2665 N N . ARG B 1 63 ? 3.682 -27.438 7.016 1 88.5 63 ARG B N 1
ATOM 2666 C CA . ARG B 1 63 ? 3.941 -26.328 6.094 1 88.5 63 ARG B CA 1
ATOM 2667 C C . ARG B 1 63 ? 5.223 -25.594 6.465 1 88.5 63 ARG B C 1
ATOM 2669 O O . ARG B 1 63 ? 5.52 -24.531 5.906 1 88.5 63 ARG B O 1
ATOM 2676 N N . ASN B 1 64 ? 5.977 -26.125 7.438 1 92.38 64 ASN B N 1
ATOM 2677 C CA . ASN B 1 64 ? 7.223 -25.5 7.875 1 92.38 64 ASN B CA 1
ATOM 2678 C C . ASN B 1 64 ? 7.035 -24.016 8.18 1 92.38 64 ASN B C 1
ATOM 2680 O O . ASN B 1 64 ? 7.797 -23.188 7.703 1 92.38 64 ASN B O 1
ATOM 2684 N N . MET B 1 65 ? 6.035 -23.734 8.961 1 93.75 65 MET B N 1
ATOM 2685 C CA . MET B 1 65 ? 5.637 -22.359 9.273 1 93.75 65 MET B CA 1
ATOM 2686 C C . MET B 1 65 ? 6.789 -21.594 9.906 1 93.75 65 MET B C 1
ATOM 2688 O O . MET B 1 65 ? 6.949 -20.406 9.672 1 93.75 65 MET B O 1
ATOM 2692 N N . ALA B 1 66 ? 7.562 -22.234 10.68 1 95.19 66 ALA B N 1
ATOM 2693 C CA . ALA B 1 66 ? 8.68 -21.578 11.359 1 95.19 66 ALA B CA 1
ATOM 2694 C C . ALA B 1 66 ? 9.633 -20.953 10.352 1 95.19 66 ALA B C 1
ATOM 2696 O O . ALA B 1 66 ? 10.102 -19.828 10.562 1 95.19 66 ALA B O 1
ATOM 2697 N N . ARG B 1 67 ? 9.906 -21.625 9.352 1 95.31 67 ARG B N 1
ATOM 2698 C CA . ARG B 1 67 ? 10.82 -21.125 8.328 1 95.31 67 ARG B CA 1
ATOM 2699 C C . ARG B 1 67 ? 10.234 -19.922 7.613 1 95.31 67 ARG B C 1
ATOM 2701 O O . ARG B 1 67 ? 10.914 -18.906 7.438 1 95.31 67 ARG B O 1
ATOM 2708 N N . TYR B 1 68 ? 8.992 -20.031 7.207 1 95.69 68 TYR B N 1
ATOM 2709 C CA . TYR B 1 68 ? 8.344 -18.953 6.492 1 95.69 68 TYR B CA 1
ATOM 2710 C C . TYR B 1 68 ? 8.219 -17.703 7.371 1 95.69 68 TYR B C 1
ATOM 2712 O O . TYR B 1 68 ? 8.445 -16.594 6.91 1 95.69 68 TYR B O 1
ATOM 2720 N N . LEU B 1 69 ? 7.918 -17.938 8.617 1 96.38 69 LEU B N 1
ATOM 2721 C CA . LEU B 1 69 ? 7.82 -16.812 9.547 1 96.38 69 LEU B CA 1
ATOM 2722 C C . LEU B 1 69 ? 9.188 -16.203 9.797 1 96.38 69 LEU B C 1
ATOM 2724 O O . LEU B 1 69 ? 9.312 -14.977 9.922 1 96.38 69 LEU B O 1
ATOM 2728 N N . TRP B 1 70 ? 10.156 -17.031 9.906 1 97.06 70 TRP B N 1
ATOM 2729 C CA . TRP B 1 70 ? 11.516 -16.531 10.07 1 97.06 70 TRP B CA 1
ATOM 2730 C C . TRP B 1 70 ? 11.93 -15.68 8.875 1 97.06 70 TRP B C 1
ATOM 2732 O O . TRP B 1 70 ? 12.523 -14.609 9.047 1 97.06 70 TRP B O 1
ATOM 2742 N N . ASN B 1 71 ? 11.648 -16.172 7.719 1 97.81 71 ASN B N 1
ATOM 2743 C CA . ASN B 1 71 ? 11.953 -15.406 6.516 1 97.81 71 ASN B CA 1
ATOM 2744 C C . ASN B 1 71 ? 11.234 -14.062 6.516 1 97.81 71 ASN B C 1
ATOM 2746 O O . ASN B 1 71 ? 11.812 -13.039 6.133 1 97.81 71 ASN B O 1
ATOM 2750 N N . SER B 1 72 ? 9.977 -14.094 6.906 1 97.44 72 SER B N 1
ATOM 2751 C CA . SER B 1 72 ? 9.211 -12.852 7 1 97.44 72 SER B CA 1
ATOM 2752 C C . SER B 1 72 ? 9.875 -11.875 7.965 1 97.44 72 SER B C 1
ATOM 2754 O O . SER B 1 72 ? 10.016 -10.688 7.652 1 97.44 72 SER B O 1
ATOM 2756 N N . LEU B 1 73 ? 10.266 -12.367 9.094 1 97.25 73 LEU B N 1
ATOM 2757 C CA . LEU B 1 73 ? 10.891 -11.531 10.109 1 97.25 73 LEU B CA 1
ATOM 2758 C C . LEU B 1 73 ? 12.219 -10.961 9.617 1 97.25 73 LEU B C 1
ATOM 2760 O O . LEU B 1 73 ? 12.492 -9.773 9.789 1 97.25 73 LEU B O 1
ATOM 2764 N N . LEU B 1 74 ? 12.984 -11.805 9.047 1 98.19 74 LEU B N 1
ATOM 2765 C CA . LEU B 1 74 ? 14.289 -11.391 8.539 1 98.19 74 LEU B CA 1
ATOM 2766 C C . LEU B 1 74 ? 14.141 -10.281 7.504 1 98.19 74 LEU B C 1
ATOM 2768 O O . LEU B 1 74 ? 14.828 -9.258 7.578 1 98.19 74 LEU B O 1
ATOM 2772 N N . ILE B 1 75 ? 13.266 -10.453 6.598 1 98.44 75 ILE B N 1
ATOM 2773 C CA . ILE B 1 75 ? 13.047 -9.492 5.523 1 98.44 75 ILE B CA 1
ATOM 2774 C C . ILE B 1 75 ? 12.5 -8.188 6.105 1 98.44 75 ILE B C 1
ATOM 2776 O O . ILE B 1 75 ? 12.992 -7.102 5.773 1 98.44 75 ILE B O 1
ATOM 2780 N N . ALA B 1 76 ? 11.531 -8.328 6.953 1 97.81 76 ALA B N 1
ATOM 2781 C CA . ALA B 1 76 ? 10.906 -7.141 7.527 1 97.81 76 ALA B CA 1
ATOM 2782 C C . ALA B 1 76 ? 11.891 -6.363 8.398 1 97.81 76 ALA B C 1
ATOM 2784 O O . ALA B 1 76 ? 12.016 -5.145 8.266 1 97.81 76 ALA B O 1
ATOM 2785 N N . VAL B 1 77 ? 12.578 -7.043 9.258 1 97.88 77 VAL B N 1
ATOM 2786 C CA . VAL B 1 77 ? 13.531 -6.395 10.156 1 97.88 77 VAL B CA 1
ATOM 2787 C C . VAL B 1 77 ? 14.688 -5.816 9.344 1 97.88 77 VAL B C 1
ATOM 2789 O O . VAL B 1 77 ? 15.172 -4.719 9.641 1 97.88 77 VAL B O 1
ATOM 2792 N N . GLY B 1 78 ? 15.148 -6.566 8.391 1 98.44 78 GLY B N 1
ATOM 2793 C CA . GLY B 1 78 ? 16.203 -6.055 7.523 1 98.44 78 GLY B CA 1
ATOM 2794 C C . GLY B 1 78 ? 15.82 -4.766 6.82 1 98.44 78 GLY B C 1
ATOM 2795 O O . GLY B 1 78 ? 16.609 -3.82 6.777 1 98.44 78 GLY B O 1
ATOM 2796 N N . ALA B 1 79 ? 14.633 -4.734 6.254 1 98.25 79 ALA B N 1
ATOM 2797 C CA . ALA B 1 79 ? 14.156 -3.541 5.559 1 98.25 79 ALA B CA 1
ATOM 2798 C C . ALA B 1 79 ? 14.023 -2.361 6.516 1 98.25 79 ALA B C 1
ATOM 2800 O O . ALA B 1 79 ? 14.477 -1.253 6.207 1 98.25 79 ALA B O 1
ATOM 2801 N N . VAL B 1 80 ? 13.445 -2.596 7.668 1 97.81 80 VAL B N 1
ATOM 2802 C CA . VAL B 1 80 ? 13.227 -1.533 8.648 1 97.81 80 VAL B CA 1
ATOM 2803 C C . VAL B 1 80 ? 14.57 -1 9.133 1 97.81 80 VAL B C 1
ATOM 2805 O O . VAL B 1 80 ? 14.734 0.207 9.328 1 97.81 80 VAL B O 1
ATOM 2808 N N . ALA B 1 81 ? 15.492 -1.88 9.367 1 98 81 ALA B N 1
ATOM 2809 C CA . ALA B 1 81 ? 16.828 -1.467 9.812 1 98 81 ALA B CA 1
ATOM 2810 C C . ALA B 1 81 ? 17.484 -0.544 8.789 1 98 81 ALA B C 1
ATOM 2812 O O . ALA B 1 81 ? 17.984 0.524 9.141 1 98 81 ALA B O 1
ATOM 2813 N N . LEU B 1 82 ? 17.422 -0.926 7.586 1 97.19 82 LEU B N 1
ATOM 2814 C CA . LEU B 1 82 ? 18 -0.12 6.516 1 97.19 82 LEU B CA 1
ATOM 2815 C C . LEU B 1 82 ? 17.312 1.232 6.414 1 97.19 82 LEU B C 1
ATOM 2817 O O . LEU B 1 82 ? 17.969 2.27 6.305 1 97.19 82 LEU B O 1
ATOM 2821 N N . ILE B 1 83 ? 15.992 1.233 6.461 1 97.12 83 ILE B N 1
ATOM 2822 C CA . ILE B 1 83 ? 15.188 2.439 6.328 1 97.12 83 ILE B CA 1
ATOM 2823 C C . ILE B 1 83 ? 15.43 3.361 7.52 1 97.12 83 ILE B C 1
ATOM 2825 O O . ILE B 1 83 ? 15.57 4.574 7.359 1 97.12 83 ILE B O 1
ATOM 2829 N N . SER B 1 84 ? 15.477 2.771 8.719 1 96.75 84 SER B N 1
ATOM 2830 C CA . SER B 1 84 ? 15.641 3.572 9.93 1 96.75 84 SER B CA 1
ATOM 2831 C C . SER B 1 84 ? 17.031 4.211 9.984 1 96.75 84 SER B C 1
ATOM 2833 O O . SER B 1 84 ? 17.172 5.379 10.352 1 96.75 84 SER B O 1
ATOM 2835 N N . VAL B 1 85 ? 18.016 3.516 9.625 1 94 85 VAL B N 1
ATOM 2836 C CA . VAL B 1 85 ? 19.391 4 9.711 1 94 85 VAL B CA 1
ATOM 2837 C C . VAL B 1 85 ? 19.609 5.094 8.672 1 94 85 VAL B C 1
ATOM 2839 O O . VAL B 1 85 ? 20.094 6.18 9 1 94 85 VAL B O 1
ATOM 2842 N N . PHE B 1 86 ? 19.188 4.895 7.48 1 92 86 PHE B N 1
ATOM 2843 C CA . PHE B 1 86 ? 19.438 5.867 6.422 1 92 86 PHE B CA 1
ATOM 2844 C C . PHE B 1 86 ? 18.344 6.922 6.387 1 92 86 PHE B C 1
ATOM 2846 O O . PHE B 1 86 ? 18.609 8.086 6.082 1 92 86 PHE B O 1
ATOM 2853 N N . GLY B 1 87 ? 17.172 6.523 6.738 1 93.5 87 GLY B N 1
ATOM 2854 C CA . GLY B 1 87 ? 16.047 7.43 6.664 1 93.5 87 GLY B CA 1
ATOM 2855 C C . GLY B 1 87 ? 16.031 8.453 7.781 1 93.5 87 GLY B C 1
ATOM 2856 O O . GLY B 1 87 ? 15.656 9.609 7.566 1 93.5 87 GLY B O 1
ATOM 2857 N N . ALA B 1 88 ? 16.391 8.047 8.969 1 94.25 88 ALA B N 1
ATOM 2858 C CA . ALA B 1 88 ? 16.391 8.961 10.102 1 94.25 88 ALA B CA 1
ATOM 2859 C C . ALA B 1 88 ? 17.359 10.117 9.891 1 94.25 88 ALA B C 1
ATOM 2861 O O . ALA B 1 88 ? 17.031 11.273 10.141 1 94.25 88 ALA B O 1
ATOM 2862 N N . GLY B 1 89 ? 18.562 9.789 9.453 1 90.5 89 GLY B N 1
ATOM 2863 C CA . GLY B 1 89 ? 19.516 10.836 9.156 1 90.5 89 GLY B CA 1
ATOM 2864 C C . GLY B 1 89 ? 19.031 11.805 8.086 1 90.5 89 GLY B C 1
ATOM 2865 O O . GLY B 1 89 ? 19.141 13.016 8.242 1 90.5 89 GLY B O 1
ATOM 2866 N N . CYS B 1 90 ? 18.5 11.227 7.055 1 88.5 90 CYS B N 1
ATOM 2867 C CA . CYS B 1 90 ? 17.969 12.047 5.973 1 88.5 90 CYS B CA 1
ATOM 2868 C C . CYS B 1 90 ? 16.828 12.938 6.473 1 88.5 90 CYS B C 1
ATOM 2870 O O . CYS B 1 90 ? 16.797 14.133 6.164 1 88.5 90 CYS B O 1
ATOM 2872 N N . ALA B 1 91 ? 15.938 12.359 7.219 1 91.81 91 ALA B N 1
ATOM 2873 C CA . ALA B 1 91 ? 14.797 13.094 7.766 1 91.81 91 ALA B CA 1
ATOM 2874 C C . ALA B 1 91 ? 15.266 14.25 8.648 1 91.81 91 ALA B C 1
ATOM 2876 O O . ALA B 1 91 ? 14.68 15.328 8.633 1 91.81 91 ALA B O 1
ATOM 2877 N N . TYR B 1 92 ? 16.312 14.062 9.398 1 92.06 92 TYR B N 1
ATOM 2878 C CA . TYR B 1 92 ? 16.859 15.086 10.289 1 92.06 92 TYR B CA 1
ATOM 2879 C C . TYR B 1 92 ? 17.391 16.266 9.492 1 92.06 92 TYR B C 1
ATOM 2881 O O . TYR B 1 92 ? 17.062 17.422 9.789 1 92.06 92 TYR B O 1
ATOM 2889 N N . VAL B 1 93 ? 18.203 15.922 8.555 1 86.12 93 VAL B N 1
ATOM 2890 C CA . VAL B 1 93 ? 18.797 16.969 7.734 1 86.12 93 VAL B CA 1
ATOM 2891 C C . VAL B 1 93 ? 17.703 17.766 7.039 1 86.12 93 VAL B C 1
ATOM 2893 O O . VAL B 1 93 ? 17.75 19 6.992 1 86.12 93 VAL B O 1
ATOM 2896 N N . LEU B 1 94 ? 16.688 17.109 6.633 1 85.5 94 LEU B N 1
ATOM 2897 C CA . LEU B 1 94 ? 15.609 17.766 5.902 1 85.5 94 LEU B CA 1
ATOM 2898 C C . LEU B 1 94 ? 14.719 18.562 6.852 1 85.5 94 LEU B C 1
ATOM 2900 O O . LEU B 1 94 ? 14.062 19.531 6.434 1 85.5 94 LEU B O 1
ATOM 2904 N N . ALA B 1 95 ? 14.633 18.156 8.023 1 87.69 95 ALA B N 1
ATOM 2905 C CA . ALA B 1 95 ? 13.867 18.891 9.031 1 87.69 95 ALA B CA 1
ATOM 2906 C C . ALA B 1 95 ? 14.578 20.188 9.422 1 87.69 95 ALA B C 1
ATOM 2908 O O . ALA B 1 95 ? 13.93 21.172 9.758 1 87.69 95 ALA B O 1
ATOM 2909 N N . ARG B 1 96 ? 15.844 20.203 9.406 1 86.56 96 ARG B N 1
ATOM 2910 C CA . ARG B 1 96 ? 16.625 21.344 9.883 1 86.56 96 ARG B CA 1
ATOM 2911 C C . ARG B 1 96 ? 16.938 22.297 8.742 1 86.56 96 ARG B C 1
ATOM 2913 O O . ARG B 1 96 ? 17.109 23.5 8.961 1 86.56 96 ARG B O 1
ATOM 2920 N N . TYR B 1 97 ? 17.031 21.781 7.641 1 81.44 97 TYR B N 1
ATOM 2921 C CA . TYR B 1 97 ? 17.328 22.641 6.504 1 81.44 97 TYR B CA 1
ATOM 2922 C C . TYR B 1 97 ? 16.141 22.766 5.57 1 81.44 97 TYR B C 1
ATOM 2924 O O . TYR B 1 97 ? 15.836 21.828 4.812 1 81.44 97 TYR B O 1
ATOM 2932 N N . ARG B 1 98 ? 15.461 23.797 5.703 1 77.75 98 ARG B N 1
ATOM 2933 C CA . ARG B 1 98 ? 14.297 24.047 4.852 1 77.75 98 ARG B CA 1
ATOM 2934 C C . ARG B 1 98 ? 14.719 24.688 3.531 1 77.75 98 ARG B C 1
ATOM 2936 O O . ARG B 1 98 ? 15.453 25.688 3.52 1 77.75 98 ARG B O 1
ATOM 2943 N N . ASN B 1 99 ? 14.625 24 2.441 1 81.31 99 ASN B N 1
ATOM 2944 C CA . ASN B 1 99 ? 14.961 24.469 1.099 1 81.31 99 ASN B CA 1
ATOM 2945 C C . ASN B 1 99 ? 13.898 24.047 0.082 1 81.31 99 ASN B C 1
ATOM 2947 O O . ASN B 1 99 ? 13.32 22.969 0.188 1 81.31 99 ASN B O 1
ATOM 2951 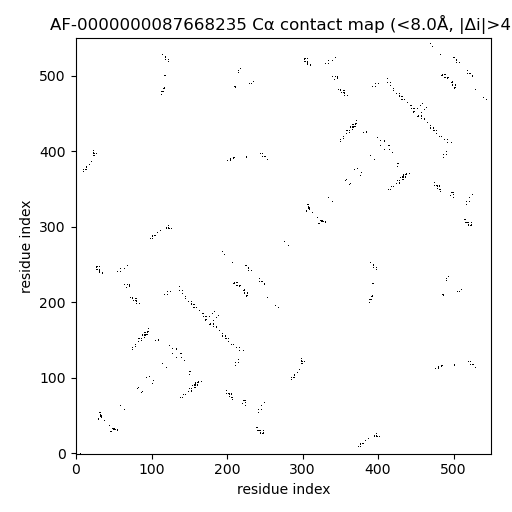N N . ARG B 1 100 ? 13.562 24.984 -0.745 1 81.31 100 ARG B N 1
ATOM 2952 C CA . ARG B 1 100 ? 12.523 24.75 -1.746 1 81.31 100 ARG B CA 1
ATOM 2953 C C . ARG B 1 100 ? 12.891 23.562 -2.639 1 81.31 100 ARG B C 1
ATOM 2955 O O . ARG B 1 100 ? 12.016 22.797 -3.051 1 81.31 100 ARG B O 1
ATOM 2962 N N . TRP B 1 101 ? 14.141 23.422 -2.877 1 78.31 101 TRP B N 1
ATOM 2963 C CA . TRP B 1 101 ? 14.578 22.344 -3.756 1 78.31 101 TRP B CA 1
ATOM 2964 C C . TRP B 1 101 ? 14.367 20.984 -3.098 1 78.31 101 TRP B C 1
ATOM 2966 O O . TRP B 1 101 ? 13.984 20.016 -3.76 1 78.31 101 TRP B O 1
ATOM 2976 N N . ILE B 1 102 ? 14.516 20.938 -1.853 1 77.06 102 ILE B N 1
ATOM 2977 C CA . ILE B 1 102 ? 14.32 19.703 -1.113 1 77.06 102 ILE B CA 1
ATOM 2978 C C . ILE B 1 102 ? 12.836 19.359 -1.064 1 77.06 102 ILE B C 1
ATOM 2980 O O . ILE B 1 102 ? 12.461 18.188 -1.23 1 77.06 102 ILE B O 1
ATOM 2984 N N . ASP B 1 103 ? 12.133 20.375 -0.92 1 77.06 103 ASP B N 1
ATOM 2985 C CA . ASP B 1 103 ? 10.695 20.141 -0.869 1 77.06 103 ASP B CA 1
ATOM 2986 C C . ASP B 1 103 ? 10.18 19.594 -2.197 1 77.06 103 ASP B C 1
ATOM 2988 O O . ASP B 1 103 ? 9.352 18.688 -2.219 1 77.06 103 ASP B O 1
ATOM 2992 N N . ILE B 1 104 ? 10.742 20.109 -3.199 1 77.25 104 ILE B N 1
ATOM 2993 C CA . ILE B 1 104 ? 10.344 19.656 -4.523 1 77.25 104 ILE B CA 1
ATOM 2994 C C . ILE B 1 104 ? 10.82 18.219 -4.742 1 77.25 104 ILE B C 1
ATOM 2996 O O . ILE B 1 104 ? 10.07 17.375 -5.25 1 77.25 104 ILE B O 1
ATOM 3000 N N . GLY B 1 105 ? 12.023 17.953 -4.352 1 75.81 105 GLY B N 1
ATOM 3001 C CA . GLY B 1 105 ? 12.555 16.609 -4.488 1 75.81 105 GLY B CA 1
ATOM 3002 C C . GLY B 1 105 ? 11.789 15.578 -3.68 1 75.81 105 GLY B C 1
ATOM 3003 O O . GLY B 1 105 ? 11.453 14.508 -4.188 1 75.81 105 GLY B O 1
ATOM 3004 N N . LEU B 1 106 ? 11.484 15.961 -2.498 1 75.44 106 LEU B N 1
ATOM 3005 C CA . LEU B 1 106 ? 10.742 15.047 -1.637 1 75.44 106 LEU B CA 1
ATOM 3006 C C . LEU B 1 106 ? 9.336 14.812 -2.178 1 75.44 106 LEU B C 1
ATOM 3008 O O . LEU B 1 106 ? 8.828 13.695 -2.135 1 75.44 106 LEU B O 1
ATOM 3012 N N . PHE B 1 107 ? 8.836 15.812 -2.66 1 74.75 107 PHE B N 1
ATOM 3013 C CA . PHE B 1 107 ? 7.496 15.695 -3.229 1 74.75 107 PHE B CA 1
ATOM 3014 C C . PHE B 1 107 ? 7.492 14.75 -4.422 1 74.75 107 PHE B C 1
ATOM 3016 O O . PHE B 1 107 ? 6.609 13.898 -4.543 1 74.75 107 PHE B O 1
ATOM 3023 N N . LEU B 1 108 ? 8.484 14.883 -5.199 1 75.06 108 LEU B N 1
ATOM 3024 C CA . LEU B 1 108 ? 8.594 14.031 -6.379 1 75.06 108 LEU B CA 1
ATOM 3025 C C . LEU B 1 108 ? 8.766 12.57 -5.984 1 75.06 108 LEU B C 1
ATOM 3027 O O . LEU B 1 108 ? 8.125 11.688 -6.562 1 75.06 108 LEU B O 1
ATOM 3031 N N . VAL B 1 109 ? 9.516 12.391 -5.035 1 79.06 109 VAL B N 1
ATOM 3032 C CA . VAL B 1 109 ? 9.781 11.023 -4.582 1 79.06 109 VAL B CA 1
ATOM 3033 C C . VAL B 1 109 ? 8.516 10.43 -3.967 1 79.06 109 VAL B C 1
ATOM 3035 O O . VAL B 1 109 ? 8.195 9.266 -4.199 1 79.06 109 VAL B O 1
ATOM 3038 N N . LEU B 1 110 ? 7.812 11.234 -3.254 1 76.69 110 LEU B N 1
ATOM 3039 C CA . LEU B 1 110 ? 6.57 10.781 -2.641 1 76.69 110 LEU B CA 1
ATOM 3040 C C . LEU B 1 110 ? 5.531 10.445 -3.707 1 76.69 110 LEU B C 1
ATOM 3042 O O . LEU B 1 110 ? 4.801 9.461 -3.582 1 76.69 110 LEU B O 1
ATOM 3046 N N . LEU B 1 111 ? 5.547 11.281 -4.691 1 72.19 111 LEU B N 1
ATOM 3047 C CA . LEU B 1 111 ? 4.613 11.047 -5.789 1 72.19 111 LEU B CA 1
ATOM 3048 C C . LEU B 1 111 ? 4.922 9.727 -6.492 1 72.19 111 LEU B C 1
ATOM 3050 O O . LEU B 1 111 ? 4.008 8.984 -6.855 1 72.19 111 LEU B O 1
ATOM 3054 N N . LEU B 1 112 ? 6.172 9.438 -6.641 1 75.25 112 LEU B N 1
ATOM 3055 C CA . LEU B 1 112 ? 6.574 8.195 -7.297 1 75.25 112 LEU B CA 1
ATOM 3056 C C . LEU B 1 112 ? 6.219 6.984 -6.441 1 75.25 112 LEU B C 1
ATOM 3058 O O . LEU B 1 112 ? 6.004 5.891 -6.965 1 75.25 112 LEU B O 1
ATOM 3062 N N . GLN B 1 113 ? 6.086 7.242 -5.199 1 77.94 113 GLN B N 1
ATOM 3063 C CA . GLN B 1 113 ? 5.77 6.152 -4.281 1 77.94 113 GLN B CA 1
ATOM 3064 C C . GLN B 1 113 ? 4.301 5.746 -4.395 1 77.94 113 GLN B C 1
ATOM 3066 O O . GLN B 1 113 ? 3.91 4.676 -3.926 1 77.94 113 GLN B O 1
ATOM 3071 N N . VAL B 1 114 ? 3.578 6.66 -4.957 1 75.25 114 VAL B N 1
ATOM 3072 C CA . VAL B 1 114 ? 2.166 6.344 -5.141 1 75.25 114 VAL B CA 1
ATOM 3073 C C . VAL B 1 114 ? 2.018 5.234 -6.18 1 75.25 114 VAL B C 1
ATOM 3075 O O . VAL B 1 114 ? 1.003 4.535 -6.207 1 75.25 114 VAL B O 1
ATOM 3078 N N . LEU B 1 115 ? 3.094 5.051 -6.961 1 81.88 115 LEU B N 1
ATOM 3079 C CA . LEU B 1 115 ? 3.068 3.955 -7.926 1 81.88 115 LEU B CA 1
ATOM 3080 C C . LEU B 1 115 ? 3.049 2.605 -7.219 1 81.88 115 LEU B C 1
ATOM 3082 O O . LEU B 1 115 ? 3.816 2.381 -6.281 1 81.88 115 LEU B O 1
ATOM 3086 N N . PRO B 1 116 ? 2.15 1.763 -7.617 1 87.38 116 PRO B N 1
ATOM 3087 C CA . PRO B 1 116 ? 2.088 0.433 -7.008 1 87.38 116 PRO B CA 1
ATOM 3088 C C . PRO B 1 116 ? 3.365 -0.375 -7.223 1 87.38 116 PRO B C 1
ATOM 3090 O O . PRO B 1 116 ? 4.027 -0.23 -8.25 1 87.38 116 PRO B O 1
ATOM 3093 N N . PRO B 1 117 ? 3.654 -1.198 -6.27 1 90.25 117 PRO B N 1
ATOM 3094 C CA . PRO B 1 117 ? 4.84 -2.047 -6.406 1 90.25 117 PRO B CA 1
ATOM 3095 C C . PRO B 1 117 ? 4.809 -2.906 -7.668 1 90.25 117 PRO B C 1
ATOM 3097 O O . PRO B 1 117 ? 5.863 -3.219 -8.234 1 90.25 117 PRO B O 1
ATOM 3100 N N . SER B 1 118 ? 3.65 -3.297 -8.078 1 90.44 118 SER B N 1
ATOM 3101 C CA . SER B 1 118 ? 3.51 -4.16 -9.25 1 90.44 118 SER B CA 1
ATOM 3102 C C . SER B 1 118 ? 4.016 -3.465 -10.508 1 90.44 118 SER B C 1
ATOM 3104 O O . SER B 1 118 ? 4.391 -4.129 -11.477 1 90.44 118 SER B O 1
ATOM 3106 N N . LEU B 1 119 ? 4.031 -2.172 -10.477 1 86.06 119 LEU B N 1
ATOM 3107 C CA . LEU B 1 119 ? 4.504 -1.41 -11.625 1 86.06 119 LEU B CA 1
ATOM 3108 C C . LEU B 1 119 ? 6.027 -1.315 -11.625 1 86.06 119 LEU B C 1
ATOM 3110 O O . LEU B 1 119 ? 6.645 -1.195 -12.688 1 86.06 119 LEU B O 1
ATOM 3114 N N . MET B 1 120 ? 6.578 -1.404 -10.453 1 88.81 120 MET B N 1
ATOM 3115 C CA . MET B 1 120 ? 8.008 -1.149 -10.336 1 88.81 120 MET B CA 1
ATOM 3116 C C . MET B 1 120 ? 8.789 -2.453 -10.18 1 88.81 120 MET B C 1
ATOM 3118 O O . MET B 1 120 ? 10.008 -2.473 -10.312 1 88.81 120 MET B O 1
ATOM 3122 N N . VAL B 1 121 ? 8.125 -3.486 -10 1 91.62 121 VAL B N 1
ATOM 3123 C CA . VAL B 1 121 ? 8.789 -4.746 -9.672 1 91.62 121 VAL B CA 1
ATOM 3124 C C . VAL B 1 121 ? 9.609 -5.219 -10.867 1 91.62 121 VAL B C 1
ATOM 3126 O O . VAL B 1 121 ? 10.703 -5.77 -10.703 1 91.62 121 VAL B O 1
ATOM 3129 N N . THR B 1 122 ? 9.195 -4.953 -12.047 1 90.12 122 THR B N 1
ATOM 3130 C CA . THR B 1 122 ? 9.867 -5.488 -13.227 1 90.12 122 THR B CA 1
ATOM 3131 C C . THR B 1 122 ? 11.203 -4.781 -13.461 1 90.12 122 THR B C 1
ATOM 3133 O O . THR B 1 122 ? 12.242 -5.43 -13.555 1 90.12 122 THR B O 1
ATOM 3136 N N . PRO B 1 123 ? 11.164 -3.482 -13.516 1 89.19 123 PRO B N 1
ATOM 3137 C CA . PRO B 1 123 ? 12.461 -2.83 -13.719 1 89.19 123 PRO B CA 1
ATOM 3138 C C . PRO B 1 123 ? 13.438 -3.107 -12.578 1 89.19 123 PRO B C 1
ATOM 3140 O O . PRO B 1 123 ? 14.648 -3.219 -12.812 1 89.19 123 PRO B O 1
ATOM 3143 N N . ILE B 1 124 ? 13 -3.229 -11.438 1 90.56 124 ILE B N 1
ATOM 3144 C CA . ILE B 1 124 ? 13.859 -3.521 -10.305 1 90.56 124 ILE B CA 1
ATOM 3145 C C . ILE B 1 124 ? 14.398 -4.949 -10.414 1 90.56 124 ILE B C 1
ATOM 3147 O O . ILE B 1 124 ? 15.586 -5.191 -10.195 1 90.56 124 ILE B O 1
ATOM 3151 N N . PHE B 1 125 ? 13.539 -5.855 -10.781 1 90.38 125 PHE B N 1
ATOM 3152 C CA . PHE B 1 125 ? 13.914 -7.254 -10.969 1 90.38 125 PHE B CA 1
ATOM 3153 C C . PHE B 1 125 ? 15.008 -7.387 -12.023 1 90.38 125 PHE B C 1
ATOM 3155 O O . PHE B 1 125 ? 16.016 -8.055 -11.797 1 90.38 125 PHE B O 1
ATOM 3162 N N . VAL B 1 126 ? 14.742 -6.797 -13.148 1 85.75 126 VAL B N 1
ATOM 3163 C CA . VAL B 1 126 ? 15.688 -6.891 -14.25 1 85.75 126 VAL B CA 1
ATOM 3164 C C . VAL B 1 126 ? 17.016 -6.238 -13.852 1 85.75 126 VAL B C 1
ATOM 3166 O O . VAL B 1 126 ? 18.078 -6.801 -14.086 1 85.75 126 VAL B O 1
ATOM 3169 N N . GLY B 1 127 ? 16.969 -5.059 -13.242 1 86.5 127 GLY B N 1
ATOM 3170 C CA . GLY B 1 127 ? 18.172 -4.422 -12.758 1 86.5 127 GLY B CA 1
ATOM 3171 C C . GLY B 1 127 ? 18.953 -5.273 -11.766 1 86.5 127 GLY B C 1
ATOM 3172 O O . GLY B 1 127 ? 20.172 -5.41 -11.875 1 86.5 127 GLY B O 1
ATOM 3173 N N . PHE B 1 128 ? 18.234 -5.84 -10.805 1 91.06 128 PHE B N 1
ATOM 3174 C CA . PHE B 1 128 ? 18.859 -6.688 -9.797 1 91.06 128 PHE B CA 1
ATOM 3175 C C . PHE B 1 128 ? 19.453 -7.941 -10.43 1 91.06 128 PHE B C 1
ATOM 3177 O O . PHE B 1 128 ? 20.484 -8.445 -9.984 1 91.06 128 PHE B O 1
ATOM 3184 N N . SER B 1 129 ? 18.719 -8.445 -11.422 1 86.81 129 SER B N 1
ATOM 3185 C CA . SER B 1 129 ? 19.203 -9.617 -12.133 1 86.81 129 SER B CA 1
ATOM 3186 C C . SER B 1 129 ? 20.531 -9.312 -12.836 1 86.81 129 SER B C 1
ATOM 3188 O O . SER B 1 129 ? 21.469 -10.109 -12.773 1 86.81 129 SER B O 1
ATOM 3190 N N . GLN B 1 130 ? 20.625 -8.195 -13.453 1 83.06 130 GLN B N 1
ATOM 3191 C CA . GLN B 1 130 ? 21.781 -7.812 -14.242 1 83.06 130 GLN B CA 1
ATOM 3192 C C . GLN B 1 130 ? 23 -7.602 -13.359 1 83.06 130 GLN B C 1
ATOM 3194 O O . GLN B 1 130 ? 24.141 -7.82 -13.797 1 83.06 130 GLN B O 1
ATOM 3199 N N . VAL B 1 131 ? 22.859 -7.23 -12.109 1 87.94 131 VAL B N 1
ATOM 3200 C CA . VAL B 1 131 ? 24 -6.961 -11.25 1 87.94 131 VAL B CA 1
ATOM 3201 C C . VAL B 1 131 ? 24.234 -8.148 -10.32 1 87.94 131 VAL B C 1
ATOM 3203 O O . VAL B 1 131 ? 25.062 -8.078 -9.406 1 87.94 131 VAL B O 1
ATOM 3206 N N . GLY B 1 132 ? 23.453 -9.188 -10.438 1 90.75 132 GLY B N 1
ATOM 3207 C CA . GLY B 1 132 ? 23.672 -10.43 -9.711 1 90.75 132 GLY B CA 1
ATOM 3208 C C . GLY B 1 132 ? 23.047 -10.422 -8.32 1 90.75 132 GLY B C 1
ATOM 3209 O O . GLY B 1 132 ? 23.281 -11.336 -7.527 1 90.75 132 GLY B O 1
ATOM 3210 N N . LEU B 1 133 ? 22.297 -9.492 -8.031 1 94 133 LEU B N 1
ATOM 3211 C CA . LEU B 1 133 ? 21.719 -9.352 -6.695 1 94 133 LEU B CA 1
ATOM 3212 C C . LEU B 1 133 ? 20.656 -10.414 -6.449 1 94 133 LEU B C 1
ATOM 3214 O O . LEU B 1 133 ? 20.344 -10.734 -5.301 1 94 133 LEU B O 1
ATOM 3218 N N . LEU B 1 134 ? 20.141 -11.023 -7.5 1 92.25 134 LEU B N 1
ATOM 3219 C CA . LEU B 1 134 ? 19.109 -12.039 -7.348 1 92.25 134 LEU B CA 1
ATOM 3220 C C . LEU B 1 134 ? 19.703 -13.344 -6.828 1 92.25 134 LEU B C 1
ATOM 3222 O O . LEU B 1 134 ? 18.969 -14.242 -6.414 1 92.25 134 LEU B O 1
ATOM 3226 N N . ASN B 1 135 ? 21.047 -13.406 -6.84 1 95.12 135 ASN B N 1
ATOM 3227 C CA . ASN B 1 135 ? 21.703 -14.531 -6.184 1 95.12 135 ASN B CA 1
ATOM 3228 C C . ASN B 1 135 ? 21.516 -14.484 -4.668 1 95.12 135 ASN B C 1
ATOM 3230 O O . ASN B 1 135 ? 21.734 -15.484 -3.982 1 95.12 135 ASN B O 1
ATOM 3234 N N . TYR B 1 136 ? 21.203 -13.3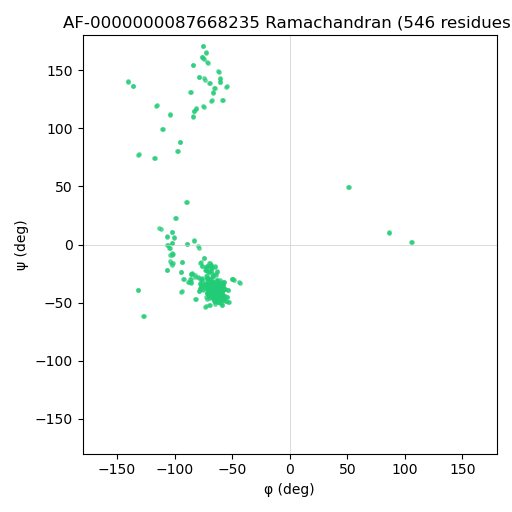2 -4.172 1 97.25 136 TYR B N 1
ATOM 3235 C CA . TYR B 1 136 ? 20.828 -13.078 -2.783 1 97.25 136 TYR B CA 1
ATOM 3236 C C . TYR B 1 136 ? 19.406 -12.531 -2.697 1 97.25 136 TYR B C 1
ATOM 3238 O O . TYR B 1 136 ? 19.203 -11.375 -2.32 1 97.25 136 TYR B O 1
ATOM 3246 N N . PRO B 1 137 ? 18.438 -13.43 -2.91 1 96.5 137 PRO B N 1
ATOM 3247 C CA . PRO B 1 137 ? 17.062 -12.969 -3.174 1 96.5 137 PRO B CA 1
ATOM 3248 C C . PRO B 1 137 ? 16.438 -12.266 -1.975 1 96.5 137 PRO B C 1
ATOM 3250 O O . PRO B 1 137 ? 15.688 -11.297 -2.145 1 96.5 137 PRO B O 1
ATOM 3253 N N . ARG B 1 138 ? 16.734 -12.711 -0.737 1 97.94 138 ARG B N 1
ATOM 3254 C CA . ARG B 1 138 ? 16.172 -12.031 0.424 1 97.94 138 ARG B CA 1
ATOM 3255 C C . ARG B 1 138 ? 16.734 -10.625 0.57 1 97.94 138 ARG B C 1
ATOM 3257 O O . ARG B 1 138 ? 16 -9.688 0.902 1 97.94 138 ARG B O 1
ATOM 3264 N N . LEU B 1 139 ? 17.984 -10.484 0.304 1 98.06 139 LEU B N 1
ATOM 3265 C CA . LEU B 1 139 ? 18.594 -9.164 0.333 1 98.06 139 LEU B CA 1
ATOM 3266 C C . LEU B 1 139 ? 18.016 -8.266 -0.75 1 98.06 139 LEU B C 1
ATOM 3268 O O . LEU B 1 139 ? 17.766 -7.078 -0.518 1 98.06 139 LEU B O 1
ATOM 3272 N N . ALA B 1 140 ? 17.812 -8.852 -1.924 1 97.5 140 ALA B N 1
ATOM 3273 C CA . ALA B 1 140 ? 17.203 -8.109 -3.023 1 97.5 140 ALA B CA 1
ATOM 3274 C C . ALA B 1 140 ? 15.844 -7.551 -2.619 1 97.5 140 ALA B C 1
ATOM 3276 O O . ALA B 1 140 ? 15.547 -6.379 -2.873 1 97.5 140 ALA B O 1
ATOM 3277 N N . VAL B 1 141 ? 15.078 -8.398 -1.955 1 98.12 141 VAL B N 1
ATOM 3278 C CA . VAL B 1 141 ? 13.742 -7.984 -1.523 1 98.12 141 VAL B CA 1
ATOM 3279 C C . VAL B 1 141 ? 13.859 -6.906 -0.446 1 98.12 141 VAL B C 1
ATOM 3281 O O . VAL B 1 141 ? 13.117 -5.922 -0.464 1 98.12 141 VAL B O 1
ATOM 3284 N N . ILE B 1 142 ? 14.789 -7.043 0.464 1 98.44 142 ILE B N 1
ATOM 3285 C CA . ILE B 1 142 ? 15.016 -6.074 1.531 1 98.44 142 ILE B CA 1
ATOM 3286 C C . ILE B 1 142 ? 15.32 -4.707 0.929 1 98.44 142 ILE B C 1
ATOM 3288 O O . ILE B 1 142 ? 14.734 -3.699 1.331 1 98.44 142 ILE B O 1
ATOM 3292 N N . ILE B 1 143 ? 16.141 -4.684 -0.046 1 96.75 143 ILE B N 1
ATOM 3293 C CA . ILE B 1 143 ? 16.547 -3.436 -0.684 1 96.75 143 ILE B CA 1
ATOM 3294 C C . ILE B 1 143 ? 15.359 -2.836 -1.444 1 96.75 143 ILE B C 1
ATOM 3296 O O . ILE B 1 143 ? 15.141 -1.623 -1.4 1 96.75 143 ILE B O 1
ATOM 3300 N N . ALA B 1 144 ? 14.633 -3.674 -2.143 1 95.5 144 ALA B N 1
ATOM 3301 C CA . ALA B 1 144 ? 13.469 -3.203 -2.889 1 95.5 144 ALA B CA 1
ATOM 3302 C C . ALA B 1 144 ? 12.438 -2.584 -1.955 1 95.5 144 ALA B C 1
ATOM 3304 O O . ALA B 1 144 ? 11.891 -1.514 -2.242 1 95.5 144 ALA B O 1
ATOM 3305 N N . ILE B 1 145 ? 12.164 -3.23 -0.83 1 96.31 145 ILE B N 1
ATOM 3306 C CA . ILE B 1 145 ? 11.219 -2.719 0.156 1 96.31 145 ILE B CA 1
ATOM 3307 C C . ILE B 1 145 ? 11.727 -1.394 0.72 1 96.31 145 ILE B C 1
ATOM 3309 O O . ILE B 1 145 ? 10.961 -0.435 0.851 1 96.31 145 ILE B O 1
ATOM 3313 N N . ALA B 1 146 ? 12.977 -1.389 1.029 1 95.06 146 ALA B N 1
ATOM 3314 C CA . ALA B 1 146 ? 13.562 -0.178 1.594 1 95.06 146 ALA B CA 1
ATOM 3315 C C . ALA B 1 146 ? 13.438 0.996 0.627 1 95.06 146 ALA B C 1
ATOM 3317 O O . ALA B 1 146 ? 13.07 2.102 1.028 1 95.06 146 ALA B O 1
ATOM 3318 N N . ALA B 1 147 ? 13.742 0.701 -0.591 1 90.56 147 ALA B N 1
ATOM 3319 C CA . ALA B 1 147 ? 13.641 1.751 -1.602 1 90.56 147 ALA B CA 1
ATOM 3320 C C . ALA B 1 147 ? 12.203 2.248 -1.732 1 90.56 147 ALA B C 1
ATOM 3322 O O . ALA B 1 147 ? 11.969 3.445 -1.914 1 90.56 147 ALA B O 1
ATOM 3323 N N . ASN B 1 148 ? 11.312 1.389 -1.607 1 92 148 ASN B N 1
ATOM 3324 C CA . ASN B 1 148 ? 9.898 1.722 -1.783 1 92 148 ASN B CA 1
ATOM 3325 C C . ASN B 1 148 ? 9.344 2.477 -0.578 1 92 148 ASN B C 1
ATOM 3327 O O . ASN B 1 148 ? 8.547 3.398 -0.732 1 92 148 ASN B O 1
ATOM 3331 N N . LYS B 1 149 ? 9.797 2.141 0.618 1 92.88 149 LYS B N 1
ATOM 3332 C CA . LYS B 1 149 ? 9.164 2.656 1.828 1 92.88 149 LYS B CA 1
ATOM 3333 C C . LYS B 1 149 ? 9.977 3.799 2.43 1 92.88 149 LYS B C 1
ATOM 3335 O O . LYS B 1 149 ? 9.484 4.539 3.281 1 92.88 149 LYS B O 1
ATOM 3340 N N . MET B 1 150 ? 11.141 4.086 1.961 1 91.88 150 MET B N 1
ATOM 3341 C CA . MET B 1 150 ? 12.055 5.07 2.529 1 91.88 150 MET B CA 1
ATOM 3342 C C . MET B 1 150 ? 11.438 6.465 2.498 1 91.88 150 MET B C 1
ATOM 3344 O O . MET B 1 150 ? 11.438 7.172 3.508 1 91.88 150 MET B O 1
ATOM 3348 N N . PRO B 1 151 ? 10.914 6.883 1.379 1 87.88 151 PRO B N 1
ATOM 3349 C CA . PRO B 1 151 ? 10.367 8.242 1.345 1 87.88 151 PRO B CA 1
ATOM 3350 C C . PRO B 1 151 ? 9.258 8.461 2.365 1 87.88 151 PRO B C 1
ATOM 3352 O O . PRO B 1 151 ? 9.188 9.523 2.992 1 87.88 151 PRO B O 1
ATOM 3355 N N . PHE B 1 152 ? 8.414 7.457 2.5 1 88.31 152 PHE B N 1
ATOM 3356 C CA . PHE B 1 152 ? 7.344 7.555 3.482 1 88.31 152 PHE B CA 1
ATOM 3357 C C . PHE B 1 152 ? 7.91 7.668 4.895 1 88.31 152 PHE B C 1
ATOM 3359 O O . PHE B 1 152 ? 7.441 8.477 5.695 1 88.31 152 PHE B O 1
ATOM 3366 N N . PHE B 1 153 ? 8.859 6.906 5.168 1 93.12 153 PHE B N 1
ATOM 3367 C CA . PHE B 1 153 ? 9.516 6.965 6.465 1 93.12 153 PHE B CA 1
ATOM 3368 C C . PHE B 1 153 ? 10.141 8.336 6.695 1 93.12 153 PHE B C 1
ATOM 3370 O O . PHE B 1 153 ? 10 8.914 7.777 1 93.12 153 PHE B O 1
ATOM 3377 N N . VAL B 1 154 ? 10.766 8.852 5.734 1 91 154 VAL B N 1
ATOM 3378 C CA . VAL B 1 154 ? 11.477 10.117 5.848 1 91 154 VAL B CA 1
ATOM 3379 C C . VAL B 1 154 ? 10.477 11.242 6.129 1 91 154 VAL B C 1
ATOM 3381 O O . VAL B 1 154 ? 10.727 12.102 6.98 1 91 154 VAL B O 1
ATOM 3384 N N . VAL B 1 155 ? 9.406 11.203 5.504 1 86.25 155 VAL B N 1
ATOM 3385 C CA . VAL B 1 155 ? 8.406 12.25 5.684 1 86.25 155 VAL B CA 1
ATOM 3386 C C . VAL B 1 155 ? 7.836 12.188 7.102 1 86.25 155 VAL B C 1
ATOM 3388 O O . VAL B 1 155 ? 7.699 13.211 7.77 1 86.25 155 VAL B O 1
ATOM 3391 N N . LEU B 1 156 ? 7.508 11.008 7.559 1 87.81 156 LEU B N 1
ATOM 3392 C CA . LEU B 1 156 ? 6.953 10.844 8.898 1 87.81 156 LEU B CA 1
ATOM 3393 C C . LEU B 1 156 ? 7.957 11.273 9.961 1 87.81 156 LEU B C 1
ATOM 3395 O O . LEU B 1 156 ? 7.609 12.016 10.883 1 87.81 156 LEU B O 1
ATOM 3399 N N . VAL B 1 157 ? 9.117 10.883 9.789 1 93.94 157 VAL B N 1
ATOM 3400 C CA . VAL B 1 157 ? 10.133 11.125 10.805 1 93.94 157 VAL B CA 1
ATOM 3401 C C . VAL B 1 157 ? 10.602 12.578 10.727 1 93.94 157 VAL B C 1
ATOM 3403 O O . VAL B 1 157 ? 10.961 13.18 11.742 1 93.94 157 VAL B O 1
ATOM 3406 N N . ARG B 1 158 ? 10.609 13.078 9.523 1 90.88 158 ARG B N 1
ATOM 3407 C CA . ARG B 1 158 ? 10.891 14.508 9.391 1 90.88 158 ARG B CA 1
ATOM 3408 C C . ARG B 1 158 ? 9.945 15.336 10.25 1 90.88 158 ARG B C 1
ATOM 3410 O O . ARG B 1 158 ? 10.375 16.266 10.93 1 90.88 158 ARG B O 1
ATOM 3417 N N . ALA B 1 159 ? 8.727 15 10.195 1 86.75 159 ALA B N 1
ATOM 3418 C CA . ALA B 1 159 ? 7.73 15.695 11 1 86.75 159 ALA B CA 1
ATOM 3419 C C . ALA B 1 159 ? 8.047 15.562 12.492 1 86.75 159 ALA B C 1
ATOM 3421 O O . ALA B 1 159 ? 7.844 16.5 13.266 1 86.75 159 ALA B O 1
ATOM 3422 N N . THR B 1 160 ? 8.469 14.445 12.859 1 91.06 160 THR B N 1
ATOM 3423 C CA . THR B 1 160 ? 8.844 14.203 14.25 1 91.06 160 THR B CA 1
ATOM 3424 C C . THR B 1 160 ? 10.031 15.07 14.648 1 91.06 160 THR B C 1
ATOM 3426 O O . THR B 1 160 ? 10.039 15.672 15.727 1 91.06 160 THR B O 1
ATOM 3429 N N . PHE B 1 161 ? 10.953 15.227 13.82 1 93.69 161 PHE B N 1
ATOM 3430 C CA . PHE B 1 161 ? 12.133 16.031 14.109 1 93.69 161 PHE B CA 1
ATOM 3431 C C . PHE B 1 161 ? 11.773 17.516 14.133 1 93.69 161 PHE B C 1
ATOM 3433 O O . PHE B 1 161 ? 12.352 18.281 14.898 1 93.69 161 PHE B O 1
ATOM 3440 N N . MET B 1 162 ? 10.883 17.891 13.312 1 90.5 162 MET B N 1
ATOM 3441 C CA . MET B 1 162 ? 10.453 19.281 13.258 1 90.5 162 MET B CA 1
ATOM 3442 C C . MET B 1 162 ? 9.766 19.688 14.562 1 90.5 162 MET B C 1
ATOM 3444 O O . MET B 1 162 ? 9.758 20.875 14.922 1 90.5 162 MET B O 1
ATOM 3448 N N . SER B 1 163 ? 9.25 18.734 15.203 1 91 163 SER B N 1
ATOM 3449 C CA . SER B 1 163 ? 8.562 19.016 16.469 1 91 163 SER B CA 1
ATOM 3450 C C . SER B 1 163 ? 9.562 19.234 17.594 1 91 163 SER B C 1
ATOM 3452 O O . SER B 1 163 ? 9.195 19.734 18.672 1 91 163 SER B O 1
ATOM 3454 N N . VAL B 1 164 ? 10.766 18.844 17.391 1 92.5 164 VAL B N 1
ATOM 3455 C CA . VAL B 1 164 ? 11.82 19.094 18.359 1 92.5 164 VAL B CA 1
ATOM 3456 C C . VAL B 1 164 ? 12.375 20.5 18.172 1 92.5 164 VAL B C 1
ATOM 3458 O O . VAL B 1 164 ? 12.945 20.828 17.125 1 92.5 164 VAL B O 1
ATOM 3461 N N . PRO B 1 165 ? 12.203 21.328 19.125 1 93.62 165 PRO B N 1
ATOM 3462 C CA . PRO B 1 165 ? 12.656 22.719 18.984 1 93.62 165 PRO B CA 1
ATOM 3463 C C . PRO B 1 165 ? 14.141 22.812 18.625 1 93.62 165 PRO B C 1
ATOM 3465 O O . PRO B 1 165 ? 14.977 22.156 19.234 1 93.62 165 PRO B O 1
ATOM 3468 N N . MET B 1 166 ? 14.414 23.625 17.734 1 90.5 166 MET B N 1
ATOM 3469 C CA . MET B 1 166 ? 15.781 23.828 17.25 1 90.5 166 MET B CA 1
ATOM 3470 C C . MET B 1 166 ? 16.656 24.453 18.344 1 90.5 166 MET B C 1
ATOM 3472 O O . MET B 1 166 ? 17.859 24.219 18.375 1 90.5 166 MET B O 1
ATOM 3476 N N . GLU B 1 167 ? 16 25.141 19.188 1 92.94 167 GLU B N 1
ATOM 3477 C CA . GLU B 1 167 ? 16.688 25.828 20.281 1 92.94 167 GLU B CA 1
ATOM 3478 C C . GLU B 1 167 ? 17.453 24.844 21.156 1 92.94 167 GLU B C 1
ATOM 3480 O O . GLU B 1 167 ? 18.516 25.172 21.703 1 92.94 167 GLU B O 1
ATOM 3485 N N . LEU B 1 168 ? 16.953 23.703 21.266 1 92.5 168 LEU B N 1
ATOM 3486 C CA . LEU B 1 168 ? 17.594 22.688 22.094 1 92.5 168 LEU B CA 1
ATOM 3487 C C . LEU B 1 168 ? 18.922 22.25 21.453 1 92.5 168 LEU B C 1
ATOM 3489 O O . LEU B 1 168 ? 19.891 21.984 22.172 1 92.5 168 LEU B O 1
ATOM 3493 N N . GLU B 1 169 ? 18.906 22.172 20.203 1 91.06 169 GLU B N 1
ATOM 3494 C CA . GLU B 1 169 ? 20.125 21.812 19.484 1 91.06 169 GLU B CA 1
ATOM 3495 C C . GLU B 1 169 ? 21.156 22.938 19.531 1 91.06 169 GLU B C 1
ATOM 3497 O O . GLU B 1 169 ? 22.344 22.688 19.688 1 91.06 169 GLU B O 1
ATOM 3502 N N . GLU B 1 170 ? 20.719 24.125 19.422 1 91.12 170 GLU B N 1
ATOM 3503 C CA . GLU B 1 170 ? 21.594 25.297 19.5 1 91.12 170 GLU B CA 1
ATOM 3504 C C . GLU B 1 170 ? 22.234 25.422 20.875 1 91.12 170 GLU B C 1
ATOM 3506 O O . GLU B 1 170 ? 23.406 25.734 21 1 91.12 170 GLU B O 1
ATOM 3511 N N . ALA B 1 171 ? 21.422 25.172 21.812 1 93.38 171 ALA B N 1
ATOM 3512 C CA . ALA B 1 171 ? 21.938 25.219 23.188 1 93.38 171 ALA B CA 1
ATOM 3513 C C . ALA B 1 171 ? 23 24.156 23.406 1 93.38 171 ALA B C 1
ATOM 3515 O O . ALA B 1 171 ? 24 24.391 24.094 1 93.38 171 ALA B O 1
ATOM 3516 N N . ALA B 1 172 ? 22.812 23.031 22.844 1 92 172 ALA B N 1
ATOM 3517 C CA . ALA B 1 172 ? 23.781 21.938 22.969 1 92 172 ALA B CA 1
ATOM 3518 C C . ALA B 1 172 ? 25.094 22.312 22.281 1 92 172 ALA B C 1
ATOM 3520 O O . ALA B 1 172 ? 26.172 21.969 22.766 1 92 172 ALA B O 1
ATOM 3521 N N . LEU B 1 173 ? 24.969 22.984 21.219 1 90.19 173 LEU B N 1
ATOM 3522 C CA . LEU B 1 173 ? 26.172 23.422 20.516 1 90.19 173 LEU B CA 1
ATOM 3523 C C . LEU B 1 173 ? 26.938 24.453 21.344 1 90.19 173 LEU B C 1
ATOM 3525 O O . LEU B 1 173 ? 28.172 24.438 21.359 1 90.19 173 LEU B O 1
ATOM 3529 N N . VAL B 1 174 ? 26.156 25.281 21.969 1 91.94 174 VAL B N 1
ATOM 3530 C CA . VAL B 1 174 ? 26.766 26.297 22.828 1 91.94 174 VAL B CA 1
ATOM 3531 C C . VAL B 1 174 ? 27.453 25.625 24.016 1 91.94 174 VAL B C 1
ATOM 3533 O O . VAL B 1 174 ? 28.5 26.078 24.469 1 91.94 174 VAL B O 1
ATOM 3536 N N . ASP B 1 175 ? 26.969 24.531 24.5 1 92.69 175 ASP B N 1
ATOM 3537 C CA . ASP B 1 175 ? 27.531 23.781 25.625 1 92.69 175 ASP B CA 1
ATOM 3538 C C . ASP B 1 175 ? 28.734 22.953 25.172 1 92.69 175 ASP B C 1
ATOM 3540 O O . ASP B 1 175 ? 29.344 22.25 26 1 92.69 175 ASP B O 1
ATOM 3544 N N . GLY B 1 176 ? 29.062 22.969 23.891 1 91 176 GLY B N 1
ATOM 3545 C CA . GLY B 1 176 ? 30.281 22.328 23.422 1 91 176 GLY B CA 1
ATOM 3546 C C . GLY B 1 176 ? 30.047 21.031 22.672 1 91 176 GLY B C 1
ATOM 3547 O O . GLY B 1 176 ? 31 20.375 22.25 1 91 176 GLY B O 1
ATOM 3548 N N . ASN B 1 177 ? 28.781 20.719 22.531 1 89.69 177 ASN B N 1
ATOM 3549 C CA . ASN B 1 177 ? 28.469 19.516 21.781 1 89.69 177 ASN B CA 1
ATOM 3550 C C . ASN B 1 177 ? 28.688 19.719 20.281 1 89.69 177 ASN B C 1
ATOM 3552 O O . ASN B 1 177 ? 28.5 20.828 19.781 1 89.69 177 ASN B O 1
ATOM 3556 N N . SER B 1 178 ? 29.188 18.688 19.672 1 91.69 178 SER B N 1
ATOM 3557 C CA . SER B 1 178 ? 29.234 18.734 18.203 1 91.69 178 SER B CA 1
ATOM 3558 C C . SER B 1 178 ? 27.828 18.562 17.609 1 91.69 178 SER B C 1
ATOM 3560 O O . SER B 1 178 ? 26.891 18.203 18.328 1 91.69 178 SER B O 1
ATOM 3562 N N . ARG B 1 179 ? 27.656 18.844 16.391 1 87.94 179 ARG B N 1
ATOM 3563 C CA . ARG B 1 179 ? 26.359 18.688 15.727 1 87.94 179 ARG B CA 1
ATOM 3564 C C . ARG B 1 179 ? 25.922 17.219 15.75 1 87.94 179 ARG B C 1
ATOM 3566 O O . ARG B 1 179 ? 24.75 16.938 15.977 1 87.94 179 ARG B O 1
ATOM 3573 N N . ILE B 1 180 ? 26.844 16.391 15.5 1 90.81 180 ILE B N 1
ATOM 3574 C CA . ILE B 1 180 ? 26.562 14.961 15.523 1 90.81 180 ILE B CA 1
ATOM 3575 C C . ILE B 1 180 ? 26.219 14.531 16.953 1 90.81 180 ILE B C 1
ATOM 3577 O O . ILE B 1 180 ? 25.312 13.719 17.156 1 90.81 180 ILE B O 1
ATOM 3581 N N . GLY B 1 181 ? 26.969 15.07 17.844 1 91.69 181 GLY B N 1
ATOM 3582 C CA . GLY B 1 181 ? 26.672 14.797 19.25 1 91.69 181 GLY B CA 1
ATOM 3583 C C . GLY B 1 181 ? 25.297 15.25 19.672 1 91.69 181 GLY B C 1
ATOM 3584 O O . GLY B 1 181 ? 24.578 14.531 20.375 1 91.69 181 GLY B O 1
ATOM 3585 N N . ALA B 1 182 ? 24.938 16.469 19.234 1 92.81 182 ALA B N 1
ATOM 3586 C CA . ALA B 1 182 ? 23.609 17 19.547 1 92.81 182 ALA B CA 1
ATOM 3587 C C . ALA B 1 182 ? 22.516 16.141 18.938 1 92.81 182 ALA B C 1
ATOM 3589 O O . ALA B 1 182 ? 21.453 15.938 19.547 1 92.81 182 ALA B O 1
ATOM 3590 N N . PHE B 1 183 ? 22.781 15.625 17.766 1 93.06 183 PHE B N 1
ATOM 3591 C CA . PHE B 1 183 ? 21.812 14.742 17.109 1 93.06 183 PHE B CA 1
ATOM 3592 C C . PHE B 1 183 ? 21.594 13.477 17.906 1 93.06 183 PHE B C 1
ATOM 3594 O O . PHE B 1 183 ? 20.453 13.117 18.219 1 93.06 183 PHE B O 1
ATOM 3601 N N . PHE B 1 184 ? 22.641 12.781 18.344 1 93.69 184 PHE B N 1
ATOM 3602 C CA . PHE B 1 184 ? 22.547 11.469 18.984 1 93.69 184 PHE B CA 1
ATOM 3603 C C . PHE B 1 184 ? 22.125 11.602 20.438 1 93.69 184 PHE B C 1
ATOM 3605 O O . PHE B 1 184 ? 21.422 10.742 20.969 1 93.69 184 PHE B O 1
ATOM 3612 N N . ASN B 1 185 ? 22.469 12.711 21.062 1 93.12 185 ASN B N 1
ATOM 3613 C CA . ASN B 1 185 ? 22.281 12.797 22.5 1 93.12 185 ASN B CA 1
ATOM 3614 C C . ASN B 1 185 ? 21.047 13.602 22.875 1 93.12 185 ASN B C 1
ATOM 3616 O O . ASN B 1 185 ? 20.516 13.484 23.984 1 93.12 185 ASN B O 1
ATOM 3620 N N . ILE B 1 186 ? 20.531 14.359 21.922 1 93.44 186 ILE B N 1
ATOM 3621 C CA . ILE B 1 186 ? 19.438 15.242 22.281 1 93.44 186 ILE B CA 1
ATOM 3622 C C . ILE B 1 186 ? 18.266 15.023 21.328 1 93.44 186 ILE B C 1
ATOM 3624 O O . ILE B 1 186 ? 17.203 14.539 21.734 1 93.44 186 ILE B O 1
ATOM 3628 N N . VAL B 1 187 ? 18.5 15.281 20.078 1 94.38 187 VAL B N 1
ATOM 3629 C CA . VAL B 1 187 ? 17.406 15.312 19.109 1 94.38 187 VAL B CA 1
ATOM 3630 C C . VAL B 1 187 ? 16.828 13.914 18.938 1 94.38 187 VAL B C 1
ATOM 3632 O O . VAL B 1 187 ? 15.602 13.727 18.984 1 94.38 187 VAL B O 1
ATOM 3635 N N . LEU B 1 188 ? 17.703 12.922 18.797 1 94.44 188 LEU B N 1
ATOM 3636 C CA . LEU B 1 188 ? 17.281 11.555 18.547 1 94.44 188 LEU B CA 1
ATOM 3637 C C . LEU B 1 188 ? 16.469 11 19.703 1 94.44 188 LEU B C 1
ATOM 3639 O O . LEU B 1 188 ? 15.383 10.461 19.516 1 94.44 188 LEU B O 1
ATOM 3643 N N . PRO B 1 189 ? 16.969 11.18 20.891 1 94.62 189 PRO B N 1
ATOM 3644 C CA . PRO B 1 189 ? 16.172 10.695 22.031 1 94.62 189 PRO B CA 1
ATOM 3645 C C . PRO B 1 189 ? 14.828 11.398 22.156 1 94.62 189 PRO B C 1
ATOM 3647 O O . PRO B 1 189 ? 13.844 10.789 22.562 1 94.62 189 PRO B O 1
ATOM 3650 N N . LEU B 1 190 ? 14.781 12.633 21.828 1 93.62 190 LEU B N 1
ATOM 3651 C CA . LEU B 1 190 ? 13.539 13.391 21.922 1 93.62 190 LEU B CA 1
ATOM 3652 C C . LEU B 1 190 ? 12.555 12.969 20.828 1 93.62 190 LEU B C 1
ATOM 3654 O O . LEU B 1 190 ? 11.344 13.078 21.016 1 93.62 190 LEU B O 1
ATOM 3658 N N . ALA B 1 191 ? 13.047 12.492 19.781 1 94.38 191 ALA B N 1
ATOM 3659 C CA . ALA B 1 191 ? 12.203 12.109 18.641 1 94.38 191 ALA B CA 1
ATOM 3660 C C . ALA B 1 191 ? 11.977 10.602 18.625 1 94.38 191 ALA B C 1
ATOM 3662 O O . ALA B 1 191 ? 11.375 10.078 17.688 1 94.38 191 ALA B O 1
ATOM 3663 N N . ARG B 1 192 ? 12.406 9.875 19.594 1 92.81 192 ARG B N 1
ATOM 3664 C CA . ARG B 1 192 ? 12.461 8.422 19.562 1 92.81 192 ARG B CA 1
ATOM 3665 C C . ARG B 1 192 ? 11.07 7.82 19.406 1 92.81 192 ARG B C 1
ATOM 3667 O O . ARG B 1 192 ? 10.891 6.801 18.75 1 92.81 192 ARG B O 1
ATOM 3674 N N . ASN B 1 193 ? 10.078 8.383 20 1 88.69 193 ASN B N 1
ATOM 3675 C CA . ASN B 1 193 ? 8.727 7.836 19.922 1 88.69 193 ASN B CA 1
ATOM 3676 C C . ASN B 1 193 ? 8.164 7.91 18.516 1 88.69 193 ASN B C 1
ATOM 3678 O O . ASN B 1 193 ? 7.602 6.938 18 1 88.69 193 ASN B O 1
ATOM 3682 N N . GLY B 1 194 ? 8.375 9.086 17.922 1 89.75 194 GLY B N 1
ATOM 3683 C CA . GLY B 1 194 ? 7.922 9.234 16.547 1 89.75 194 GLY B CA 1
ATOM 3684 C C . GLY B 1 194 ? 8.641 8.32 15.578 1 89.75 194 GLY B C 1
ATOM 3685 O O . GLY B 1 194 ? 8.031 7.762 14.664 1 89.75 194 GLY B O 1
ATOM 3686 N N . ILE B 1 195 ? 9.906 8.148 15.836 1 93.88 195 ILE B N 1
ATOM 3687 C CA . ILE B 1 195 ? 10.711 7.27 14.984 1 93.88 195 ILE B CA 1
ATOM 3688 C C . ILE B 1 195 ? 10.258 5.824 15.164 1 93.88 195 ILE B C 1
ATOM 3690 O O . ILE B 1 195 ? 10.086 5.094 14.188 1 93.88 195 ILE B O 1
ATOM 3694 N N . LEU B 1 196 ? 10.023 5.453 16.391 1 91.19 196 LEU B N 1
ATOM 3695 C CA . LEU B 1 196 ? 9.594 4.09 16.688 1 91.19 196 LEU B CA 1
ATOM 3696 C C . LEU B 1 196 ? 8.234 3.795 16.062 1 91.19 196 LEU B C 1
ATOM 3698 O O . LEU B 1 196 ? 8.031 2.723 15.492 1 91.19 196 LEU B O 1
ATOM 3702 N N . VAL B 1 197 ? 7.328 4.703 16.172 1 87.62 197 VAL B N 1
ATOM 3703 C CA . VAL B 1 197 ? 6 4.527 15.602 1 87.62 197 VAL B CA 1
ATOM 3704 C C . VAL B 1 197 ? 6.109 4.359 14.086 1 87.62 197 VAL B C 1
ATOM 3706 O O . VAL B 1 197 ? 5.484 3.469 13.508 1 87.62 197 VAL B O 1
ATOM 3709 N N . SER B 1 198 ? 6.914 5.242 13.523 1 91.69 198 SER B N 1
ATOM 3710 C CA . SER B 1 198 ? 7.113 5.164 12.078 1 91.69 198 SER B CA 1
ATOM 3711 C C . SER B 1 198 ? 7.754 3.84 11.68 1 91.69 198 SER B C 1
ATOM 3713 O O . SER B 1 198 ? 7.348 3.223 10.695 1 91.69 198 SER B O 1
ATOM 3715 N N . ALA B 1 199 ? 8.695 3.404 12.438 1 93.62 199 ALA B N 1
ATOM 3716 C CA . ALA B 1 199 ? 9.391 2.146 12.164 1 93.62 199 ALA B CA 1
ATOM 3717 C C . ALA B 1 199 ? 8.438 0.961 12.273 1 93.62 199 ALA B C 1
ATOM 3719 O O . ALA B 1 199 ? 8.492 0.031 11.469 1 93.62 199 ALA B O 1
ATOM 3720 N N . ILE B 1 200 ? 7.605 1.006 13.211 1 90.88 200 ILE B N 1
ATOM 3721 C CA . ILE B 1 200 ? 6.656 -0.083 13.422 1 90.88 200 ILE B CA 1
ATOM 3722 C C . ILE B 1 200 ? 5.656 -0.126 12.273 1 90.88 200 ILE B C 1
ATOM 3724 O O . ILE B 1 200 ? 5.297 -1.205 11.789 1 90.88 200 ILE B O 1
ATOM 3728 N N . LEU B 1 201 ? 5.211 0.995 11.875 1 88.56 201 LEU B N 1
ATOM 3729 C CA . LEU B 1 201 ? 4.301 1.058 10.734 1 88.56 201 LEU B CA 1
ATOM 3730 C C . LEU B 1 201 ? 4.941 0.448 9.492 1 88.56 201 LEU B C 1
ATOM 3732 O O . LEU B 1 201 ? 4.297 -0.321 8.773 1 88.56 201 LEU B O 1
ATOM 3736 N N . ILE B 1 202 ? 6.164 0.769 9.289 1 93.06 202 ILE B N 1
ATOM 3737 C CA . ILE B 1 202 ? 6.883 0.24 8.133 1 93.06 202 ILE B CA 1
ATOM 3738 C C . ILE B 1 202 ? 7.094 -1.263 8.305 1 93.06 202 ILE B C 1
ATOM 3740 O O . ILE B 1 202 ? 7.039 -2.016 7.328 1 93.06 202 ILE B O 1
ATOM 3744 N N . PHE B 1 203 ? 7.406 -1.656 9.492 1 94.06 203 PHE B N 1
ATOM 3745 C CA . PHE B 1 203 ? 7.578 -3.076 9.781 1 94.06 203 PHE B CA 1
ATOM 3746 C C . PHE B 1 203 ? 6.328 -3.859 9.391 1 94.06 203 PHE B C 1
ATOM 3748 O O . PHE B 1 203 ? 6.422 -4.914 8.758 1 94.06 203 PHE B O 1
ATOM 3755 N N . MET B 1 204 ? 5.227 -3.385 9.797 1 91.31 204 MET B N 1
ATOM 3756 C CA . MET B 1 204 ? 3.971 -4.066 9.5 1 91.31 204 MET B CA 1
ATOM 3757 C C . MET B 1 204 ? 3.771 -4.211 7.996 1 91.31 204 MET B C 1
ATOM 3759 O O . MET B 1 204 ? 3.33 -5.258 7.52 1 91.31 204 MET B O 1
ATOM 3763 N N . GLN B 1 205 ? 4.117 -3.234 7.281 1 91.44 205 GLN B N 1
ATOM 3764 C CA . GLN B 1 205 ? 3.984 -3.285 5.828 1 91.44 205 GLN B CA 1
ATOM 3765 C C . GLN B 1 205 ? 5.016 -4.227 5.215 1 91.44 205 GLN B C 1
ATOM 3767 O O . GLN B 1 205 ? 4.699 -4.984 4.293 1 91.44 205 GLN B O 1
ATOM 3772 N N . ALA B 1 206 ? 6.184 -4.164 5.711 1 95.56 206 ALA B N 1
ATOM 3773 C CA . ALA B 1 206 ? 7.258 -5.008 5.199 1 95.56 206 ALA B CA 1
ATOM 3774 C C . ALA B 1 206 ? 6.988 -6.48 5.492 1 95.56 206 ALA B C 1
ATOM 3776 O O . ALA B 1 206 ? 7.289 -7.348 4.672 1 95.56 206 ALA B O 1
ATOM 3777 N N . PHE B 1 207 ? 6.449 -6.688 6.625 1 95.25 207 PHE B N 1
ATOM 3778 C CA . PHE B 1 207 ? 6.141 -8.055 7.035 1 95.25 207 PHE B CA 1
ATOM 3779 C C . PHE B 1 207 ? 5.113 -8.68 6.102 1 95.25 207 PHE B C 1
ATOM 3781 O O . PHE B 1 207 ? 5.141 -9.891 5.859 1 95.25 207 PHE B O 1
ATOM 3788 N N . GLY B 1 208 ? 4.25 -7.918 5.547 1 94.06 208 GLY B N 1
ATOM 3789 C CA . GLY B 1 208 ? 3.197 -8.414 4.668 1 94.06 208 GLY B CA 1
ATOM 3790 C C . GLY B 1 208 ? 3.498 -8.195 3.197 1 94.06 208 GLY B C 1
ATOM 3791 O O . GLY B 1 208 ? 2.615 -8.352 2.35 1 94.06 208 GLY B O 1
ATOM 3792 N N . GLU B 1 209 ? 4.711 -7.812 2.965 1 94.31 209 GLU B N 1
ATOM 3793 C CA . GLU B 1 209 ? 5.094 -7.57 1.576 1 94.31 209 GLU B CA 1
ATOM 3794 C C . GLU B 1 209 ? 4.957 -8.836 0.737 1 94.31 209 GLU B C 1
ATOM 3796 O O . GLU B 1 209 ? 5.281 -9.93 1.197 1 94.31 209 GLU B O 1
ATOM 3801 N N . PHE B 1 210 ? 4.465 -8.703 -0.499 1 95 210 PHE B N 1
ATOM 3802 C CA . PHE B 1 210 ? 4.145 -9.875 -1.307 1 95 210 PHE B CA 1
ATOM 3803 C C . PHE B 1 210 ? 4.723 -9.742 -2.709 1 95 210 PHE B C 1
ATOM 3805 O O . PHE B 1 210 ? 5.328 -10.68 -3.23 1 95 210 PHE B O 1
ATOM 3812 N N . VAL B 1 211 ? 4.676 -8.617 -3.254 1 93.25 211 VAL B N 1
ATOM 3813 C CA . VAL B 1 211 ? 4.926 -8.43 -4.68 1 93.25 211 VAL B CA 1
ATOM 3814 C C . VAL B 1 211 ? 6.402 -8.68 -4.98 1 93.25 211 VAL B C 1
ATOM 3816 O O . VAL B 1 211 ? 6.738 -9.5 -5.836 1 93.25 211 VAL B O 1
ATOM 3819 N N . TYR B 1 212 ? 7.25 -8.062 -4.289 1 94.81 212 TYR B N 1
ATOM 3820 C CA . TYR B 1 212 ? 8.68 -8.227 -4.523 1 94.81 212 TYR B CA 1
ATOM 3821 C C . TYR B 1 212 ? 9.133 -9.633 -4.168 1 94.81 212 TYR B C 1
ATOM 3823 O O . TYR B 1 212 ? 9.914 -10.25 -4.902 1 94.81 212 TYR B O 1
ATOM 3831 N N . SER B 1 213 ? 8.602 -10.125 -3.1 1 95.5 213 SER B N 1
ATOM 3832 C CA . SER B 1 213 ? 8.984 -11.453 -2.637 1 95.5 213 SER B CA 1
ATOM 3833 C C . SER B 1 213 ? 8.562 -12.531 -3.633 1 95.5 213 SER B C 1
ATOM 3835 O O . SER B 1 213 ? 9.352 -13.414 -3.971 1 95.5 213 SER B O 1
ATOM 3837 N N . LYS B 1 214 ? 7.387 -12.453 -4.062 1 92.38 214 LYS B N 1
ATOM 3838 C CA . LYS B 1 214 ? 6.883 -13.438 -5.016 1 92.38 214 LYS B CA 1
ATOM 3839 C C . LYS B 1 214 ? 7.672 -13.383 -6.324 1 92.38 214 LYS B C 1
ATOM 3841 O O . LYS B 1 214 ? 7.895 -14.414 -6.961 1 92.38 214 LYS B O 1
ATOM 3846 N N . SER B 1 215 ? 8.125 -12.242 -6.691 1 91.06 215 SER B N 1
ATOM 3847 C CA . SER B 1 215 ? 8.789 -12.055 -7.98 1 91.06 215 SER B CA 1
ATOM 3848 C C . SER B 1 215 ? 10.273 -12.398 -7.895 1 91.06 215 SER B C 1
ATOM 3850 O O . SER B 1 215 ? 10.844 -12.945 -8.836 1 91.06 215 SER B O 1
ATOM 3852 N N . MET B 1 216 ? 10.922 -12.164 -6.758 1 92.75 216 MET B N 1
ATOM 3853 C CA . MET B 1 216 ? 12.383 -12.188 -6.723 1 92.75 216 MET B CA 1
ATOM 3854 C C . MET B 1 216 ? 12.883 -13.445 -6.008 1 92.75 216 MET B C 1
ATOM 3856 O O . MET B 1 216 ? 14.039 -13.836 -6.172 1 92.75 216 MET B O 1
ATOM 3860 N N . ILE B 1 217 ? 12.039 -14.008 -5.203 1 94.69 217 ILE B N 1
ATOM 3861 C CA . ILE B 1 217 ? 12.461 -15.203 -4.484 1 94.69 217 ILE B CA 1
ATOM 3862 C C . ILE B 1 217 ? 11.82 -16.438 -5.121 1 94.69 217 ILE B C 1
ATOM 3864 O O . ILE B 1 217 ? 10.633 -16.688 -4.941 1 94.69 217 ILE B O 1
ATOM 3868 N N . GLN B 1 218 ? 12.633 -17.219 -5.715 1 89 218 GLN B N 1
ATOM 3869 C CA . GLN B 1 218 ? 12.125 -18.391 -6.418 1 89 218 GLN B CA 1
ATOM 3870 C C . GLN B 1 218 ? 12.141 -19.625 -5.52 1 89 218 GLN B C 1
ATOM 3872 O O . GLN B 1 218 ? 11.195 -20.406 -5.523 1 89 218 GLN B O 1
ATOM 3877 N N . ALA B 1 219 ? 13.219 -19.734 -4.746 1 92.25 219 ALA B N 1
ATOM 3878 C CA . ALA B 1 219 ? 13.328 -20.875 -3.848 1 92.25 219 ALA B CA 1
ATOM 3879 C C . ALA B 1 219 ? 12.281 -20.797 -2.734 1 92.25 219 ALA B C 1
ATOM 3881 O O . ALA B 1 219 ? 12.266 -19.828 -1.964 1 92.25 219 ALA B O 1
ATOM 3882 N N . ALA B 1 220 ? 11.531 -21.781 -2.629 1 91.44 220 ALA B N 1
ATOM 3883 C CA . ALA B 1 220 ? 10.438 -21.812 -1.662 1 91.44 220 ALA B CA 1
ATOM 3884 C C . ALA B 1 220 ? 10.961 -21.656 -0.236 1 91.44 220 ALA B C 1
ATOM 3886 O O . ALA B 1 220 ? 10.312 -21.031 0.606 1 91.44 220 ALA B O 1
ATOM 3887 N N . GLU B 1 221 ? 12.109 -22.172 0.03 1 94.44 221 GLU B N 1
ATOM 3888 C CA . GLU B 1 221 ? 12.664 -22.188 1.382 1 94.44 221 GLU B CA 1
ATOM 3889 C C . GLU B 1 221 ? 13.047 -20.797 1.838 1 94.44 221 GLU B C 1
ATOM 3891 O O . GLU B 1 221 ? 13.266 -20.562 3.029 1 94.44 221 GLU B O 1
ATOM 3896 N N . LEU B 1 222 ? 13.141 -19.875 0.877 1 96.75 222 LEU B N 1
ATOM 3897 C CA . LEU B 1 222 ? 13.555 -18.531 1.214 1 96.75 222 LEU B CA 1
ATOM 3898 C C . LEU B 1 222 ? 12.367 -17.562 1.166 1 96.75 222 LEU B C 1
ATOM 3900 O O . LEU B 1 222 ? 12.508 -16.375 1.47 1 96.75 222 LEU B O 1
ATOM 3904 N N . GLN B 1 223 ? 11.203 -18.094 0.821 1 96.19 223 GLN B N 1
ATOM 3905 C CA . GLN B 1 223 ? 10.023 -17.25 0.674 1 96.19 223 GLN B CA 1
ATOM 3906 C C . GLN B 1 223 ? 9.422 -16.906 2.033 1 96.19 223 GLN B C 1
ATOM 3908 O O . GLN B 1 223 ? 9.469 -17.703 2.963 1 96.19 223 GLN B O 1
ATOM 3913 N N . PRO B 1 224 ? 8.883 -15.648 2.154 1 97.19 224 PRO B N 1
ATOM 3914 C CA . PRO B 1 224 ? 8.172 -15.281 3.381 1 97.19 224 PRO B CA 1
ATOM 3915 C C . PRO B 1 224 ? 6.781 -15.914 3.469 1 97.19 224 PRO B C 1
ATOM 3917 O O . PRO B 1 224 ? 6.312 -16.516 2.5 1 97.19 224 PRO B O 1
ATOM 3920 N N . ALA B 1 225 ? 6.195 -15.773 4.602 1 95.19 225 ALA B N 1
ATOM 3921 C CA . ALA B 1 225 ? 4.906 -16.391 4.887 1 95.19 225 ALA B CA 1
ATOM 3922 C C . ALA B 1 225 ? 3.82 -15.859 3.957 1 95.19 225 ALA B C 1
ATOM 3924 O O . ALA B 1 225 ? 2.893 -16.578 3.59 1 95.19 225 ALA B O 1
ATOM 3925 N N . SER B 1 226 ? 3.902 -14.633 3.535 1 93.44 226 SER B N 1
ATOM 3926 C CA . SER B 1 226 ? 2.934 -14.039 2.621 1 93.44 226 SER B CA 1
ATOM 3927 C C . SER B 1 226 ? 2.875 -14.805 1.304 1 93.44 226 SER B C 1
ATOM 3929 O O . SER B 1 226 ? 1.791 -15.094 0.795 1 93.44 226 SER B O 1
ATOM 3931 N N . VAL B 1 227 ? 4.008 -15.188 0.793 1 92.56 227 VAL B N 1
ATOM 3932 C CA . VAL B 1 227 ? 4.102 -15.914 -0.47 1 92.56 227 VAL B CA 1
ATOM 3933 C C . VAL B 1 227 ? 3.75 -17.391 -0.251 1 92.56 227 VAL B C 1
ATOM 3935 O O . VAL B 1 227 ? 3.086 -18 -1.086 1 92.56 227 VAL B O 1
ATOM 3938 N N . GLY B 1 228 ? 4.207 -17.922 0.845 1 88.69 228 GLY B N 1
ATOM 3939 C CA . GLY B 1 228 ? 3.887 -19.297 1.17 1 88.69 228 GLY B CA 1
ATOM 3940 C C . GLY B 1 228 ? 2.395 -19.578 1.22 1 88.69 228 GLY B C 1
ATOM 3941 O O . GLY B 1 228 ? 1.936 -20.625 0.773 1 88.69 228 GLY B O 1
ATOM 3942 N N . LEU B 1 229 ? 1.661 -18.656 1.721 1 83.25 229 LEU B N 1
ATOM 3943 C CA . LEU B 1 229 ? 0.21 -18.781 1.803 1 83.25 229 LEU B CA 1
ATOM 3944 C C . LEU B 1 229 ? -0.406 -18.906 0.413 1 83.25 229 LEU B C 1
ATOM 3946 O O . LEU B 1 229 ? -1.347 -19.672 0.211 1 83.25 229 LEU B O 1
ATOM 3950 N N . ASN B 1 230 ? 0.149 -18.203 -0.493 1 76.81 230 ASN B N 1
ATOM 3951 C CA . ASN B 1 230 ? -0.374 -18.219 -1.855 1 76.81 230 ASN B CA 1
ATOM 3952 C C . ASN B 1 230 ? -0.176 -19.562 -2.529 1 76.81 230 ASN B C 1
ATOM 3954 O O . ASN B 1 230 ? -1.023 -20 -3.307 1 76.81 230 ASN B O 1
ATOM 3958 N N . THR B 1 231 ? 0.844 -20.219 -2.207 1 73.81 231 THR B N 1
ATOM 3959 C CA . THR B 1 231 ? 1.105 -21.531 -2.793 1 73.81 231 THR B CA 1
ATOM 3960 C C . THR B 1 231 ? 0.152 -22.578 -2.227 1 73.81 231 THR B C 1
ATOM 3962 O O . THR B 1 231 ? -0.114 -23.594 -2.871 1 73.81 231 THR B O 1
ATOM 3965 N N . PHE B 1 232 ? -0.341 -22.172 -1.117 1 71.69 232 PHE B N 1
ATOM 3966 C CA . PHE B 1 232 ? -1.258 -23.078 -0.432 1 71.69 232 PHE B CA 1
ATOM 3967 C C . PHE B 1 232 ? -2.676 -22.922 -0.967 1 71.69 232 PHE B C 1
ATOM 3969 O O . PHE B 1 232 ? -3.484 -23.844 -0.885 1 71.69 232 PHE B O 1
ATOM 3976 N N . MET B 1 233 ? -3.08 -21.719 -1.561 1 67.69 233 MET B N 1
ATOM 3977 C CA . MET B 1 233 ? -4.438 -21.375 -1.974 1 67.69 233 MET B CA 1
ATOM 3978 C C . MET B 1 233 ? -4.691 -21.797 -3.416 1 67.69 233 MET B C 1
ATOM 3980 O O . MET B 1 233 ? -5.629 -21.312 -4.055 1 67.69 233 MET B O 1
ATOM 3984 N N . GLY B 1 234 ? -4.164 -22.922 -3.869 1 59.72 234 GLY B N 1
ATOM 3985 C CA . GLY B 1 234 ? -4.379 -23.359 -5.238 1 59.72 234 GLY B CA 1
ATOM 3986 C C . GLY B 1 234 ? -5.793 -23.844 -5.492 1 59.72 234 GLY B C 1
ATOM 3987 O O . GLY B 1 234 ? -6.609 -23.906 -4.57 1 59.72 234 GLY B O 1
ATOM 3988 N N . PRO B 1 235 ? -6.363 -23.859 -6.758 1 56.09 235 PRO B N 1
ATOM 3989 C CA . PRO B 1 235 ? -7.727 -24.203 -7.184 1 56.09 235 PRO B CA 1
ATOM 3990 C C . PRO B 1 235 ? -8.258 -25.469 -6.508 1 56.09 235 PRO B C 1
ATOM 3992 O O . PRO B 1 235 ? -9.469 -25.594 -6.309 1 56.09 235 PRO B O 1
ATOM 3995 N N . ASN B 1 236 ? -7.398 -26.297 -6.258 1 54.66 236 ASN B N 1
ATOM 3996 C CA . ASN B 1 236 ? -7.906 -27.562 -5.746 1 54.66 236 ASN B CA 1
ATOM 3997 C C . ASN B 1 236 ? -7.801 -27.625 -4.227 1 54.66 236 ASN B C 1
ATOM 3999 O O . ASN B 1 236 ? -7.781 -28.719 -3.652 1 54.66 236 ASN B O 1
ATOM 4003 N N . THR B 1 237 ? -7.754 -26.406 -3.719 1 61.62 237 THR B N 1
ATOM 4004 C CA . THR B 1 237 ? -7.559 -26.469 -2.273 1 61.62 237 THR B CA 1
ATOM 4005 C C . THR B 1 237 ? -8.883 -26.734 -1.562 1 61.62 237 THR B C 1
ATOM 4007 O O . THR B 1 237 ? -9.883 -26.062 -1.843 1 61.62 237 THR B O 1
ATOM 4010 N N . SER B 1 238 ? -8.93 -27.906 -0.884 1 63.44 238 SER B N 1
ATOM 4011 C CA . SER B 1 238 ? -10.133 -28.328 -0.182 1 63.44 238 SER B CA 1
ATOM 4012 C C . SER B 1 238 ? -10 -28.141 1.323 1 63.44 238 SER B C 1
ATOM 4014 O O . SER B 1 238 ? -10.992 -28.172 2.053 1 63.44 238 SER B O 1
ATOM 4016 N N . ASP B 1 239 ? -8.844 -27.938 1.759 1 81.25 239 ASP B N 1
ATOM 4017 C CA . ASP B 1 239 ? -8.695 -27.859 3.209 1 81.25 239 ASP B CA 1
ATOM 4018 C C . ASP B 1 239 ? -8.68 -26.406 3.678 1 81.25 239 ASP B C 1
ATOM 4020 O O . ASP B 1 239 ? -7.641 -25.906 4.113 1 81.25 239 ASP B O 1
ATOM 4024 N N . TRP B 1 240 ? -9.844 -25.875 3.779 1 84.38 240 TRP B N 1
ATOM 4025 C CA . TRP B 1 240 ? -9.992 -24.469 4.105 1 84.38 240 TRP B CA 1
ATOM 4026 C C . TRP B 1 240 ? -9.578 -24.188 5.547 1 84.38 240 TRP B C 1
ATOM 4028 O O . TRP B 1 240 ? -9.039 -23.125 5.852 1 84.38 240 TRP B O 1
ATOM 4038 N N . ASN B 1 241 ? -9.852 -25.156 6.371 1 88 241 ASN B N 1
ATOM 4039 C CA . ASN B 1 241 ? -9.469 -24.969 7.77 1 88 241 ASN B CA 1
ATOM 4040 C C . ASN B 1 241 ? -7.953 -24.812 7.918 1 88 241 ASN B C 1
ATOM 4042 O O . ASN B 1 241 ? -7.488 -23.984 8.688 1 88 241 ASN B O 1
ATOM 4046 N N . LYS B 1 242 ? -7.195 -25.594 7.137 1 89.5 242 LYS B N 1
ATOM 4047 C CA . LYS B 1 242 ? -5.742 -25.516 7.219 1 89.5 242 LYS B CA 1
ATOM 4048 C C . LYS B 1 242 ? -5.227 -24.219 6.625 1 89.5 242 LYS B C 1
ATOM 4050 O O . LYS B 1 242 ? -4.262 -23.625 7.133 1 89.5 242 LYS B O 1
ATOM 4055 N N . ILE B 1 243 ? -5.883 -23.766 5.617 1 89.5 243 ILE B N 1
ATOM 4056 C CA . ILE B 1 243 ? -5.508 -22.5 5.008 1 89.5 243 ILE B CA 1
ATOM 4057 C C . ILE B 1 243 ? -5.773 -21.359 5.988 1 89.5 243 ILE B C 1
ATOM 4059 O O . ILE B 1 243 ? -4.93 -20.469 6.164 1 89.5 243 ILE B O 1
ATOM 4063 N N . MET B 1 244 ? -6.914 -21.453 6.637 1 91.38 244 MET B N 1
ATOM 4064 C CA . MET B 1 244 ? -7.266 -20.438 7.617 1 91.38 244 MET B CA 1
ATOM 4065 C C . MET B 1 244 ? -6.336 -20.5 8.828 1 91.38 244 MET B C 1
ATOM 4067 O O . MET B 1 244 ? -6.012 -19.469 9.422 1 91.38 244 MET B O 1
ATOM 4071 N N . ALA B 1 245 ? -5.922 -21.672 9.141 1 93.19 245 ALA B N 1
ATOM 4072 C CA . ALA B 1 245 ? -4.969 -21.828 10.234 1 93.19 245 ALA B CA 1
ATOM 4073 C C . ALA B 1 245 ? -3.623 -21.203 9.891 1 93.19 245 ALA B C 1
ATOM 4075 O O . ALA B 1 245 ? -3.016 -20.516 10.719 1 93.19 245 ALA B O 1
ATOM 4076 N N . TYR B 1 246 ? -3.152 -21.484 8.703 1 92.81 246 TYR B N 1
ATOM 4077 C CA . TYR B 1 246 ? -1.929 -20.844 8.234 1 92.81 246 TYR B CA 1
ATOM 4078 C C . TYR B 1 246 ? -2.033 -19.328 8.336 1 92.81 246 TYR B C 1
ATOM 4080 O O . TYR B 1 246 ? -1.14 -18.672 8.875 1 92.81 246 TYR B O 1
ATOM 4088 N N . SER B 1 247 ? -3.092 -18.828 7.844 1 92.62 247 SER B N 1
ATOM 4089 C CA . SER B 1 247 ? -3.322 -17.391 7.848 1 92.62 247 SER B CA 1
ATOM 4090 C C . SER B 1 247 ? -3.365 -16.844 9.273 1 92.62 247 SER B C 1
ATOM 4092 O O . SER B 1 247 ? -2.824 -15.766 9.547 1 92.62 247 SER B O 1
ATOM 4094 N N . THR B 1 248 ? -4.008 -17.562 10.141 1 94.5 248 THR B N 1
ATOM 4095 C CA . THR B 1 248 ? -4.113 -17.125 11.531 1 94.5 248 THR B CA 1
ATOM 4096 C C . THR B 1 248 ? -2.732 -17.016 12.172 1 94.5 248 THR B C 1
ATOM 4098 O O . THR B 1 248 ? -2.424 -16.016 12.828 1 94.5 248 THR B O 1
ATOM 4101 N N . ILE B 1 249 ? -1.963 -18.016 11.938 1 94.75 249 ILE B N 1
ATOM 4102 C CA . ILE B 1 249 ? -0.614 -18.016 12.492 1 94.75 249 ILE B CA 1
ATOM 4103 C C . ILE B 1 249 ? 0.181 -16.844 11.922 1 94.75 249 ILE B C 1
ATOM 4105 O O . ILE B 1 249 ? 0.904 -16.172 12.656 1 94.75 249 ILE B O 1
ATOM 4109 N N . TYR B 1 250 ? 0.025 -16.609 10.664 1 93.06 250 TYR B N 1
ATOM 4110 C CA . TYR B 1 250 ? 0.75 -15.57 9.938 1 93.06 250 TYR B CA 1
ATOM 4111 C C . TYR B 1 250 ? 0.315 -14.18 10.383 1 93.06 250 TYR B C 1
ATOM 4113 O O . TYR B 1 250 ? 1.15 -13.297 10.578 1 93.06 250 TYR B O 1
ATOM 4121 N N . VAL B 1 251 ? -0.947 -13.977 10.641 1 92.31 251 VAL B N 1
ATOM 4122 C CA . VAL B 1 251 ? -1.525 -12.656 10.867 1 92.31 251 VAL B CA 1
ATOM 4123 C C . VAL B 1 251 ? -1.379 -12.273 12.344 1 92.31 251 VAL B C 1
ATOM 4125 O O . VAL B 1 251 ? -1.212 -11.102 12.672 1 92.31 251 VAL B O 1
ATOM 4128 N N . THR B 1 252 ? -1.361 -13.148 13.242 1 93.12 252 THR B N 1
ATOM 4129 C CA . THR B 1 252 ? -1.464 -12.922 14.68 1 93.12 252 THR B CA 1
ATOM 4130 C C . THR B 1 252 ? -0.289 -12.086 15.18 1 93.12 252 THR B C 1
ATOM 4132 O O . THR B 1 252 ? -0.475 -11.141 15.953 1 93.12 252 THR B O 1
ATOM 4135 N N . PRO B 1 253 ? 0.927 -12.367 14.734 1 91.12 253 PRO B N 1
ATOM 4136 C CA . PRO B 1 253 ? 2.035 -11.523 15.203 1 91.12 253 PRO B CA 1
ATOM 4137 C C . PRO B 1 253 ? 1.867 -10.055 14.82 1 91.12 253 PRO B C 1
ATOM 4139 O O . PRO B 1 253 ? 2.205 -9.172 15.602 1 91.12 253 PRO B O 1
ATOM 4142 N N . ILE B 1 254 ? 1.375 -9.859 13.688 1 89.56 254 ILE B N 1
ATOM 4143 C CA . ILE B 1 254 ? 1.187 -8.492 13.219 1 89.56 254 ILE B CA 1
ATOM 4144 C C . ILE B 1 254 ? 0.073 -7.82 14.023 1 89.56 254 ILE B C 1
ATOM 4146 O O . ILE B 1 254 ? 0.184 -6.652 14.391 1 89.56 254 ILE B O 1
ATOM 4150 N N . LEU B 1 255 ? -0.997 -8.555 14.266 1 87.75 255 LEU B N 1
ATOM 4151 C CA . LEU B 1 255 ? -2.094 -8.016 15.07 1 87.75 255 LEU B CA 1
ATOM 4152 C C . LEU B 1 255 ? -1.623 -7.695 16.484 1 87.75 255 LEU B C 1
ATOM 4154 O O . LEU B 1 255 ? -2.043 -6.691 17.062 1 87.75 255 LEU B O 1
ATOM 4158 N N . ALA B 1 256 ? -0.794 -8.516 16.984 1 87.94 256 ALA B N 1
ATOM 4159 C CA . ALA B 1 256 ? -0.255 -8.289 18.312 1 87.94 256 ALA B CA 1
ATOM 4160 C C . ALA B 1 256 ? 0.57 -7.004 18.375 1 87.94 256 ALA B C 1
ATOM 4162 O O . ALA B 1 256 ? 0.426 -6.199 19.297 1 87.94 256 ALA B O 1
ATOM 4163 N N . VAL B 1 257 ? 1.37 -6.785 17.359 1 84.94 257 VAL B N 1
ATOM 4164 C CA . VAL B 1 257 ? 2.182 -5.574 17.281 1 84.94 257 VAL B CA 1
ATOM 4165 C C . VAL B 1 257 ? 1.276 -4.355 17.141 1 84.94 257 VAL B C 1
ATOM 4167 O O . VAL B 1 257 ? 1.513 -3.324 17.781 1 84.94 257 VAL B O 1
ATOM 4170 N N . PHE B 1 258 ? 0.343 -4.527 16.406 1 79 258 PHE B N 1
ATOM 4171 C CA . PHE B 1 258 ? -0.62 -3.457 16.172 1 79 258 PHE B CA 1
ATOM 4172 C C . PHE B 1 258 ? -1.294 -3.051 17.484 1 79 258 PHE B C 1
ATOM 4174 O O . PHE B 1 258 ? -1.4 -1.861 17.781 1 79 258 PHE B O 1
ATOM 4181 N N . VAL B 1 259 ? -1.787 -3.965 18.219 1 78.25 259 VAL B N 1
ATOM 4182 C CA . VAL B 1 259 ? -2.508 -3.709 19.453 1 78.25 259 VAL B CA 1
ATOM 4183 C C . VAL B 1 259 ? -1.574 -3.049 20.469 1 78.25 259 VAL B C 1
ATOM 4185 O O . VAL B 1 259 ? -1.983 -2.146 21.203 1 78.25 259 VAL B O 1
ATOM 4188 N N . LEU B 1 260 ? -0.411 -3.373 20.469 1 75.81 260 LEU B N 1
ATOM 4189 C CA . LEU B 1 260 ? 0.558 -2.818 21.406 1 75.81 260 LEU B CA 1
ATOM 4190 C C . LEU B 1 260 ? 0.886 -1.37 21.062 1 75.81 260 LEU B C 1
ATOM 4192 O O . LEU B 1 260 ? 1.09 -0.543 21.953 1 75.81 260 LEU B O 1
ATOM 4196 N N . LEU B 1 261 ? 0.794 -1.075 19.797 1 73.5 261 LEU B N 1
ATOM 4197 C CA . LEU B 1 261 ? 1.254 0.232 19.344 1 73.5 261 LEU B CA 1
ATOM 4198 C C . LEU B 1 261 ? 0.1 1.228 19.281 1 73.5 261 LEU B C 1
ATOM 4200 O O . LEU B 1 261 ? 0.321 2.439 19.25 1 73.5 261 LEU B O 1
ATOM 4204 N N . GLN B 1 262 ? -1.103 0.639 19.156 1 73.44 262 GLN B N 1
ATOM 4205 C CA . GLN B 1 262 ? -2.258 1.507 18.953 1 73.44 262 GLN B CA 1
ATOM 4206 C C . GLN B 1 262 ? -2.297 2.623 19.984 1 73.44 262 GLN B C 1
ATOM 4208 O O . GLN B 1 262 ? -2.67 3.756 19.672 1 73.44 262 GLN B O 1
ATOM 4213 N N . ARG B 1 263 ? -1.798 2.398 21.141 1 69.75 263 ARG B N 1
ATOM 4214 C CA . ARG B 1 263 ? -1.812 3.449 22.156 1 69.75 263 ARG B CA 1
ATOM 4215 C C . ARG B 1 263 ? -0.813 4.551 21.812 1 69.75 263 ARG B C 1
ATOM 4217 O O . ARG B 1 263 ? -1.099 5.734 22 1 69.75 263 ARG B O 1
ATOM 4224 N N . ARG B 1 264 ? 0.219 4.125 21.297 1 66.38 264 ARG B N 1
ATOM 4225 C CA . ARG B 1 264 ? 1.263 5.086 20.953 1 66.38 264 ARG B CA 1
ATOM 4226 C C . ARG B 1 264 ? 0.922 5.828 19.656 1 66.38 264 ARG B C 1
ATOM 4228 O O . ARG B 1 264 ? 1.216 7.02 19.531 1 66.38 264 ARG B O 1
ATOM 4235 N N . ILE B 1 265 ? 0.287 5.082 18.812 1 62.69 265 ILE B N 1
ATOM 4236 C CA . ILE B 1 265 ? -0.075 5.656 17.516 1 62.69 265 ILE B CA 1
ATOM 4237 C C . ILE B 1 265 ? -1.185 6.691 17.703 1 62.69 265 ILE B C 1
ATOM 4239 O O . ILE B 1 265 ? -1.126 7.785 17.141 1 62.69 265 ILE B O 1
ATOM 4243 N N . VAL B 1 266 ? -2.107 6.344 18.516 1 58.66 266 VAL B N 1
ATOM 4244 C CA . VAL B 1 266 ? -3.246 7.219 18.766 1 58.66 266 VAL B CA 1
ATOM 4245 C C . VAL B 1 266 ? -2.771 8.484 19.469 1 58.66 266 VAL B C 1
ATOM 4247 O O . VAL B 1 266 ? -3.211 9.594 19.141 1 58.66 266 VAL B O 1
ATOM 4250 N N . SER B 1 267 ? -1.925 8.297 20.328 1 56.88 267 SER B N 1
ATOM 4251 C CA . SER B 1 267 ? -1.41 9.469 21.031 1 56.88 267 SER B CA 1
ATOM 4252 C C . SER B 1 267 ? -0.601 10.367 20.109 1 56.88 267 SER B C 1
ATOM 4254 O O . SER B 1 267 ? -0.708 11.594 20.172 1 56.88 267 SER B O 1
ATOM 4256 N N . GLY B 1 268 ? 0.164 9.781 19.297 1 52.38 268 GLY B N 1
ATOM 4257 C CA . GLY B 1 268 ? 0.997 10.531 18.359 1 52.38 268 GLY B CA 1
ATOM 4258 C C . GLY B 1 268 ? 0.201 11.227 17.281 1 52.38 268 GLY B C 1
ATOM 4259 O O . GLY B 1 268 ? 0.472 12.383 16.938 1 52.38 268 GLY B O 1
ATOM 4260 N N . LEU B 1 269 ? -0.861 10.555 16.734 1 51.56 269 LEU B N 1
ATOM 4261 C CA . LEU B 1 269 ? -1.659 11.102 15.648 1 51.56 269 LEU B CA 1
ATOM 4262 C C . LEU B 1 269 ? -2.631 12.156 16.156 1 51.56 269 LEU B C 1
ATOM 4264 O O . LEU B 1 269 ? -2.957 13.109 15.445 1 51.56 269 LEU B O 1
ATOM 4268 N N . THR B 1 270 ? -3.174 11.953 17.328 1 47.78 270 THR B N 1
ATOM 4269 C CA . THR B 1 270 ? -4.113 12.898 17.922 1 47.78 270 THR B CA 1
ATOM 4270 C C . THR B 1 270 ? -3.375 14.109 18.484 1 47.78 270 THR B C 1
ATOM 4272 O O . THR B 1 270 ? -3.945 15.203 18.594 1 47.78 270 THR B O 1
ATOM 4275 N N . SER B 1 271 ? -2.238 13.875 18.891 1 46.97 271 SER B N 1
ATOM 4276 C CA . SER B 1 271 ? -1.497 15.031 19.391 1 46.97 271 SER B CA 1
ATOM 4277 C C . SER B 1 271 ? -1.176 16 18.25 1 46.97 271 SER B C 1
ATOM 4279 O O . SER B 1 271 ? -1.145 17.219 18.469 1 46.97 271 SER B O 1
ATOM 4281 N N . GLY B 1 272 ? -0.966 15.492 17.078 1 42.31 272 GLY B N 1
ATOM 4282 C CA . GLY B 1 272 ? -0.69 16.406 15.969 1 42.31 272 GLY B CA 1
ATOM 4283 C C . GLY B 1 272 ? -1.936 17.078 15.43 1 42.31 272 GLY B C 1
ATOM 4284 O O . GLY B 1 272 ? -1.868 18.188 14.914 1 42.31 272 GLY B O 1
ATOM 4285 N N . ALA B 1 273 ? -3.146 16.469 15.297 1 41.28 273 ALA B N 1
ATOM 4286 C CA . ALA B 1 273 ? -4.414 17.031 14.82 1 41.28 273 ALA B CA 1
ATOM 4287 C C . ALA B 1 273 ? -4.973 18.047 15.812 1 41.28 273 ALA B C 1
ATOM 4289 O O . ALA B 1 273 ? -5.695 18.969 15.422 1 41.28 273 ALA B O 1
ATOM 4290 N N . LEU B 1 274 ? -4.797 17.875 17.016 1 37 274 LEU B N 1
ATOM 4291 C CA . LEU B 1 274 ? -5.395 18.781 17.984 1 37 274 LEU B CA 1
ATOM 4292 C C . LEU B 1 274 ? -4.531 20.016 18.172 1 37 274 LEU B C 1
ATOM 4294 O O . LEU B 1 274 ? -4.934 20.969 18.844 1 37 274 LEU B O 1
ATOM 4298 N N . LYS B 1 275 ? -3.475 20.219 17.484 1 37.81 275 LYS B N 1
ATOM 4299 C CA . LYS B 1 275 ? -2.891 21.547 17.672 1 37.81 275 LYS B CA 1
ATOM 4300 C C . LYS B 1 275 ? -3.283 22.484 16.531 1 37.81 275 LYS B C 1
ATOM 4302 O O . LYS B 1 275 ? -3.402 22.047 15.391 1 37.81 275 LYS B O 1
#

InterPro domains:
  IPR000515 ABC transporter type 1, transmembrane domain MetI-like [PF00528] (89-267)
  IPR000515 ABC transporter type 1, transmembrane domain MetI-like [PS50928] (69-261)
  IPR000515 ABC transporter type 1, transmembrane domain MetI-like [cd06261] (69-211)
  IPR035906 MetI-like superfamily [G3DSA:1.10.3720.10] (1-267)
  IPR035906 MetI-like superfamily [SSF161098] (3-275)
  IPR050901 Binding-protein-dependent ABC transporter permease [PTHR32243] (4-275)